Protein 1YEZ (pdb70)

InterPro domains:
  IPR002792 TRAM domain [PF01938] (10-67)
  IPR002792 TRAM domain [PS50926] (10-68)
  IPR012340 Nucleic acid-binding, OB-fold [G3DSA:2.40.50.140] (1-68)
  IPR012340 Nucleic acid-binding, OB-fold [SSF50249] (2-68)

Radius of gyration: 12.23 Å; Cα contacts (8 Å, |Δi|>4): 147; chains: 1; bounding box: 28×32×22 Å

Sequence (68 aa):
MFREESRSVPVEEGEVYDVTIQDIARQGDGIARIEGFVIFVPGTKVGDEVRIKVERVLPKFAFASVVEMFREESRSVPVEEGEVYDVTIQDIARQGDGIARIEGFVIFVPGTKVGDEVRIKVERVLPKFAFASVVEMFREESRSVPVEEGEVYDVTIQDIARQGDGIARIEGFVIFVPGTKVGDEVRIKVERVLPKFAFASVVEMFREESRSVPVEEGEVYDVTIQDIARQGDGIARIEGFVIFVPGTKVGDEVRIKVERVLPKFAFASVVEMFREESRSVPVEEGEVYDVTIQDIARQGDGIARIEGFVIFVPGTKVGDEVRIKVERVLPKFAFASVVEMFREESRSVPVEEGEVYDVTIQDIARQGDGIARIEGFVIFVPGTKVGDEVRIKVERVLPKFAFASVVEMFREESRSVPVEEGEVYDVTIQDIARQGDGIARIEGFVIFVPGTKVGDEVRIKVERVLPKFAFASVVEMFREESRSVPVEEGEVYDVTIQDIARQGDGIARIEGFVIFVPGTKVGDEVRIKVERVLPKFAFASVVEMFREESRSVPVEEGEVYDVTIQDIARQGDGIARIEGFVIFVPGTKVGDEVRIKVERVLPKFAFASVVEMFREESRSVPVEEGEVYDVTIQDIARQGDGIARIEGFVIFVPGTKVGDEVRIKVERVLPKFAFASVVE

Structure (mmCIF, N/CA/C/O backbone):
data_1YEZ
#
_entry.id   1YEZ
#
loop_
_atom_site.group_PDB
_atom_site.id
_atom_site.type_symbol
_atom_site.label_atom_id
_atom_site.label_alt_id
_atom_site.label_comp_id
_atom_site.label_asym_id
_atom_site.label_entity_id
_atom_site.label_seq_id
_atom_site.pdbx_PDB_ins_code
_atom_site.Cartn_x
_atom_site.Cartn_y
_atom_site.Cartn_z
_atom_site.occupancy
_atom_site.B_iso_or_equiv
_atom_site.auth_seq_id
_atom_site.auth_comp_id
_atom_site.auth_asym_id
_atom_site.auth_atom_id
_atom_site.pdbx_PDB_model_num
ATOM 1 N N . MET A 1 1 ? -14.551 17.115 -13.127 1.00 0.00 1 MET A N 1
ATOM 2 C CA . MET A 1 1 ? -15.915 16.915 -12.587 1.00 0.00 1 MET A CA 1
ATOM 3 C C . MET A 1 1 ? -16.586 18.265 -12.352 1.00 0.00 1 MET A C 1
ATOM 4 O O . MET A 1 1 ? -15.904 19.269 -12.139 1.00 0.00 1 MET A O 1
ATOM 20 N N . PHE A 1 2 ? -17.916 18.299 -12.399 1.00 0.00 2 PHE A N 1
ATOM 21 C CA . PHE A 1 2 ? -18.652 19.520 -12.092 1.00 0.00 2 PHE A CA 1
ATOM 22 C C . PHE A 1 2 ? -18.799 19.660 -10.581 1.00 0.00 2 PHE A C 1
ATOM 23 O O . PHE A 1 2 ? -19.067 20.742 -10.065 1.00 0.00 2 PHE A O 1
ATOM 40 N N . ARG A 1 3 ? -18.621 18.545 -9.883 1.00 0.00 3 ARG A N 1
ATOM 41 C CA . ARG A 1 3 ? -18.662 18.526 -8.430 1.00 0.00 3 ARG A CA 1
ATOM 42 C C . ARG A 1 3 ? -17.245 18.582 -7.875 1.00 0.00 3 ARG A C 1
ATOM 43 O O . ARG A 1 3 ? -16.362 17.860 -8.342 1.00 0.00 3 ARG A O 1
ATOM 64 N N . GLU A 1 4 ? -17.034 19.454 -6.903 1.00 0.00 4 GLU A N 1
ATOM 65 C CA . GLU A 1 4 ? -15.741 19.583 -6.251 1.00 0.00 4 GLU A CA 1
ATOM 66 C C . GLU A 1 4 ? -15.395 18.298 -5.508 1.00 0.00 4 GLU A C 1
ATOM 67 O O . GLU A 1 4 ? -16.277 17.634 -4.954 1.00 0.00 4 GLU A O 1
ATOM 79 N N . GLU A 1 5 ? -14.121 17.943 -5.504 1.00 0.00 5 GLU A N 1
ATOM 80 C CA . GLU A 1 5 ? -13.669 16.755 -4.804 1.00 0.00 5 GLU A CA 1
ATOM 81 C C . GLU A 1 5 ? -13.510 17.051 -3.320 1.00 0.00 5 GLU A C 1
ATOM 82 O O . GLU A 1 5 ? -12.777 17.961 -2.938 1.00 0.00 5 GLU A O 1
ATOM 94 N N . SER A 1 6 ? -14.187 16.273 -2.487 1.00 0.00 6 SER A N 1
ATOM 95 C CA . SER A 1 6 ? -14.100 16.437 -1.042 1.00 0.00 6 SER A CA 1
ATOM 96 C C . SER A 1 6 ? -12.760 15.915 -0.524 1.00 0.00 6 SER A C 1
ATOM 97 O O . SER A 1 6 ? -12.413 16.106 0.642 1.00 0.00 6 SER A O 1
ATOM 105 N N . ARG A 1 7 ? -12.024 15.241 -1.412 1.00 0.00 7 ARG A N 1
ATOM 106 C CA . ARG A 1 7 ? -10.731 14.642 -1.080 1.00 0.00 7 ARG A CA 1
ATOM 107 C C . ARG A 1 7 ? -10.877 13.532 -0.046 1.00 0.00 7 ARG A C 1
ATOM 108 O O . ARG A 1 7 ? -9.921 13.190 0.648 1.00 0.00 7 ARG A O 1
ATOM 129 N N . SER A 1 8 ? -12.069 12.954 0.022 1.00 0.00 8 SER A N 1
ATOM 130 C CA . SER A 1 8 ? -12.322 11.814 0.886 1.00 0.00 8 SER A CA 1
ATOM 131 C C . SER A 1 8 ? -11.557 10.595 0.368 1.00 0.00 8 SER A C 1
ATOM 132 O O . SER A 1 8 ? -12.015 9.894 -0.536 1.00 0.00 8 SER A O 1
ATOM 140 N N . VAL A 1 9 ? -10.370 10.381 0.915 1.00 0.00 9 VAL A N 1
ATOM 141 C CA . VAL A 1 9 ? -9.503 9.305 0.482 1.00 0.00 9 VAL A CA 1
ATOM 142 C C . VAL A 1 9 ? -9.386 8.234 1.559 1.00 0.00 9 VAL A C 1
ATOM 143 O O . VAL A 1 9 ? -9.635 8.496 2.735 1.00 0.00 9 VAL A O 1
ATOM 156 N N . PRO A 1 10 ? -9.031 7.011 1.158 1.00 0.00 10 PRO A N 1
ATOM 157 C CA . PRO A 1 10 ? -8.864 5.891 2.084 1.00 0.00 10 PRO A CA 1
ATOM 158 C C . PRO A 1 10 ? -7.680 6.078 3.031 1.00 0.00 10 PRO A C 1
ATOM 159 O O . PRO A 1 10 ? -7.781 5.805 4.229 1.00 0.00 10 PRO A O 1
ATOM 170 N N . VAL A 1 11 ? -6.561 6.551 2.493 1.00 0.00 11 VAL A N 1
ATOM 171 C CA . VAL A 1 11 ? -5.322 6.621 3.257 1.00 0.00 11 VAL A CA 1
ATOM 172 C C . VAL A 1 11 ? -4.714 8.021 3.246 1.00 0.00 11 VAL A C 1
ATOM 173 O O . VAL A 1 11 ? -4.829 8.760 2.266 1.00 0.00 11 VAL A O 1
ATOM 186 N N . GLU A 1 12 ? -4.077 8.365 4.354 1.00 0.00 12 GLU A N 1
ATOM 187 C CA . GLU A 1 12 ? -3.339 9.611 4.485 1.00 0.00 12 GLU A CA 1
ATOM 188 C C . GLU A 1 12 ? -1.880 9.320 4.816 1.00 0.00 12 GLU A C 1
ATOM 189 O O . GLU A 1 12 ? -1.511 8.175 5.082 1.00 0.00 12 GLU A O 1
ATOM 201 N N . GLU A 1 13 ? -1.057 10.360 4.791 1.00 0.00 13 GLU A N 1
ATOM 202 C CA . GLU A 1 13 ? 0.364 10.229 5.092 1.00 0.00 13 GLU A CA 1
ATOM 203 C C . GLU A 1 13 ? 0.587 9.849 6.554 1.00 0.00 13 GLU A C 1
ATOM 204 O O . GLU A 1 13 ? 0.088 10.521 7.461 1.00 0.00 13 GLU A O 1
ATOM 216 N N . GLY A 1 14 ? 1.313 8.761 6.772 1.00 0.00 14 GLY A N 1
ATOM 217 C CA . GLY A 1 14 ? 1.709 8.374 8.113 1.00 0.00 14 GLY A CA 1
ATOM 218 C C . GLY A 1 14 ? 0.794 7.342 8.743 1.00 0.00 14 GLY A C 1
ATOM 219 O O . GLY A 1 14 ? 0.753 7.218 9.967 1.00 0.00 14 GLY A O 1
ATOM 223 N N . GLU A 1 15 ? 0.080 6.584 7.925 1.00 0.00 15 GLU A N 1
ATOM 224 C CA . GLU A 1 15 ? -0.862 5.597 8.452 1.00 0.00 15 GLU A CA 1
ATOM 225 C C . GLU A 1 15 ? -0.309 4.185 8.306 1.00 0.00 15 GLU A C 1
ATOM 226 O O . GLU A 1 15 ? 0.719 3.982 7.670 1.00 0.00 15 GLU A O 1
ATOM 238 N N . VAL A 1 16 ? -0.992 3.215 8.900 1.00 0.00 16 VAL A N 1
ATOM 239 C CA . VAL A 1 16 ? -0.564 1.824 8.828 1.00 0.00 16 VAL A CA 1
ATOM 240 C C . VAL A 1 16 ? -1.773 0.895 8.697 1.00 0.00 16 VAL A C 1
ATOM 241 O O . VAL A 1 16 ? -2.739 1.005 9.453 1.00 0.00 16 VAL A O 1
ATOM 254 N N . TYR A 1 17 ? -1.727 0.004 7.713 1.00 0.00 17 TYR A N 1
ATOM 255 C CA . TYR A 1 17 ? -2.838 -0.907 7.453 1.00 0.00 17 TYR A CA 1
ATOM 256 C C . TYR A 1 17 ? -2.347 -2.330 7.222 1.00 0.00 17 TYR A C 1
ATOM 257 O O . TYR A 1 17 ? -1.296 -2.543 6.612 1.00 0.00 17 TYR A O 1
ATOM 275 N N . ASP A 1 18 ? -3.108 -3.298 7.721 1.00 0.00 18 ASP A N 1
ATOM 276 C CA . ASP A 1 18 ? -2.828 -4.708 7.471 1.00 0.00 18 ASP A CA 1
ATOM 277 C C . ASP A 1 18 ? -3.391 -5.098 6.114 1.00 0.00 18 ASP A C 1
ATOM 278 O O . ASP A 1 18 ? -4.571 -5.429 5.989 1.00 0.00 18 ASP A O 1
ATOM 287 N N . VAL A 1 19 ? -2.556 -5.038 5.093 1.00 0.00 19 VAL A N 1
ATOM 288 C CA . VAL A 1 19 ? -3.011 -5.257 3.731 1.00 0.00 19 VAL A CA 1
ATOM 289 C C . VAL A 1 19 ? -2.457 -6.551 3.161 1.00 0.00 19 VAL A C 1
ATOM 290 O O . VAL A 1 19 ? -1.456 -7.086 3.642 1.00 0.00 19 VAL A O 1
ATOM 303 N N . THR A 1 20 ? -3.124 -7.047 2.141 1.00 0.00 20 THR A N 1
ATOM 304 C CA . THR A 1 20 ? -2.636 -8.181 1.393 1.00 0.00 20 THR A CA 1
ATOM 305 C C . THR A 1 20 ? -2.271 -7.722 -0.012 1.00 0.00 20 THR A C 1
ATOM 306 O O . THR A 1 20 ? -3.079 -7.083 -0.687 1.00 0.00 20 THR A O 1
ATOM 317 N N . ILE A 1 21 ? -1.047 -8.000 -0.430 1.00 0.00 21 ILE A N 1
ATOM 318 C CA . ILE A 1 21 ? -0.590 -7.596 -1.748 1.00 0.00 21 ILE A CA 1
ATOM 319 C C . ILE A 1 21 ? -1.306 -8.404 -2.826 1.00 0.00 21 ILE A C 1
ATOM 320 O O . ILE A 1 21 ? -0.967 -9.559 -3.084 1.00 0.00 21 ILE A O 1
ATOM 336 N N . GLN A 1 22 ? -2.313 -7.792 -3.434 1.00 0.00 22 GLN A N 1
ATOM 337 C CA . GLN A 1 22 ? -3.149 -8.475 -4.410 1.00 0.00 22 GLN A CA 1
ATOM 338 C C . GLN A 1 22 ? -2.488 -8.503 -5.780 1.00 0.00 22 GLN A C 1
ATOM 339 O O . GLN A 1 22 ? -2.637 -9.468 -6.533 1.00 0.00 22 GLN A O 1
ATOM 353 N N . ASP A 1 23 ? -1.763 -7.446 -6.110 1.00 0.00 23 ASP A N 1
ATOM 354 C CA . ASP A 1 23 ? -1.111 -7.366 -7.410 1.00 0.00 23 ASP A CA 1
ATOM 355 C C . ASP A 1 23 ? 0.293 -6.791 -7.262 1.00 0.00 23 ASP A C 1
ATOM 356 O O . ASP A 1 23 ? 0.650 -6.318 -6.189 1.00 0.00 23 ASP A O 1
ATOM 365 N N . ILE A 1 24 ? 1.082 -6.839 -8.327 1.00 0.00 24 ILE A N 1
ATOM 366 C CA . ILE A 1 24 ? 2.445 -6.331 -8.302 1.00 0.00 24 ILE A CA 1
ATOM 367 C C . ILE A 1 24 ? 2.795 -5.727 -9.654 1.00 0.00 24 ILE A C 1
ATOM 368 O O . ILE A 1 24 ? 2.544 -6.331 -10.699 1.00 0.00 24 ILE A O 1
ATOM 384 N N . ALA A 1 25 ? 3.350 -4.529 -9.627 1.00 0.00 25 ALA A N 1
ATOM 385 C CA . ALA A 1 25 ? 3.814 -3.879 -10.835 1.00 0.00 25 ALA A CA 1
ATOM 386 C C . ALA A 1 25 ? 5.213 -4.377 -11.171 1.00 0.00 25 ALA A C 1
ATOM 387 O O . ALA A 1 25 ? 6.012 -4.639 -10.267 1.00 0.00 25 ALA A O 1
ATOM 394 N N . ARG A 1 26 ? 5.501 -4.514 -12.462 1.00 0.00 26 ARG A N 1
ATOM 395 C CA . ARG A 1 26 ? 6.755 -5.112 -12.915 1.00 0.00 26 ARG A CA 1
ATOM 396 C C . ARG A 1 26 ? 7.965 -4.276 -12.517 1.00 0.00 26 ARG A C 1
ATOM 397 O O . ARG A 1 26 ? 8.375 -3.361 -13.232 1.00 0.00 26 ARG A O 1
ATOM 418 N N . GLN A 1 27 ? 8.518 -4.633 -11.362 1.00 0.00 27 GLN A N 1
ATOM 419 C CA . GLN A 1 27 ? 9.649 -3.947 -10.742 1.00 0.00 27 GLN A CA 1
ATOM 420 C C . GLN A 1 27 ? 9.769 -4.422 -9.301 1.00 0.00 27 GLN A C 1
ATOM 421 O O . GLN A 1 27 ? 10.854 -4.429 -8.716 1.00 0.00 27 GLN A O 1
ATOM 435 N N . GLY A 1 28 ? 8.638 -4.836 -8.743 1.00 0.00 28 GLY A N 1
ATOM 436 C CA . GLY A 1 28 ? 8.618 -5.341 -7.387 1.00 0.00 28 GLY A CA 1
ATOM 437 C C . GLY A 1 28 ? 7.709 -4.534 -6.484 1.00 0.00 28 GLY A C 1
ATOM 438 O O . GLY A 1 28 ? 7.683 -4.744 -5.270 1.00 0.00 28 GLY A O 1
ATOM 442 N N . ASP A 1 29 ? 6.967 -3.610 -7.075 1.00 0.00 29 ASP A N 1
ATOM 443 C CA . ASP A 1 29 ? 6.055 -2.762 -6.317 1.00 0.00 29 ASP A CA 1
ATOM 444 C C . ASP A 1 29 ? 4.739 -3.479 -6.086 1.00 0.00 29 ASP A C 1
ATOM 445 O O . ASP A 1 29 ? 4.008 -3.772 -7.034 1.00 0.00 29 ASP A O 1
ATOM 454 N N . GLY A 1 30 ? 4.448 -3.769 -4.832 1.00 0.00 30 GLY A N 1
ATOM 455 C CA . GLY A 1 30 ? 3.194 -4.398 -4.493 1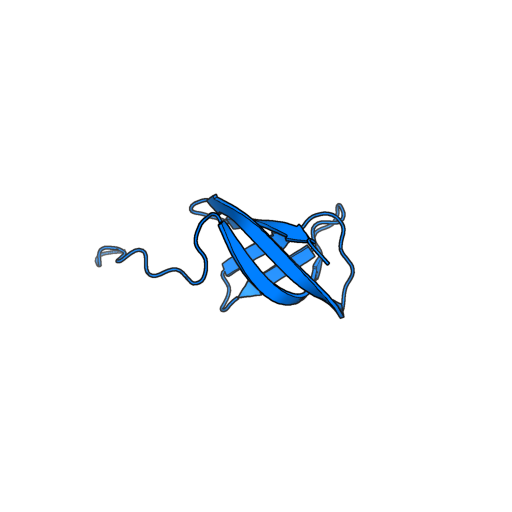.00 0.00 30 GLY A CA 1
ATOM 456 C C . GLY A 1 30 ? 2.035 -3.443 -4.640 1.00 0.00 30 GLY A C 1
ATOM 457 O O . GLY A 1 30 ? 2.050 -2.348 -4.080 1.00 0.00 30 GLY A O 1
ATOM 461 N N . ILE A 1 31 ? 1.039 -3.854 -5.398 1.00 0.00 31 ILE A N 1
ATOM 462 C CA . ILE A 1 31 ? -0.119 -3.026 -5.655 1.00 0.00 31 ILE A CA 1
ATOM 463 C C . ILE A 1 31 ? -1.235 -3.344 -4.671 1.00 0.00 31 ILE A C 1
ATOM 464 O O . ILE A 1 31 ? -1.858 -4.416 -4.730 1.00 0.00 31 ILE A O 1
ATOM 480 N N . ALA A 1 32 ? -1.446 -2.422 -3.740 1.00 0.00 32 ALA A N 1
ATOM 481 C CA . ALA A 1 32 ? -2.564 -2.499 -2.819 1.00 0.00 32 ALA A CA 1
ATOM 482 C C . ALA A 1 32 ? -3.676 -1.582 -3.305 1.00 0.00 32 ALA A C 1
ATOM 483 O O . ALA A 1 32 ? -3.647 -0.373 -3.073 1.00 0.00 32 ALA A O 1
ATOM 490 N N . ARG A 1 33 ? -4.630 -2.156 -4.017 1.00 0.00 33 ARG A N 1
ATOM 491 C CA . ARG A 1 33 ? -5.710 -1.386 -4.611 1.00 0.00 33 ARG A CA 1
ATOM 492 C C . ARG A 1 33 ? -6.927 -1.334 -3.694 1.00 0.00 33 ARG A C 1
ATOM 493 O O . ARG A 1 33 ? -7.778 -2.223 -3.713 1.00 0.00 33 ARG A O 1
ATOM 514 N N . ILE A 1 34 ? -7.003 -0.288 -2.887 1.00 0.00 34 ILE A N 1
ATOM 515 C CA . ILE A 1 34 ? -8.126 -0.111 -1.984 1.00 0.00 34 ILE A CA 1
ATOM 516 C C . ILE A 1 34 ? -9.237 0.661 -2.672 1.00 0.00 34 ILE A C 1
ATOM 517 O O . ILE A 1 34 ? -9.097 1.849 -2.964 1.00 0.00 34 ILE A O 1
ATOM 533 N N . GLU A 1 35 ? -10.322 -0.050 -2.953 1.00 0.00 35 GLU A N 1
ATOM 534 C CA . GLU A 1 35 ? -11.477 0.495 -3.680 1.00 0.00 35 GLU A CA 1
ATOM 535 C C . GLU A 1 35 ? -11.092 1.041 -5.055 1.00 0.00 35 GLU A C 1
ATOM 536 O O . GLU A 1 35 ? -11.885 1.725 -5.702 1.00 0.00 35 GLU A O 1
ATOM 548 N N . GLY A 1 36 ? -9.890 0.724 -5.506 1.00 0.00 36 GLY A N 1
ATOM 549 C CA . GLY A 1 36 ? -9.436 1.207 -6.792 1.00 0.00 36 GLY A CA 1
ATOM 550 C C . GLY A 1 36 ? -8.237 2.125 -6.671 1.00 0.00 36 GLY A C 1
ATOM 551 O O . GLY A 1 36 ? -7.515 2.340 -7.644 1.00 0.00 36 GLY A O 1
ATOM 555 N N . PHE A 1 37 ? -8.025 2.677 -5.482 1.00 0.00 37 PHE A N 1
ATOM 556 C CA . PHE A 1 37 ? -6.873 3.534 -5.240 1.00 0.00 37 PHE A CA 1
ATOM 557 C C . PHE A 1 37 ? -5.609 2.683 -5.157 1.00 0.00 37 PHE A C 1
ATOM 558 O O . PHE A 1 37 ? -5.543 1.734 -4.374 1.00 0.00 37 PHE A O 1
ATOM 575 N N . VAL A 1 38 ? -4.616 3.022 -5.968 1.00 0.00 38 VAL A N 1
ATOM 576 C CA . VAL A 1 38 ? -3.412 2.212 -6.078 1.00 0.00 38 VAL A CA 1
ATOM 577 C C . VAL A 1 38 ? -2.319 2.696 -5.129 1.00 0.00 38 VAL A C 1
ATOM 578 O O . VAL A 1 38 ? -1.778 3.795 -5.280 1.00 0.00 38 VAL A O 1
ATOM 591 N N . ILE A 1 39 ? -2.018 1.868 -4.143 1.00 0.00 39 ILE A N 1
ATOM 592 C CA . ILE A 1 39 ? -0.914 2.119 -3.231 1.00 0.00 39 ILE A CA 1
ATOM 593 C C . ILE A 1 39 ? 0.267 1.227 -3.604 1.00 0.00 39 ILE A C 1
ATOM 594 O O . ILE A 1 39 ? 0.115 0.011 -3.730 1.00 0.00 39 ILE A O 1
ATOM 610 N N . PHE A 1 40 ? 1.430 1.831 -3.797 1.00 0.00 40 PHE A N 1
ATOM 611 C CA . PHE A 1 40 ? 2.624 1.084 -4.169 1.00 0.00 40 PHE A CA 1
ATOM 612 C C . PHE A 1 40 ? 3.456 0.739 -2.942 1.00 0.00 40 PHE A C 1
ATOM 613 O O . PHE A 1 40 ? 3.873 1.622 -2.188 1.00 0.00 40 PHE A O 1
ATOM 630 N N . VAL A 1 41 ? 3.680 -0.549 -2.740 1.00 0.00 41 VAL A N 1
ATOM 631 C CA . VAL A 1 41 ? 4.528 -1.021 -1.658 1.00 0.00 41 VAL A CA 1
ATOM 632 C C . VAL A 1 41 ? 5.693 -1.818 -2.235 1.00 0.00 41 VAL A C 1
ATOM 633 O O . VAL A 1 41 ? 5.591 -3.029 -2.443 1.00 0.00 41 VAL A O 1
ATOM 646 N N . PRO A 1 42 ? 6.803 -1.140 -2.539 1.00 0.00 42 PRO A N 1
ATOM 647 C CA . PRO A 1 42 ? 7.957 -1.757 -3.196 1.00 0.00 42 PRO A CA 1
ATOM 648 C C . PRO A 1 42 ? 8.641 -2.800 -2.318 1.00 0.00 42 PRO A C 1
ATOM 649 O O . PRO A 1 42 ? 8.988 -2.529 -1.169 1.00 0.00 42 PRO A O 1
ATOM 660 N N . GLY A 1 43 ? 8.823 -3.994 -2.868 1.00 0.00 43 GLY A N 1
ATOM 661 C CA . GLY A 1 43 ? 9.515 -5.046 -2.148 1.00 0.00 43 GLY A CA 1
ATOM 662 C C . GLY A 1 43 ? 8.569 -6.002 -1.453 1.00 0.00 43 GLY A C 1
ATOM 663 O O . GLY A 1 43 ? 8.795 -6.388 -0.304 1.00 0.00 43 GLY A O 1
ATOM 667 N N . THR A 1 44 ? 7.509 -6.390 -2.145 1.00 0.00 44 THR A N 1
ATOM 668 C CA . THR A 1 44 ? 6.537 -7.323 -1.595 1.00 0.00 44 THR A CA 1
ATOM 669 C C . THR A 1 44 ? 6.290 -8.493 -2.549 1.00 0.00 44 THR A C 1
ATOM 670 O O . THR A 1 44 ? 6.988 -8.640 -3.557 1.00 0.00 44 THR A O 1
ATOM 681 N N . LYS A 1 45 ? 5.297 -9.317 -2.229 1.00 0.00 45 LYS A N 1
ATOM 682 C CA . LYS A 1 45 ? 4.999 -10.509 -3.012 1.00 0.00 45 LYS A CA 1
ATOM 683 C C . LYS A 1 45 ? 3.488 -10.693 -3.140 1.00 0.00 45 LYS A C 1
ATOM 684 O O . LYS A 1 45 ? 2.733 -10.247 -2.279 1.00 0.00 45 LYS A O 1
ATOM 703 N N . VAL A 1 46 ? 3.055 -11.344 -4.215 1.00 0.00 46 VAL A N 1
ATOM 704 C CA . VAL A 1 46 ? 1.636 -11.606 -4.433 1.00 0.00 46 VAL A CA 1
ATOM 705 C C . VAL A 1 46 ? 1.077 -12.505 -3.333 1.00 0.00 46 VAL A C 1
ATOM 706 O O . VAL A 1 46 ? 1.521 -13.641 -3.156 1.00 0.00 46 VAL A O 1
ATOM 719 N N . GLY A 1 47 ? 0.110 -11.982 -2.592 1.00 0.00 47 GLY A N 1
ATOM 720 C CA . GLY A 1 47 ? -0.502 -12.739 -1.520 1.00 0.00 47 GLY A CA 1
ATOM 721 C C . GLY A 1 47 ? 0.145 -12.465 -0.178 1.00 0.00 47 GLY A C 1
ATOM 722 O O . GLY A 1 47 ? -0.229 -13.060 0.831 1.00 0.00 47 GLY A O 1
ATOM 726 N N . ASP A 1 48 ? 1.124 -11.570 -0.165 1.00 0.00 48 ASP A N 1
ATOM 727 C CA . ASP A 1 48 ? 1.840 -11.239 1.062 1.00 0.00 48 ASP A CA 1
ATOM 728 C C . ASP A 1 48 ? 0.990 -10.336 1.954 1.00 0.00 48 ASP A C 1
ATOM 729 O O . ASP A 1 48 ? 0.593 -9.241 1.548 1.00 0.00 48 ASP A O 1
ATOM 738 N N . GLU A 1 49 ? 0.690 -10.815 3.154 1.00 0.00 49 GLU A N 1
ATOM 739 C CA . GLU A 1 49 ? -0.126 -10.072 4.110 1.00 0.00 49 GLU A CA 1
ATOM 740 C C . GLU A 1 49 ? 0.760 -9.361 5.135 1.00 0.00 49 GLU A C 1
ATOM 741 O O . GLU A 1 49 ? 1.351 -9.998 6.008 1.00 0.00 49 GLU A O 1
ATOM 753 N N . VAL A 1 50 ? 0.849 -8.042 5.032 1.00 0.00 50 VAL A N 1
ATOM 754 C CA . VAL A 1 50 ? 1.760 -7.272 5.873 1.00 0.00 50 VAL A CA 1
ATOM 755 C C . VAL A 1 50 ? 1.140 -5.969 6.352 1.00 0.00 50 VAL A C 1
ATOM 756 O O . VAL A 1 50 ? 0.167 -5.478 5.776 1.00 0.00 50 VAL A O 1
ATOM 769 N N . ARG A 1 51 ? 1.709 -5.419 7.415 1.00 0.00 51 ARG A N 1
ATOM 770 C CA . ARG A 1 51 ? 1.345 -4.091 7.868 1.00 0.00 51 ARG A CA 1
ATOM 771 C C . ARG A 1 51 ? 2.170 -3.069 7.118 1.00 0.00 51 ARG A C 1
ATOM 772 O O . ARG A 1 51 ? 3.388 -2.982 7.297 1.00 0.00 51 ARG A O 1
ATOM 793 N N . ILE A 1 52 ? 1.518 -2.323 6.254 1.00 0.00 52 ILE A N 1
ATOM 794 C CA . ILE A 1 52 ? 2.207 -1.310 5.483 1.00 0.00 52 ILE A CA 1
ATOM 795 C C . ILE A 1 52 ? 2.044 0.056 6.124 1.00 0.00 52 ILE A C 1
ATOM 796 O O . ILE A 1 52 ? 0.943 0.451 6.514 1.00 0.00 52 ILE A O 1
ATOM 812 N N . LYS A 1 53 ? 3.149 0.758 6.251 1.00 0.00 53 LYS A N 1
ATOM 813 C CA . LYS A 1 53 ? 3.134 2.120 6.727 1.00 0.00 53 LYS A CA 1
ATOM 814 C C . LYS A 1 53 ? 3.059 3.048 5.529 1.00 0.00 53 LYS A C 1
ATOM 815 O O . LYS A 1 53 ? 4.040 3.200 4.800 1.00 0.00 53 LYS A O 1
ATOM 834 N N . VAL A 1 54 ? 1.888 3.620 5.297 1.00 0.00 54 VAL A N 1
ATOM 835 C CA . VAL A 1 54 ? 1.718 4.574 4.220 1.00 0.00 54 VAL A CA 1
ATOM 836 C C . VAL A 1 54 ? 2.472 5.839 4.568 1.00 0.00 54 VAL A C 1
ATOM 837 O O . VAL A 1 54 ? 1.990 6.672 5.337 1.00 0.00 54 VAL A O 1
ATOM 850 N N . GLU A 1 55 ? 3.678 5.942 4.033 1.00 0.00 55 GLU A N 1
ATOM 851 C CA . GLU A 1 55 ? 4.569 7.042 4.342 1.00 0.00 55 GLU A CA 1
ATOM 852 C C . GLU A 1 55 ? 3.990 8.352 3.833 1.00 0.00 55 GLU A C 1
ATOM 853 O O . GLU A 1 55 ? 3.913 9.335 4.572 1.00 0.00 55 GLU A O 1
ATOM 865 N N . ARG A 1 56 ? 3.556 8.349 2.579 1.00 0.00 56 ARG A N 1
ATOM 866 C CA . ARG A 1 56 ? 3.035 9.552 1.944 1.00 0.00 56 ARG A CA 1
ATOM 867 C C . ARG A 1 56 ? 2.007 9.193 0.885 1.00 0.00 56 ARG A C 1
ATOM 868 O O . ARG A 1 56 ? 1.960 8.054 0.415 1.00 0.00 56 ARG A O 1
ATOM 889 N N . VAL A 1 57 ? 1.196 10.170 0.502 1.00 0.00 57 VAL A N 1
ATOM 890 C CA . VAL A 1 57 ? 0.179 9.968 -0.517 1.00 0.00 57 VAL A CA 1
ATOM 891 C C . VAL A 1 57 ? 0.275 11.046 -1.591 1.00 0.00 57 VAL A C 1
ATOM 892 O O . VAL A 1 57 ? 0.463 12.226 -1.293 1.00 0.00 57 VAL A O 1
ATOM 905 N N . LEU A 1 58 ? 0.183 10.625 -2.839 1.00 0.00 58 LEU A N 1
ATOM 906 C CA . LEU A 1 58 ? 0.161 11.542 -3.964 1.00 0.00 58 LEU A CA 1
ATOM 907 C C . LEU A 1 58 ? -1.222 11.502 -4.599 1.00 0.00 58 LEU A C 1
ATOM 908 O O . LEU A 1 58 ? -1.948 10.521 -4.440 1.00 0.00 58 LEU A O 1
ATOM 924 N N . PRO A 1 59 ? -1.608 12.558 -5.327 1.00 0.00 59 PRO A N 1
ATOM 925 C CA . PRO A 1 59 ? -2.950 12.674 -5.921 1.00 0.00 59 PRO A CA 1
ATOM 926 C C . PRO A 1 59 ? -3.314 11.518 -6.855 1.00 0.00 59 PRO A C 1
ATOM 927 O O . PRO A 1 59 ? -4.483 11.324 -7.183 1.00 0.00 59 PRO A O 1
ATOM 938 N N . LYS A 1 60 ? -2.317 10.756 -7.286 1.00 0.00 60 LYS A N 1
ATOM 939 C CA . LYS A 1 60 ? -2.556 9.675 -8.234 1.00 0.00 60 LYS A CA 1
ATOM 940 C C . LYS A 1 60 ? -2.212 8.304 -7.647 1.00 0.00 60 LYS A C 1
ATOM 941 O O . LYS A 1 60 ? -2.664 7.280 -8.159 1.00 0.00 60 LYS A O 1
ATOM 960 N N . PHE A 1 61 ? -1.426 8.281 -6.573 1.00 0.00 61 PHE A N 1
ATOM 961 C CA . PHE A 1 61 ? -0.947 7.022 -5.995 1.00 0.00 61 PHE A CA 1
ATOM 962 C C . PHE A 1 61 ? -0.283 7.268 -4.647 1.00 0.00 61 PHE A C 1
ATOM 963 O O . PHE A 1 61 ? 0.112 8.388 -4.345 1.00 0.00 61 PHE A O 1
ATOM 980 N N . ALA A 1 62 ? -0.152 6.224 -3.842 1.00 0.00 62 ALA A N 1
ATOM 981 C CA . ALA A 1 62 ? 0.439 6.360 -2.515 1.00 0.00 62 ALA A CA 1
ATOM 982 C C . ALA A 1 62 ? 1.681 5.491 -2.372 1.00 0.00 62 ALA A C 1
ATOM 983 O O . ALA A 1 62 ? 1.840 4.502 -3.088 1.00 0.00 62 ALA A O 1
ATOM 990 N N . PHE A 1 63 ? 2.553 5.869 -1.444 1.00 0.00 63 PHE A N 1
ATOM 991 C CA . PHE A 1 63 ? 3.755 5.097 -1.146 1.00 0.00 63 PHE A CA 1
ATOM 992 C C . PHE A 1 63 ? 3.686 4.535 0.265 1.00 0.00 63 PHE A C 1
ATOM 993 O O . PHE A 1 63 ? 3.328 5.247 1.206 1.00 0.00 63 PHE A O 1
ATOM 1010 N N . ALA A 1 64 ? 4.022 3.265 0.410 1.00 0.00 64 ALA A N 1
ATOM 1011 C CA . ALA A 1 64 ? 4.034 2.625 1.712 1.00 0.00 64 ALA A CA 1
ATOM 1012 C C . ALA A 1 64 ? 5.150 1.593 1.794 1.00 0.00 64 ALA A C 1
ATOM 1013 O O . ALA A 1 64 ? 5.587 1.062 0.775 1.00 0.00 64 ALA A O 1
ATOM 1020 N N . SER A 1 65 ? 5.607 1.317 3.005 1.00 0.00 65 SER A N 1
ATOM 1021 C CA . SER A 1 65 ? 6.650 0.331 3.220 1.00 0.00 65 SER A CA 1
ATOM 1022 C C . SER A 1 65 ? 6.213 -0.668 4.286 1.00 0.00 65 SER A C 1
ATOM 1023 O O . SER A 1 65 ? 5.348 -0.371 5.113 1.00 0.00 65 SER A O 1
ATOM 1031 N N . VAL A 1 66 ? 6.811 -1.849 4.262 1.00 0.00 66 VAL A N 1
ATOM 1032 C CA . VAL A 1 66 ? 6.445 -2.917 5.181 1.00 0.00 66 VAL A CA 1
ATOM 1033 C C . VAL A 1 66 ? 7.173 -2.761 6.510 1.00 0.00 66 VAL A C 1
ATOM 1034 O O . VAL A 1 66 ? 8.401 -2.765 6.556 1.00 0.00 66 VAL A O 1
ATOM 1047 N N . VAL A 1 67 ? 6.416 -2.609 7.587 1.00 0.00 67 VAL A N 1
ATOM 1048 C CA . VAL A 1 67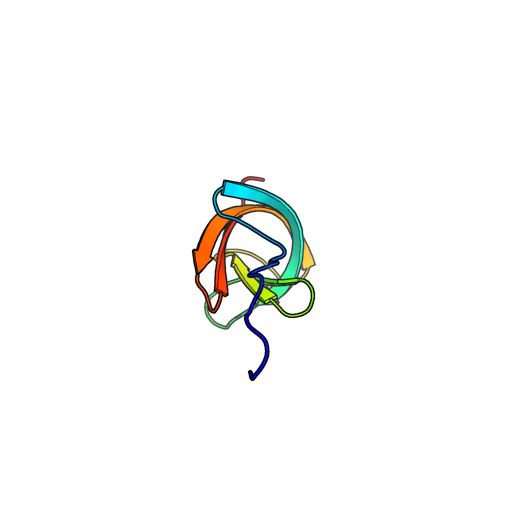 ? 7.008 -2.484 8.916 1.00 0.00 67 VAL A CA 1
ATOM 1049 C C . VAL A 1 67 ? 6.844 -3.774 9.704 1.00 0.00 67 VAL A C 1
ATOM 1050 O O . VAL A 1 67 ? 7.018 -3.801 10.922 1.00 0.00 67 VAL A O 1
ATOM 1063 N N . GLU A 1 68 ? 6.522 -4.831 8.970 1.00 0.00 68 GLU A N 1
ATOM 1064 C CA . GLU A 1 68 ? 6.338 -6.170 9.523 1.00 0.00 68 GLU A CA 1
ATOM 1065 C C . GLU A 1 68 ? 5.326 -6.164 10.665 1.00 0.00 68 GLU A C 1
ATOM 1066 O O . GLU A 1 68 ? 5.739 -6.279 11.836 1.00 0.00 68 GLU A O 1
ATOM 1079 N N . MET A 1 1 ? -8.022 25.945 -2.306 1.00 0.00 1 MET A N 2
ATOM 1080 C CA . MET A 1 1 ? -7.211 25.543 -1.134 1.00 0.00 1 MET A CA 2
ATOM 1081 C C . MET A 1 1 ? -7.667 24.192 -0.600 1.00 0.00 1 MET A C 2
ATOM 1082 O O . MET A 1 1 ? -6.976 23.186 -0.763 1.00 0.00 1 MET A O 2
ATOM 1098 N N . PHE A 1 2 ? -8.831 24.167 0.039 1.00 0.00 2 PHE A N 2
ATOM 1099 C CA . PHE A 1 2 ? -9.366 22.933 0.599 1.00 0.00 2 PHE A CA 2
ATOM 1100 C C . PHE A 1 2 ? -10.610 22.504 -0.164 1.00 0.00 2 PHE A C 2
ATOM 1101 O O . PHE A 1 2 ? -10.949 23.112 -1.183 1.00 0.00 2 PHE A O 2
ATOM 1118 N N . ARG A 1 3 ? -11.278 21.462 0.330 1.00 0.00 3 ARG A N 2
ATOM 1119 C CA . ARG A 1 3 ? -12.462 20.909 -0.326 1.00 0.00 3 ARG A CA 2
ATOM 1120 C C . ARG A 1 3 ? -12.093 20.356 -1.699 1.00 0.00 3 ARG A C 2
ATOM 1121 O O . ARG A 1 3 ? -12.822 20.549 -2.678 1.00 0.00 3 ARG A O 2
ATOM 1142 N N . GLU A 1 4 ? -10.959 19.664 -1.761 1.00 0.00 4 GLU A N 2
ATOM 1143 C CA . GLU A 1 4 ? -10.493 19.077 -3.009 1.00 0.00 4 GLU A CA 2
ATOM 1144 C C . GLU A 1 4 ? -11.510 18.077 -3.542 1.00 0.00 4 GLU A C 2
ATOM 1145 O O . GLU A 1 4 ? -12.038 17.246 -2.799 1.00 0.00 4 GLU A O 2
ATOM 1157 N N . GLU A 1 5 ? -11.781 18.178 -4.835 1.00 0.00 5 GLU A N 2
ATOM 1158 C CA . GLU A 1 5 ? -12.828 17.402 -5.482 1.00 0.00 5 GLU A CA 2
ATOM 1159 C C . GLU A 1 5 ? -12.614 15.903 -5.279 1.00 0.00 5 GLU A C 2
ATOM 1160 O O . GLU A 1 5 ? -11.590 15.356 -5.687 1.00 0.00 5 GLU A O 2
ATOM 1172 N N . SER A 1 6 ? -13.585 15.273 -4.609 1.00 0.00 6 SER A N 2
ATOM 1173 C CA . SER A 1 6 ? -13.592 13.832 -4.310 1.00 0.00 6 SER A CA 2
ATOM 1174 C C . SER A 1 6 ? -12.357 13.389 -3.512 1.00 0.00 6 SER A C 2
ATOM 1175 O O . SER A 1 6 ? -12.114 12.187 -3.368 1.00 0.00 6 SER A O 2
ATOM 1183 N N . ARG A 1 7 ? -11.613 14.364 -2.975 1.00 0.00 7 ARG A N 2
ATOM 1184 C CA . ARG A 1 7 ? -10.397 14.122 -2.183 1.00 0.00 7 ARG A CA 2
ATOM 1185 C C . ARG A 1 7 ? -9.261 13.516 -3.016 1.00 0.00 7 ARG A C 2
ATOM 1186 O O . ARG A 1 7 ? -8.168 14.077 -3.081 1.00 0.00 7 ARG A O 2
ATOM 1207 N N . SER A 1 8 ? -9.537 12.365 -3.626 1.00 0.00 8 SER A N 2
ATOM 1208 C CA . SER A 1 8 ? -8.552 11.596 -4.393 1.00 0.00 8 SER A CA 2
ATOM 1209 C C . SER A 1 8 ? -7.515 10.958 -3.471 1.00 0.00 8 SER A C 2
ATOM 1210 O O . SER A 1 8 ? -6.480 10.466 -3.916 1.00 0.00 8 SER A O 2
ATOM 1218 N N . VAL A 1 9 ? -7.834 10.953 -2.187 1.00 0.00 9 VAL A N 2
ATOM 1219 C CA . VAL A 1 9 ? -6.986 10.355 -1.160 1.00 0.00 9 VAL A CA 2
ATOM 1220 C C . VAL A 1 9 ? -7.844 9.799 -0.021 1.00 0.00 9 VAL A C 2
ATOM 1221 O O . VAL A 1 9 ? -8.336 10.544 0.826 1.00 0.00 9 VAL A O 2
ATOM 1234 N N . PRO A 1 10 ? -8.079 8.480 -0.016 1.00 0.00 10 PRO A N 2
ATOM 1235 C CA . PRO A 1 10 ? -8.880 7.828 1.019 1.00 0.00 10 PRO A CA 2
ATOM 1236 C C . PRO A 1 10 ? -8.071 7.497 2.275 1.00 0.00 10 PRO A C 2
ATOM 1237 O O . PRO A 1 10 ? -8.634 7.200 3.329 1.00 0.00 10 PRO A O 2
ATOM 1248 N N . VAL A 1 11 ? -6.752 7.560 2.161 1.00 0.00 11 VAL A N 2
ATOM 1249 C CA . VAL A 1 11 ? -5.869 7.237 3.274 1.00 0.00 11 VAL A CA 2
ATOM 1250 C C . VAL A 1 11 ? -5.119 8.476 3.747 1.00 0.00 11 VAL A C 2
ATOM 1251 O O . VAL A 1 11 ? -4.871 9.398 2.970 1.00 0.00 11 VAL A O 2
ATOM 1264 N N . GLU A 1 12 ? -4.775 8.493 5.027 1.00 0.00 12 GLU A N 2
ATOM 1265 C CA . GLU A 1 12 ? -4.060 9.618 5.616 1.00 0.00 12 GLU A CA 2
ATOM 1266 C C . GLU A 1 12 ? -2.556 9.384 5.557 1.00 0.00 12 GLU A C 2
ATOM 1267 O O . GLU A 1 12 ? -2.096 8.242 5.598 1.00 0.00 12 GLU A O 2
ATOM 1279 N N . GLU A 1 13 ? -1.793 10.459 5.436 1.00 0.00 13 GLU A N 2
ATOM 1280 C CA . GLU A 1 13 ? -0.342 10.362 5.440 1.00 0.00 13 GLU A CA 2
ATOM 1281 C C . GLU A 1 13 ? 0.172 9.949 6.819 1.00 0.00 13 GLU A C 2
ATOM 1282 O O . GLU A 1 13 ? 0.112 10.717 7.779 1.00 0.00 13 GLU A O 2
ATOM 1294 N N . GLY A 1 14 ? 0.668 8.725 6.901 1.00 0.00 14 GLY A N 2
ATOM 1295 C CA . GLY A 1 14 ? 1.160 8.180 8.151 1.00 0.00 14 GLY A CA 2
ATOM 1296 C C . GLY A 1 14 ? 0.203 7.167 8.744 1.00 0.00 14 GLY A C 2
ATOM 1297 O O . GLY A 1 14 ? 0.138 6.999 9.964 1.00 0.00 14 GLY A O 2
ATOM 1301 N N . GLU A 1 15 ? -0.553 6.491 7.886 1.00 0.00 15 GLU A N 2
ATOM 1302 C CA . GLU A 1 15 ? -1.445 5.427 8.339 1.00 0.00 15 GLU A CA 2
ATOM 1303 C C . GLU A 1 15 ? -0.698 4.113 8.397 1.00 0.00 15 GLU A C 2
ATOM 1304 O O . GLU A 1 15 ? 0.331 3.949 7.751 1.00 0.00 15 GLU A O 2
ATOM 1316 N N . VAL A 1 16 ? -1.230 3.180 9.151 1.00 0.00 16 VAL A N 2
ATOM 1317 C CA . VAL A 1 16 ? -0.624 1.867 9.297 1.00 0.00 16 VAL A CA 2
ATOM 1318 C C . VAL A 1 16 ? -1.706 0.799 9.279 1.00 0.00 16 VAL A C 2
ATOM 1319 O O . VAL A 1 16 ? -2.565 0.765 10.159 1.00 0.00 16 VAL A O 2
ATOM 1332 N N . TYR A 1 17 ? -1.683 -0.053 8.270 1.00 0.00 17 TYR A N 2
ATOM 1333 C CA . TYR A 1 17 ? -2.656 -1.126 8.175 1.00 0.00 17 TYR A CA 2
ATOM 1334 C C . TYR A 1 17 ? -2.064 -2.315 7.431 1.00 0.00 17 TYR A C 2
ATOM 1335 O O . TYR A 1 17 ? -1.272 -2.143 6.504 1.00 0.00 17 TYR A O 2
ATOM 1353 N N . ASP A 1 18 ? -2.412 -3.518 7.868 1.00 0.00 18 ASP A N 2
ATOM 1354 C CA . ASP A 1 18 ? -1.916 -4.730 7.229 1.00 0.00 18 ASP A CA 2
ATOM 1355 C C . ASP A 1 18 ? -2.781 -5.091 6.030 1.00 0.00 18 ASP A C 2
ATOM 1356 O O . ASP A 1 18 ? -4.011 -5.000 6.077 1.00 0.00 18 ASP A O 2
ATOM 1365 N N . VAL A 1 19 ? -2.122 -5.474 4.952 1.00 0.00 19 VAL A N 2
ATOM 1366 C CA . VAL A 1 19 ? -2.789 -5.774 3.698 1.00 0.00 19 VAL A CA 2
ATOM 1367 C C . VAL A 1 19 ? -2.259 -7.059 3.094 1.00 0.00 19 VAL A C 2
ATOM 1368 O O . VAL A 1 19 ? -1.173 -7.522 3.444 1.00 0.00 19 VAL A O 2
ATOM 1381 N N . THR A 1 20 ? -3.035 -7.632 2.198 1.00 0.00 20 THR A N 2
ATOM 1382 C CA . THR A 1 20 ? -2.570 -8.729 1.381 1.00 0.00 20 THR A CA 2
ATOM 1383 C C . THR A 1 20 ? -2.266 -8.208 -0.017 1.00 0.00 20 THR A C 2
ATOM 1384 O O . THR A 1 20 ? -3.119 -7.571 -0.642 1.00 0.00 20 THR A O 2
ATOM 1395 N N . ILE A 1 21 ? -1.055 -8.457 -0.498 1.00 0.00 21 ILE A N 2
ATOM 1396 C CA . ILE A 1 21 ? -0.657 -7.983 -1.813 1.00 0.00 21 ILE A CA 2
ATOM 1397 C C . ILE A 1 21 ? -1.458 -8.710 -2.881 1.00 0.00 21 ILE A C 2
ATOM 1398 O O . ILE A 1 21 ? -1.345 -9.925 -3.045 1.00 0.00 21 ILE A O 2
ATOM 1414 N N . GLN A 1 22 ? -2.285 -7.950 -3.581 1.00 0.00 22 GLN A N 2
ATOM 1415 C CA . GLN A 1 22 ? -3.267 -8.515 -4.491 1.00 0.00 22 GLN A CA 2
ATOM 1416 C C . GLN A 1 22 ? -2.739 -8.541 -5.923 1.00 0.00 22 GLN A C 2
ATOM 1417 O O . GLN A 1 22 ? -3.068 -9.440 -6.698 1.00 0.00 22 GLN A O 2
ATOM 1431 N N . ASP A 1 23 ? -1.919 -7.555 -6.269 1.00 0.00 23 ASP A N 2
ATOM 1432 C CA . ASP A 1 23 ? -1.408 -7.429 -7.632 1.00 0.00 23 ASP A CA 2
ATOM 1433 C C . ASP A 1 23 ? 0.055 -6.995 -7.620 1.00 0.00 23 ASP A C 2
ATOM 1434 O O . ASP A 1 23 ? 0.566 -6.570 -6.587 1.00 0.00 23 ASP A O 2
ATOM 1443 N N . ILE A 1 24 ? 0.722 -7.120 -8.760 1.00 0.00 24 ILE A N 2
ATOM 1444 C CA . ILE A 1 24 ? 2.109 -6.720 -8.908 1.00 0.00 24 ILE A CA 2
ATOM 1445 C C . ILE A 1 24 ? 2.224 -5.842 -10.139 1.00 0.00 24 ILE A C 2
ATOM 1446 O O . ILE A 1 24 ? 1.695 -6.176 -11.198 1.00 0.00 24 ILE A O 2
ATOM 1462 N N . ALA A 1 25 ? 2.921 -4.730 -10.011 1.00 0.00 25 ALA A N 2
ATOM 1463 C CA . ALA A 1 25 ? 3.022 -3.772 -11.102 1.00 0.00 25 ALA A CA 2
ATOM 1464 C C . ALA A 1 25 ? 4.070 -4.190 -12.127 1.00 0.00 25 ALA A C 2
ATOM 1465 O O . ALA A 1 25 ? 4.423 -3.413 -13.012 1.00 0.00 25 ALA A O 2
ATOM 1472 N N . ARG A 1 26 ? 4.538 -5.434 -12.003 1.00 0.00 26 ARG A N 2
ATOM 1473 C CA . ARG A 1 26 ? 5.557 -5.994 -12.887 1.00 0.00 26 ARG A CA 2
ATOM 1474 C C . ARG A 1 26 ? 6.818 -5.141 -12.845 1.00 0.00 26 ARG A C 2
ATOM 1475 O O . ARG A 1 26 ? 7.023 -4.253 -13.679 1.00 0.00 26 ARG A O 2
ATOM 1496 N N . GLN A 1 27 ? 7.655 -5.439 -11.866 1.00 0.00 27 GLN A N 2
ATOM 1497 C CA . GLN A 1 27 ? 8.807 -4.611 -11.524 1.00 0.00 27 GLN A CA 2
ATOM 1498 C C . GLN A 1 27 ? 9.422 -5.130 -10.231 1.00 0.00 27 GLN A C 2
ATOM 1499 O O . GLN A 1 27 ? 10.609 -4.939 -9.964 1.00 0.00 27 GLN A O 2
ATOM 1513 N N . GLY A 1 28 ? 8.594 -5.797 -9.436 1.00 0.00 28 GLY A N 2
ATOM 1514 C CA . GLY A 1 28 ? 9.048 -6.353 -8.175 1.00 0.00 28 GLY A CA 2
ATOM 1515 C C . GLY A 1 28 ? 8.310 -5.749 -6.999 1.00 0.00 28 GLY A C 2
ATOM 1516 O O . GLY A 1 28 ? 8.402 -6.235 -5.873 1.00 0.00 28 GLY A O 2
ATOM 1520 N N . ASP A 1 29 ? 7.573 -4.683 -7.265 1.00 0.00 29 ASP A N 2
ATOM 1521 C CA . ASP A 1 29 ? 6.828 -3.996 -6.225 1.00 0.00 29 ASP A CA 2
ATOM 1522 C C . ASP A 1 29 ? 5.371 -4.426 -6.241 1.00 0.00 29 ASP A C 2
ATOM 1523 O O . ASP A 1 29 ? 4.793 -4.657 -7.309 1.00 0.00 29 ASP A O 2
ATOM 1532 N N . GLY A 1 30 ? 4.788 -4.533 -5.059 1.00 0.00 30 GLY A N 2
ATOM 1533 C CA . GLY A 1 30 ? 3.432 -5.014 -4.936 1.00 0.00 30 GLY A CA 2
ATOM 1534 C C . GLY A 1 30 ? 2.410 -3.906 -5.002 1.00 0.00 30 GLY A C 2
ATOM 1535 O O . GLY A 1 30 ? 2.687 -2.766 -4.619 1.00 0.00 30 GLY A O 2
ATOM 1539 N N . ILE A 1 31 ? 1.228 -4.238 -5.491 1.00 0.00 31 ILE A N 2
ATOM 1540 C CA . ILE A 1 31 ? 0.148 -3.278 -5.612 1.00 0.00 31 ILE A CA 2
ATOM 1541 C C . ILE A 1 31 ? -0.972 -3.596 -4.633 1.00 0.00 31 ILE A C 2
ATOM 1542 O O . ILE A 1 31 ? -1.593 -4.669 -4.694 1.00 0.00 31 ILE A O 2
ATOM 1558 N N . ALA A 1 32 ? -1.208 -2.667 -3.720 1.00 0.00 32 ALA A N 2
ATOM 1559 C CA . ALA A 1 32 ? -2.338 -2.741 -2.815 1.00 0.00 32 ALA A CA 2
ATOM 1560 C C . ALA A 1 32 ? -3.226 -1.525 -3.038 1.00 0.00 32 ALA A C 2
ATOM 1561 O O . ALA A 1 32 ? -2.893 -0.416 -2.627 1.00 0.00 32 ALA A O 2
ATOM 1568 N N . ARG A 1 33 ? -4.333 -1.724 -3.731 1.00 0.00 33 ARG A N 2
ATOM 1569 C CA . ARG A 1 33 ? -5.214 -0.621 -4.077 1.00 0.00 33 ARG A CA 2
ATOM 1570 C C . ARG A 1 33 ? -6.493 -0.651 -3.253 1.00 0.00 33 ARG A C 2
ATOM 1571 O O . ARG A 1 33 ? -7.298 -1.577 -3.365 1.00 0.00 33 ARG A O 2
ATOM 1592 N N . ILE A 1 34 ? -6.669 0.363 -2.419 1.00 0.00 34 ILE A N 2
ATOM 1593 C CA . ILE A 1 34 ? -7.876 0.488 -1.618 1.00 0.00 34 ILE A CA 2
ATOM 1594 C C . ILE A 1 34 ? -8.834 1.473 -2.271 1.00 0.00 34 ILE A C 2
ATOM 1595 O O . ILE A 1 34 ? -8.490 2.634 -2.492 1.00 0.00 34 ILE A O 2
ATOM 1611 N N . GLU A 1 35 ? -10.016 0.977 -2.614 1.00 0.00 35 GLU A N 2
ATOM 1612 C CA . GLU A 1 35 ? -11.061 1.780 -3.255 1.00 0.00 35 GLU A CA 2
ATOM 1613 C C . GLU A 1 35 ? -10.594 2.303 -4.613 1.00 0.00 35 GLU A C 2
ATOM 1614 O O . GLU A 1 35 ? -11.077 3.326 -5.103 1.00 0.00 35 GLU A O 2
ATOM 1626 N N . GLY A 1 36 ? -9.660 1.581 -5.224 1.00 0.00 36 GLY A N 2
ATOM 1627 C CA . GLY A 1 36 ? -9.143 1.969 -6.520 1.00 0.00 36 GLY A CA 2
ATOM 1628 C C . GLY A 1 36 ? -7.851 2.748 -6.410 1.00 0.00 36 GLY A C 2
ATOM 1629 O O . GLY A 1 36 ? -7.086 2.835 -7.372 1.00 0.00 36 GLY A O 2
ATOM 1633 N N . PHE A 1 37 ? -7.603 3.304 -5.234 1.00 0.00 37 PHE A N 2
ATOM 1634 C CA . PHE A 1 37 ? -6.408 4.093 -4.994 1.00 0.00 37 PHE A CA 2
ATOM 1635 C C . PHE A 1 37 ? -5.187 3.181 -4.933 1.00 0.00 37 PHE A C 2
ATOM 1636 O O . PHE A 1 37 ? -5.025 2.408 -3.986 1.00 0.00 37 PHE A O 2
ATOM 1653 N N . VAL A 1 38 ? -4.349 3.256 -5.959 1.00 0.00 38 VAL A N 2
ATOM 1654 C CA . VAL A 1 38 ? -3.197 2.373 -6.081 1.00 0.00 38 VAL A CA 2
ATOM 1655 C C . VAL A 1 38 ? -2.070 2.790 -5.141 1.00 0.00 38 VAL A C 2
ATOM 1656 O O . VAL A 1 38 ? -1.611 3.928 -5.167 1.00 0.00 38 VAL A O 2
ATOM 1669 N N . ILE A 1 39 ? -1.637 1.865 -4.304 1.00 0.00 39 ILE A N 2
ATOM 1670 C CA . ILE A 1 39 ? -0.526 2.113 -3.410 1.00 0.00 39 ILE A CA 2
ATOM 1671 C C . ILE A 1 39 ? 0.611 1.143 -3.714 1.00 0.00 39 ILE A C 2
ATOM 1672 O O . ILE A 1 39 ? 0.392 -0.068 -3.827 1.00 0.00 39 ILE A O 2
ATOM 1688 N N . PHE A 1 40 ? 1.809 1.684 -3.874 1.00 0.00 40 PHE A N 2
ATOM 1689 C CA . PHE A 1 40 ? 2.978 0.885 -4.211 1.00 0.00 40 PHE A CA 2
ATOM 1690 C C . PHE A 1 40 ? 3.713 0.450 -2.954 1.00 0.00 40 PHE A C 2
ATOM 1691 O O . PHE A 1 40 ? 4.083 1.280 -2.122 1.00 0.00 40 PHE A O 2
ATOM 1708 N N . VAL A 1 41 ? 3.907 -0.853 -2.815 1.00 0.00 41 VAL A N 2
ATOM 1709 C CA . VAL A 1 41 ? 4.686 -1.392 -1.712 1.00 0.00 41 VAL A CA 2
ATOM 1710 C C . VAL A 1 41 ? 5.993 -1.977 -2.239 1.00 0.00 41 VAL A C 2
ATOM 1711 O O . VAL A 1 41 ? 5.992 -3.008 -2.916 1.00 0.00 41 VAL A O 2
ATOM 1724 N N . PRO A 1 42 ? 7.119 -1.311 -1.951 1.00 0.00 42 PRO A N 2
ATOM 1725 C CA . PRO A 1 42 ? 8.433 -1.707 -2.465 1.00 0.00 42 PRO A CA 2
ATOM 1726 C C . PRO A 1 42 ? 8.817 -3.141 -2.096 1.00 0.00 42 PRO A C 2
ATOM 1727 O O . PRO A 1 42 ? 8.905 -3.488 -0.917 1.00 0.00 42 PRO A O 2
ATOM 1738 N N . GLY A 1 43 ? 9.029 -3.962 -3.122 1.00 0.00 43 GLY A N 2
ATOM 1739 C CA . GLY A 1 43 ? 9.502 -5.326 -2.932 1.00 0.00 43 GLY A CA 2
ATOM 1740 C C . GLY A 1 43 ? 8.534 -6.211 -2.165 1.00 0.00 43 GLY A C 2
ATOM 1741 O O . GLY A 1 43 ? 8.771 -6.530 -1.000 1.00 0.00 43 GLY A O 2
ATOM 1745 N N . THR A 1 44 ? 7.454 -6.618 -2.816 1.00 0.00 44 THR A N 2
ATOM 1746 C CA . THR A 1 44 ? 6.489 -7.525 -2.207 1.00 0.00 44 THR A CA 2
ATOM 1747 C C . THR A 1 44 ? 5.935 -8.503 -3.238 1.00 0.00 44 THR A C 2
ATOM 1748 O O . THR A 1 44 ? 6.042 -8.276 -4.444 1.00 0.00 44 THR A O 2
ATOM 1759 N N . LYS A 1 45 ? 5.357 -9.596 -2.754 1.00 0.00 45 LYS A N 2
ATOM 1760 C CA . LYS A 1 45 ? 4.840 -10.646 -3.619 1.00 0.00 45 LYS A CA 2
ATOM 1761 C C . LYS A 1 45 ? 3.342 -10.828 -3.384 1.00 0.00 45 LYS A C 2
ATOM 1762 O O . LYS A 1 45 ? 2.848 -10.550 -2.291 1.00 0.00 45 LYS A O 2
ATOM 1781 N N . VAL A 1 46 ? 2.615 -11.279 -4.402 1.00 0.00 46 VAL A N 2
ATOM 1782 C CA . VAL A 1 46 ? 1.188 -11.549 -4.244 1.00 0.00 46 VAL A CA 2
ATOM 1783 C C . VAL A 1 46 ? 0.978 -12.610 -3.171 1.00 0.00 46 VAL A C 2
ATOM 1784 O O . VAL A 1 46 ? 1.570 -13.687 -3.224 1.00 0.00 46 VAL A O 2
ATOM 1797 N N . GLY A 1 47 ? 0.151 -12.294 -2.192 1.00 0.00 47 GLY A N 2
ATOM 1798 C CA . GLY A 1 47 ? -0.072 -13.207 -1.093 1.00 0.00 47 GLY A CA 2
ATOM 1799 C C . GLY A 1 47 ? 0.663 -12.776 0.156 1.00 0.00 47 GLY A C 2
ATOM 1800 O O . GLY A 1 47 ? 0.525 -13.394 1.211 1.00 0.00 47 GLY A O 2
ATOM 1804 N N . ASP A 1 48 ? 1.463 -11.721 0.037 1.00 0.00 48 ASP A N 2
ATOM 1805 C CA . ASP A 1 48 ? 2.137 -11.150 1.195 1.00 0.00 48 ASP A CA 2
ATOM 1806 C C . ASP A 1 48 ? 1.141 -10.447 2.100 1.00 0.00 48 ASP A C 2
ATOM 1807 O O . ASP A 1 48 ? 0.606 -9.392 1.754 1.00 0.00 48 ASP A O 2
ATOM 1816 N N . GLU A 1 49 ? 0.870 -11.055 3.241 1.00 0.00 49 GLU A N 2
ATOM 1817 C CA . GLU A 1 49 ? 0.053 -10.428 4.264 1.00 0.00 49 GLU A CA 2
ATOM 1818 C C . GLU A 1 49 ? 0.958 -9.599 5.163 1.00 0.00 49 GLU A C 2
ATOM 1819 O O . GLU A 1 49 ? 1.591 -10.132 6.077 1.00 0.00 49 GLU A O 2
ATOM 1831 N N . VAL A 1 50 ? 1.051 -8.307 4.884 1.00 0.00 50 VAL A N 2
ATOM 1832 C CA . VAL A 1 50 ? 2.054 -7.468 5.532 1.00 0.00 50 VAL A CA 2
ATOM 1833 C C . VAL A 1 50 ? 1.489 -6.143 6.027 1.00 0.00 50 VAL A C 2
ATOM 1834 O O . VAL A 1 50 ? 0.568 -5.582 5.437 1.00 0.00 50 VAL A O 2
ATOM 1847 N N . ARG A 1 51 ? 2.058 -5.661 7.124 1.00 0.00 51 ARG A N 2
ATOM 1848 C CA . ARG A 1 51 ? 1.719 -4.355 7.670 1.00 0.00 51 ARG A CA 2
ATOM 1849 C C . ARG A 1 51 ? 2.434 -3.276 6.886 1.00 0.00 51 ARG A C 2
ATOM 1850 O O . ARG A 1 51 ? 3.666 -3.262 6.836 1.00 0.00 51 ARG A O 2
ATOM 1871 N N . ILE A 1 52 ? 1.687 -2.377 6.284 1.00 0.00 52 ILE A N 2
ATOM 1872 C CA . ILE A 1 52 ? 2.299 -1.296 5.539 1.00 0.00 52 ILE A CA 2
ATOM 1873 C C . ILE A 1 52 ? 1.957 0.041 6.164 1.00 0.00 52 ILE A C 2
ATOM 1874 O O . ILE A 1 52 ? 0.846 0.242 6.665 1.00 0.00 52 ILE A O 2
ATOM 1890 N N . LYS A 1 53 ? 2.926 0.937 6.183 1.00 0.00 53 LYS A N 2
ATOM 1891 C CA . LYS A 1 53 ? 2.670 2.291 6.614 1.00 0.00 53 LYS A CA 2
ATOM 1892 C C . LYS A 1 53 ? 2.548 3.189 5.403 1.00 0.00 53 LYS A C 2
ATOM 1893 O O . LYS A 1 53 ? 3.509 3.373 4.655 1.00 0.00 53 LYS A O 2
ATOM 1912 N N . VAL A 1 54 ? 1.360 3.728 5.210 1.00 0.00 54 VAL A N 2
ATOM 1913 C CA . VAL A 1 54 ? 1.121 4.707 4.173 1.00 0.00 54 VAL A CA 2
ATOM 1914 C C . VAL A 1 54 ? 1.838 5.992 4.546 1.00 0.00 54 VAL A C 2
ATOM 1915 O O . VAL A 1 54 ? 1.358 6.758 5.377 1.00 0.00 54 VAL A O 2
ATOM 1928 N N . GLU A 1 55 ? 3.008 6.193 3.959 1.00 0.00 55 GLU A N 2
ATOM 1929 C CA . GLU A 1 55 ? 3.911 7.250 4.385 1.00 0.00 55 GLU A CA 2
ATOM 1930 C C . GLU A 1 55 ? 3.633 8.565 3.667 1.00 0.00 55 GLU A C 2
ATOM 1931 O O . GLU A 1 55 ? 3.732 9.638 4.264 1.00 0.00 55 GLU A O 2
ATOM 1943 N N . ARG A 1 56 ? 3.290 8.482 2.393 1.00 0.00 56 ARG A N 2
ATOM 1944 C CA . ARG A 1 56 ? 3.108 9.678 1.578 1.00 0.00 56 ARG A CA 2
ATOM 1945 C C . ARG A 1 56 ? 2.079 9.399 0.496 1.00 0.00 56 ARG A C 2
ATOM 1946 O O . ARG A 1 56 ? 2.162 8.379 -0.193 1.00 0.00 56 ARG A O 2
ATOM 1967 N N . VAL A 1 57 ? 1.105 10.286 0.350 1.00 0.00 57 VAL A N 2
ATOM 1968 C CA . VAL A 1 57 ? 0.051 10.080 -0.630 1.00 0.00 57 VAL A CA 2
ATOM 1969 C C . VAL A 1 57 ? 0.122 11.104 -1.756 1.00 0.00 57 VAL A C 2
ATOM 1970 O O . VAL A 1 57 ? 0.426 12.277 -1.533 1.00 0.00 57 VAL A O 2
ATOM 1983 N N . LEU A 1 58 ? -0.106 10.629 -2.968 1.00 0.00 58 LEU A N 2
ATOM 1984 C CA . LEU A 1 58 ? -0.273 11.485 -4.130 1.00 0.00 58 LEU A CA 2
ATOM 1985 C C . LEU A 1 58 ? -1.675 11.254 -4.681 1.00 0.00 58 LEU A C 2
ATOM 1986 O O . LEU A 1 58 ? -2.242 10.184 -4.470 1.00 0.00 58 LEU A O 2
ATOM 2002 N N . PRO A 1 59 ? -2.260 12.236 -5.381 1.00 0.00 59 PRO A N 2
ATOM 2003 C CA . PRO A 1 59 ? -3.635 12.131 -5.901 1.00 0.00 59 PRO A CA 2
ATOM 2004 C C . PRO A 1 59 ? -3.862 10.908 -6.797 1.00 0.00 59 PRO A C 2
ATOM 2005 O O . PRO A 1 59 ? -5.001 10.490 -7.008 1.00 0.00 59 PRO A O 2
ATOM 2016 N N . LYS A 1 60 ? -2.784 10.336 -7.324 1.00 0.00 60 LYS A N 2
ATOM 2017 C CA . LYS A 1 60 ? -2.893 9.190 -8.218 1.00 0.00 60 LYS A CA 2
ATOM 2018 C C . LYS A 1 60 ? -2.472 7.885 -7.541 1.00 0.00 60 LYS A C 2
ATOM 2019 O O . LYS A 1 60 ? -2.944 6.811 -7.919 1.00 0.00 60 LYS A O 2
ATOM 2038 N N . PHE A 1 61 ? -1.607 7.976 -6.538 1.00 0.00 61 PHE A N 2
ATOM 2039 C CA . PHE A 1 61 ? -1.013 6.786 -5.931 1.00 0.00 61 PHE A CA 2
ATOM 2040 C C . PHE A 1 61 ? -0.286 7.148 -4.643 1.00 0.00 61 PHE A C 2
ATOM 2041 O O . PHE A 1 61 ? 0.007 8.314 -4.402 1.00 0.00 61 PHE A O 2
ATOM 2058 N N . ALA A 1 62 ? 0.013 6.155 -3.819 1.00 0.00 62 ALA A N 2
ATOM 2059 C CA . ALA A 1 62 ? 0.682 6.410 -2.549 1.00 0.00 62 ALA A CA 2
ATOM 2060 C C . ALA A 1 62 ? 1.892 5.510 -2.359 1.00 0.00 62 ALA A C 2
ATOM 2061 O O . ALA A 1 62 ? 2.017 4.466 -3.003 1.00 0.00 62 ALA A O 2
ATOM 2068 N N . PHE A 1 63 ? 2.784 5.942 -1.478 1.00 0.00 63 PHE A N 2
ATOM 2069 C CA . PHE A 1 63 ? 3.944 5.157 -1.094 1.00 0.00 63 PHE A CA 2
ATOM 2070 C C . PHE A 1 63 ? 3.737 4.592 0.304 1.00 0.00 63 PHE A C 2
ATOM 2071 O O . PHE A 1 63 ? 3.413 5.334 1.239 1.00 0.00 63 PHE A O 2
ATOM 2088 N N . ALA A 1 64 ? 3.911 3.290 0.448 1.00 0.00 64 ALA A N 2
ATOM 2089 C CA . ALA A 1 64 ? 3.760 2.647 1.740 1.00 0.00 64 ALA A CA 2
ATOM 2090 C C . ALA A 1 64 ? 4.809 1.565 1.924 1.00 0.00 64 ALA A C 2
ATOM 2091 O O . ALA A 1 64 ? 4.953 0.681 1.083 1.00 0.00 64 ALA A O 2
ATOM 2098 N N . SER A 1 65 ? 5.537 1.638 3.024 1.00 0.00 65 SER A N 2
ATOM 2099 C CA . SER A 1 65 ? 6.582 0.670 3.298 1.00 0.00 65 SER A CA 2
ATOM 2100 C C . SER A 1 65 ? 6.086 -0.376 4.294 1.00 0.00 65 SER A C 2
ATOM 2101 O O . SER A 1 65 ? 5.293 -0.070 5.187 1.00 0.00 65 SER A O 2
ATOM 2109 N N . VAL A 1 66 ? 6.550 -1.607 4.137 1.00 0.00 66 VAL A N 2
ATOM 2110 C CA . VAL A 1 66 ? 6.148 -2.689 5.021 1.00 0.00 66 VAL A CA 2
ATOM 2111 C C . VAL A 1 66 ? 6.974 -2.671 6.306 1.00 0.00 66 VAL A C 2
ATOM 2112 O O . VAL A 1 66 ? 8.194 -2.833 6.280 1.00 0.00 66 VAL A O 2
ATOM 2125 N N . VAL A 1 67 ? 6.300 -2.453 7.427 1.00 0.00 67 VAL A N 2
ATOM 2126 C CA . VAL A 1 67 ? 6.966 -2.419 8.726 1.00 0.00 67 VAL A CA 2
ATOM 2127 C C . VAL A 1 67 ? 6.748 -3.725 9.474 1.00 0.00 67 VAL A C 2
ATOM 2128 O O . VAL A 1 67 ? 7.169 -3.880 10.617 1.00 0.00 67 VAL A O 2
ATOM 2141 N N . GLU A 1 68 ? 6.098 -4.649 8.779 1.00 0.00 68 GLU A N 2
ATOM 2142 C CA . GLU A 1 68 ? 5.816 -6.000 9.274 1.00 0.00 68 GLU A CA 2
ATOM 2143 C C . GLU A 1 68 ? 5.177 -5.989 10.665 1.00 0.00 68 GLU A C 2
ATOM 2144 O O . GLU A 1 68 ? 5.913 -5.997 11.671 1.00 0.00 68 GLU A O 2
ATOM 2157 N N . MET A 1 1 ? -23.247 20.156 4.903 1.00 0.00 1 MET A N 3
ATOM 2158 C CA . MET A 1 1 ? -22.533 19.692 6.112 1.00 0.00 1 MET A CA 3
ATOM 2159 C C . MET A 1 1 ? -21.449 20.700 6.483 1.00 0.00 1 MET A C 3
ATOM 2160 O O . MET A 1 1 ? -21.575 21.425 7.468 1.00 0.00 1 MET A O 3
ATOM 2176 N N . PHE A 1 2 ? -20.399 20.749 5.663 1.00 0.00 2 PHE A N 3
ATOM 2177 C CA . PHE A 1 2 ? -19.318 21.724 5.808 1.00 0.00 2 PHE A CA 3
ATOM 2178 C C . PHE A 1 2 ? -18.246 21.434 4.761 1.00 0.00 2 PHE A C 3
ATOM 2179 O O . PHE A 1 2 ? -18.170 22.111 3.736 1.00 0.00 2 PHE A O 3
ATOM 2196 N N . ARG A 1 3 ? -17.432 20.416 5.030 1.00 0.00 3 ARG A N 3
ATOM 2197 C CA . ARG A 1 3 ? -16.423 19.935 4.083 1.00 0.00 3 ARG A CA 3
ATOM 2198 C C . ARG A 1 3 ? -15.745 18.687 4.647 1.00 0.00 3 ARG A C 3
ATOM 2199 O O . ARG A 1 3 ? -14.633 18.327 4.252 1.00 0.00 3 ARG A O 3
ATOM 2220 N N . GLU A 1 4 ? -16.443 18.018 5.551 1.00 0.00 4 GLU A N 3
ATOM 2221 C CA . GLU A 1 4 ? -15.860 16.933 6.323 1.00 0.00 4 GLU A CA 3
ATOM 2222 C C . GLU A 1 4 ? -16.163 15.583 5.676 1.00 0.00 4 GLU A C 3
ATOM 2223 O O . GLU A 1 4 ? -17.328 15.237 5.460 1.00 0.00 4 GLU A O 3
ATOM 2235 N N . GLU A 1 5 ? -15.098 14.843 5.359 1.00 0.00 5 GLU A N 3
ATOM 2236 C CA . GLU A 1 5 ? -15.204 13.539 4.700 1.00 0.00 5 GLU A CA 3
ATOM 2237 C C . GLU A 1 5 ? -15.725 13.676 3.269 1.00 0.00 5 GLU A C 3
ATOM 2238 O O . GLU A 1 5 ? -15.810 14.784 2.733 1.00 0.00 5 GLU A O 3
ATOM 2250 N N . SER A 1 6 ? -16.043 12.530 2.656 1.00 0.00 6 SER A N 3
ATOM 2251 C CA . SER A 1 6 ? -16.554 12.473 1.287 1.00 0.00 6 SER A CA 3
ATOM 2252 C C . SER A 1 6 ? -15.494 12.933 0.283 1.00 0.00 6 SER A C 3
ATOM 2253 O O . SER A 1 6 ? -15.815 13.395 -0.815 1.00 0.00 6 SER A O 3
ATOM 2261 N N . ARG A 1 7 ? -14.229 12.770 0.649 1.00 0.00 7 ARG A N 3
ATOM 2262 C CA . ARG A 1 7 ? -13.127 13.200 -0.196 1.00 0.00 7 ARG A CA 3
ATOM 2263 C C . ARG A 1 7 ? -12.440 11.992 -0.832 1.00 0.00 7 ARG A C 3
ATOM 2264 O O . ARG A 1 7 ? -12.501 10.883 -0.302 1.00 0.00 7 ARG A O 3
ATOM 2285 N N . SER A 1 8 ? -11.782 12.215 -1.963 1.00 0.00 8 SER A N 3
ATOM 2286 C CA . SER A 1 8 ? -11.246 11.132 -2.787 1.00 0.00 8 SER A CA 3
ATOM 2287 C C . SER A 1 8 ? -9.890 10.624 -2.285 1.00 0.00 8 SER A C 3
ATOM 2288 O O . SER A 1 8 ? -9.043 10.201 -3.074 1.00 0.00 8 SER A O 3
ATOM 2296 N N . VAL A 1 9 ? -9.702 10.639 -0.976 1.00 0.00 9 VAL A N 3
ATOM 2297 C CA . VAL A 1 9 ? -8.467 10.164 -0.369 1.00 0.00 9 VAL A CA 3
ATOM 2298 C C . VAL A 1 9 ? -8.768 9.183 0.765 1.00 0.00 9 VAL A C 3
ATOM 2299 O O . VAL A 1 9 ? -9.149 9.583 1.862 1.00 0.00 9 VAL A O 3
ATOM 2312 N N . PRO A 1 10 ? -8.625 7.877 0.494 1.00 0.00 10 PRO A N 3
ATOM 2313 C CA . PRO A 1 10 ? -8.960 6.818 1.454 1.00 0.00 10 PRO A CA 3
ATOM 2314 C C . PRO A 1 10 ? -7.977 6.719 2.622 1.00 0.00 10 PRO A C 3
ATOM 2315 O O . PRO A 1 10 ? -8.358 6.334 3.725 1.00 0.00 10 PRO A O 3
ATOM 2326 N N . VAL A 1 11 ? -6.719 7.068 2.381 1.00 0.00 11 VAL A N 3
ATOM 2327 C CA . VAL A 1 11 ? -5.682 6.913 3.395 1.00 0.00 11 VAL A CA 3
ATOM 2328 C C . VAL A 1 11 ? -5.003 8.242 3.706 1.00 0.00 11 VAL A C 3
ATOM 2329 O O . VAL A 1 11 ? -4.883 9.111 2.838 1.00 0.00 11 VAL A O 3
ATOM 2342 N N . GLU A 1 12 ? -4.573 8.391 4.951 1.00 0.00 12 GLU A N 3
ATOM 2343 C CA . GLU A 1 12 ? -3.885 9.596 5.392 1.00 0.00 12 GLU A CA 3
ATOM 2344 C C . GLU A 1 12 ? -2.383 9.347 5.478 1.00 0.00 12 GLU A C 3
ATOM 2345 O O . GLU A 1 12 ? -1.930 8.201 5.516 1.00 0.00 12 GLU A O 3
ATOM 2357 N N . GLU A 1 13 ? -1.621 10.426 5.500 1.00 0.00 13 GLU A N 3
ATOM 2358 C CA . GLU A 1 13 ? -0.176 10.354 5.629 1.00 0.00 13 GLU A CA 3
ATOM 2359 C C . GLU A 1 13 ? 0.232 9.801 6.995 1.00 0.00 13 GLU A C 3
ATOM 2360 O O . GLU A 1 13 ? -0.113 10.368 8.035 1.00 0.00 13 GLU A O 3
ATOM 2372 N N . GLY A 1 14 ? 0.941 8.682 6.981 1.00 0.00 14 GLY A N 3
ATOM 2373 C CA . GLY A 1 14 ? 1.509 8.128 8.194 1.00 0.00 14 GLY A CA 3
ATOM 2374 C C . GLY A 1 14 ? 0.657 7.032 8.805 1.00 0.00 14 GLY A C 3
ATOM 2375 O O . GLY A 1 14 ? 0.829 6.689 9.974 1.00 0.00 14 GLY A O 3
ATOM 2379 N N . GLU A 1 15 ? -0.242 6.456 8.019 1.00 0.00 15 GLU A N 3
ATOM 2380 C CA . GLU A 1 15 ? -1.145 5.438 8.552 1.00 0.00 15 GLU A CA 3
ATOM 2381 C C . GLU A 1 15 ? -0.571 4.044 8.358 1.00 0.00 15 GLU A C 3
ATOM 2382 O O . GLU A 1 15 ? 0.376 3.858 7.608 1.00 0.00 15 GLU A O 3
ATOM 2394 N N . VAL A 1 16 ? -1.154 3.067 9.034 1.00 0.00 16 VAL A N 3
ATOM 2395 C CA . VAL A 1 16 ? -0.702 1.686 8.929 1.00 0.00 16 VAL A CA 3
ATOM 2396 C C . VAL A 1 16 ? -1.888 0.761 8.679 1.00 0.00 16 VAL A C 3
ATOM 2397 O O . VAL A 1 16 ? -2.889 0.809 9.392 1.00 0.00 16 VAL A O 3
ATOM 2410 N N . TYR A 1 17 ? -1.784 -0.049 7.635 1.00 0.00 17 TYR A N 3
ATOM 2411 C CA . TYR A 1 17 ? -2.879 -0.926 7.239 1.00 0.00 17 TYR A CA 3
ATOM 2412 C C . TYR A 1 17 ? -2.410 -2.360 7.041 1.00 0.00 17 TYR A C 3
ATOM 2413 O O . TYR A 1 17 ? -1.319 -2.604 6.517 1.00 0.00 17 TYR A O 3
ATOM 2431 N N . ASP A 1 18 ? -3.243 -3.304 7.471 1.00 0.00 18 ASP A N 3
ATOM 2432 C CA . ASP A 1 18 ? -3.019 -4.719 7.193 1.00 0.00 18 ASP A CA 3
ATOM 2433 C C . ASP A 1 18 ? -3.488 -5.010 5.774 1.00 0.00 18 ASP A C 3
ATOM 2434 O O . ASP A 1 18 ? -4.660 -5.317 5.549 1.00 0.00 18 ASP A O 3
ATOM 2443 N N . VAL A 1 19 ? -2.591 -4.880 4.816 1.00 0.00 19 VAL A N 3
ATOM 2444 C CA . VAL A 1 19 ? -2.971 -4.966 3.415 1.00 0.00 19 VAL A CA 3
ATOM 2445 C C . VAL A 1 19 ? -2.557 -6.291 2.801 1.00 0.00 19 VAL A C 3
ATOM 2446 O O . VAL A 1 19 ? -1.563 -6.899 3.198 1.00 0.00 19 VAL A O 3
ATOM 2459 N N . THR A 1 20 ? -3.340 -6.740 1.845 1.00 0.00 20 THR A N 3
ATOM 2460 C CA . THR A 1 20 ? -3.000 -7.913 1.077 1.00 0.00 20 THR A CA 3
ATOM 2461 C C . THR A 1 20 ? -2.452 -7.487 -0.276 1.00 0.00 20 THR A C 3
ATOM 2462 O O . THR A 1 20 ? -3.099 -6.719 -0.991 1.00 0.00 20 THR A O 3
ATOM 2473 N N . ILE A 1 21 ? -1.256 -7.947 -0.617 1.00 0.00 21 ILE A N 3
ATOM 2474 C CA . ILE A 1 21 ? -0.709 -7.676 -1.937 1.00 0.00 21 ILE A CA 3
ATOM 2475 C C . ILE A 1 21 ? -1.491 -8.470 -2.975 1.00 0.00 21 ILE A C 3
ATOM 2476 O O . ILE A 1 21 ? -1.170 -9.621 -3.265 1.00 0.00 21 ILE A O 3
ATOM 2492 N N . GLN A 1 22 ? -2.554 -7.863 -3.481 1.00 0.00 22 GLN A N 3
ATOM 2493 C CA . GLN A 1 22 ? -3.447 -8.527 -4.415 1.00 0.00 22 GLN A CA 3
ATOM 2494 C C . GLN A 1 22 ? -2.891 -8.473 -5.825 1.00 0.00 22 GLN A C 3
ATOM 2495 O O . GLN A 1 22 ? -3.086 -9.396 -6.617 1.00 0.00 22 GLN A O 3
ATOM 2509 N N . ASP A 1 23 ? -2.195 -7.391 -6.134 1.00 0.00 23 ASP A N 3
ATOM 2510 C CA . ASP A 1 23 ? -1.598 -7.225 -7.450 1.00 0.00 23 ASP A CA 3
ATOM 2511 C C . ASP A 1 23 ? -0.132 -6.866 -7.330 1.00 0.00 23 ASP A C 3
ATOM 2512 O O . ASP A 1 23 ? 0.359 -6.580 -6.240 1.00 0.00 23 ASP A O 3
ATOM 2521 N N . ILE A 1 24 ? 0.557 -6.878 -8.453 1.00 0.00 24 ILE A N 3
ATOM 2522 C CA . ILE A 1 24 ? 1.950 -6.492 -8.504 1.00 0.00 24 ILE A CA 3
ATOM 2523 C C . ILE A 1 24 ? 2.211 -5.854 -9.857 1.00 0.00 24 ILE A C 3
ATOM 2524 O O . ILE A 1 24 ? 1.520 -6.163 -10.832 1.00 0.00 24 ILE A O 3
ATOM 2540 N N . ALA A 1 25 ? 3.153 -4.939 -9.914 1.00 0.00 25 ALA A N 3
ATOM 2541 C CA . ALA A 1 25 ? 3.449 -4.265 -11.159 1.00 0.00 25 ALA A CA 3
ATOM 2542 C C . ALA A 1 25 ? 4.640 -4.920 -11.853 1.00 0.00 25 ALA A C 3
ATOM 2543 O O . ALA A 1 25 ? 5.270 -5.826 -11.301 1.00 0.00 25 ALA A O 3
ATOM 2550 N N . ARG A 1 26 ? 4.950 -4.456 -13.056 1.00 0.00 26 ARG A N 3
ATOM 2551 C CA . ARG A 1 26 ? 5.939 -5.114 -13.905 1.00 0.00 26 ARG A CA 3
ATOM 2552 C C . ARG A 1 26 ? 7.368 -4.947 -13.395 1.00 0.00 26 ARG A C 3
ATOM 2553 O O . ARG A 1 26 ? 8.241 -5.747 -13.731 1.00 0.00 26 ARG A O 3
ATOM 2574 N N . GLN A 1 27 ? 7.623 -3.925 -12.584 1.00 0.00 27 GLN A N 3
ATOM 2575 C CA . GLN A 1 27 ? 8.959 -3.746 -12.022 1.00 0.00 27 GLN A CA 3
ATOM 2576 C C . GLN A 1 27 ? 9.149 -4.669 -10.817 1.00 0.00 27 GLN A C 3
ATOM 2577 O O . GLN A 1 27 ? 10.274 -4.934 -10.394 1.00 0.00 27 GLN A O 3
ATOM 2591 N N . GLY A 1 28 ? 8.036 -5.166 -10.284 1.00 0.00 28 GLY A N 3
ATOM 2592 C CA . GLY A 1 28 ? 8.087 -6.142 -9.214 1.00 0.00 28 GLY A CA 3
ATOM 2593 C C . GLY A 1 28 ? 7.764 -5.558 -7.852 1.00 0.00 28 GLY A C 3
ATOM 2594 O O . GLY A 1 28 ? 8.115 -6.139 -6.827 1.00 0.00 28 GLY A O 3
ATOM 2598 N N . ASP A 1 29 ? 7.103 -4.409 -7.834 1.00 0.00 29 ASP A N 3
ATOM 2599 C CA . ASP A 1 29 ? 6.662 -3.812 -6.581 1.00 0.00 29 ASP A CA 3
ATOM 2600 C C . ASP A 1 29 ? 5.190 -4.114 -6.353 1.00 0.00 29 ASP A C 3
ATOM 2601 O O . ASP A 1 29 ? 4.403 -4.168 -7.305 1.00 0.00 29 ASP A O 3
ATOM 2610 N N . GLY A 1 30 ? 4.827 -4.309 -5.092 1.00 0.00 30 GLY A N 3
ATOM 2611 C CA . GLY A 1 30 ? 3.499 -4.774 -4.761 1.00 0.00 30 GLY A CA 3
ATOM 2612 C C . GLY A 1 30 ? 2.443 -3.706 -4.920 1.00 0.00 30 GLY A C 3
ATOM 2613 O O . GLY A 1 30 ? 2.672 -2.538 -4.601 1.00 0.00 30 GLY A O 3
ATOM 2617 N N . ILE A 1 31 ? 1.285 -4.111 -5.414 1.00 0.00 31 ILE A N 3
ATOM 2618 C CA . ILE A 1 31 ? 0.170 -3.205 -5.602 1.00 0.00 31 ILE A CA 3
ATOM 2619 C C . ILE A 1 31 ? -0.913 -3.484 -4.568 1.00 0.00 31 ILE A C 3
ATOM 2620 O O . ILE A 1 31 ? -1.639 -4.483 -4.655 1.00 0.00 31 ILE A O 3
ATOM 2636 N N . ALA A 1 32 ? -0.993 -2.613 -3.576 1.00 0.00 32 ALA A N 3
ATOM 2637 C CA . ALA A 1 32 ? -2.031 -2.696 -2.566 1.00 0.00 32 ALA A CA 3
ATOM 2638 C C . ALA A 1 32 ? -3.164 -1.747 -2.919 1.00 0.00 32 ALA A C 3
ATOM 2639 O O . ALA A 1 32 ? -3.091 -0.547 -2.658 1.00 0.00 32 ALA A O 3
ATOM 2646 N N . ARG A 1 33 ? -4.197 -2.280 -3.547 1.00 0.00 33 ARG A N 3
ATOM 2647 C CA . ARG A 1 33 ? -5.299 -1.460 -4.013 1.00 0.00 33 ARG A CA 3
ATOM 2648 C C . ARG A 1 33 ? -6.448 -1.449 -3.009 1.00 0.00 33 ARG A C 3
ATOM 2649 O O . ARG A 1 33 ? -7.306 -2.331 -3.010 1.00 0.00 33 ARG A O 3
ATOM 2670 N N . ILE A 1 34 ? -6.456 -0.442 -2.148 1.00 0.00 34 ILE A N 3
ATOM 2671 C CA . ILE A 1 34 ? -7.516 -0.291 -1.164 1.00 0.00 34 ILE A CA 3
ATOM 2672 C C . ILE A 1 34 ? -8.678 0.475 -1.767 1.00 0.00 34 ILE A C 3
ATOM 2673 O O . ILE A 1 34 ? -8.556 1.654 -2.103 1.00 0.00 34 ILE A O 3
ATOM 2689 N N . GLU A 1 35 ? -9.793 -0.225 -1.914 1.00 0.00 35 GLU A N 3
ATOM 2690 C CA . GLU A 1 35 ? -10.997 0.318 -2.543 1.00 0.00 35 GLU A CA 3
ATOM 2691 C C . GLU A 1 35 ? -10.708 0.863 -3.943 1.00 0.00 35 GLU A C 3
ATOM 2692 O O . GLU A 1 35 ? -11.435 1.716 -4.452 1.00 0.00 35 GLU A O 3
ATOM 2704 N N . GLY A 1 36 ? -9.656 0.353 -4.563 1.00 0.00 36 GLY A N 3
ATOM 2705 C CA . GLY A 1 36 ? -9.296 0.787 -5.898 1.00 0.00 36 GLY A CA 3
ATOM 2706 C C . GLY A 1 36 ? -8.127 1.751 -5.899 1.00 0.00 36 GLY A C 3
ATOM 2707 O O . GLY A 1 36 ? -7.488 1.957 -6.930 1.00 0.00 36 GLY A O 3
ATOM 2711 N N . PHE A 1 37 ? -7.844 2.342 -4.746 1.00 0.00 37 PHE A N 3
ATOM 2712 C CA . PHE A 1 37 ? -6.739 3.282 -4.627 1.00 0.00 37 PHE A CA 3
ATOM 2713 C C . PHE A 1 37 ? -5.416 2.529 -4.595 1.00 0.00 37 PHE A C 3
ATOM 2714 O O . PHE A 1 37 ? -5.196 1.677 -3.735 1.00 0.00 37 PHE A O 3
ATOM 2731 N N . VAL A 1 38 ? -4.544 2.841 -5.539 1.00 0.00 38 VAL A N 3
ATOM 2732 C CA . VAL A 1 38 ? -3.302 2.100 -5.712 1.00 0.00 38 VAL A CA 3
ATOM 2733 C C . VAL A 1 38 ? -2.206 2.588 -4.767 1.00 0.00 38 VAL A C 3
ATOM 2734 O O . VAL A 1 38 ? -1.835 3.765 -4.772 1.00 0.00 38 VAL A O 3
ATOM 2747 N N . ILE A 1 39 ? -1.705 1.672 -3.951 1.00 0.00 39 ILE A N 3
ATOM 2748 C CA . ILE A 1 39 ? -0.584 1.945 -3.071 1.00 0.00 39 ILE A CA 3
ATOM 2749 C C . ILE A 1 39 ? 0.599 1.061 -3.461 1.00 0.00 39 ILE A C 3
ATOM 2750 O O . ILE A 1 39 ? 0.456 -0.157 -3.578 1.00 0.00 39 ILE A O 3
ATOM 2766 N N . PHE A 1 40 ? 1.751 1.675 -3.686 1.00 0.00 40 PHE A N 3
ATOM 2767 C CA . PHE A 1 40 ? 2.949 0.938 -4.074 1.00 0.00 40 PHE A CA 3
ATOM 2768 C C . PHE A 1 40 ? 3.763 0.534 -2.855 1.00 0.00 40 PHE A C 3
ATOM 2769 O O . PHE A 1 40 ? 4.122 1.375 -2.028 1.00 0.00 40 PHE A O 3
ATOM 2786 N N . VAL A 1 41 ? 4.038 -0.759 -2.748 1.00 0.00 41 VAL A N 3
ATOM 2787 C CA . VAL A 1 41 ? 4.877 -1.281 -1.681 1.00 0.00 41 VAL A CA 3
ATOM 2788 C C . VAL A 1 41 ? 6.105 -1.964 -2.280 1.00 0.00 41 VAL A C 3
ATOM 2789 O O . VAL A 1 41 ? 5.995 -3.002 -2.936 1.00 0.00 41 VAL A O 3
ATOM 2802 N N . PRO A 1 42 ? 7.288 -1.377 -2.077 1.00 0.00 42 PRO A N 3
ATOM 2803 C CA . PRO A 1 42 ? 8.522 -1.850 -2.706 1.00 0.00 42 PRO A CA 3
ATOM 2804 C C . PRO A 1 42 ? 8.995 -3.208 -2.185 1.00 0.00 42 PRO A C 3
ATOM 2805 O O . PRO A 1 42 ? 9.357 -3.349 -1.015 1.00 0.00 42 PRO A O 3
ATOM 2816 N N . GLY A 1 43 ? 8.985 -4.208 -3.066 1.00 0.00 43 GLY A N 3
ATOM 2817 C CA . GLY A 1 43 ? 9.598 -5.488 -2.747 1.00 0.00 43 GLY A CA 3
ATOM 2818 C C . GLY A 1 43 ? 8.627 -6.559 -2.279 1.00 0.00 43 GLY A C 3
ATOM 2819 O O . GLY A 1 43 ? 9.046 -7.681 -1.994 1.00 0.00 43 GLY A O 3
ATOM 2823 N N . THR A 1 44 ? 7.341 -6.248 -2.210 1.00 0.00 44 THR A N 3
ATOM 2824 C CA . THR A 1 44 ? 6.366 -7.215 -1.711 1.00 0.00 44 THR A CA 3
ATOM 2825 C C . THR A 1 44 ? 5.813 -8.095 -2.828 1.00 0.00 44 THR A C 3
ATOM 2826 O O . THR A 1 44 ? 5.516 -7.613 -3.922 1.00 0.00 44 THR A O 3
ATOM 2837 N N . LYS A 1 45 ? 5.675 -9.382 -2.531 1.00 0.00 45 LYS A N 3
ATOM 2838 C CA . LYS A 1 45 ? 5.177 -10.367 -3.488 1.00 0.00 45 LYS A CA 3
ATOM 2839 C C . LYS A 1 45 ? 3.658 -10.532 -3.365 1.00 0.00 45 LYS A C 3
ATOM 2840 O O . LYS A 1 45 ? 3.082 -10.257 -2.310 1.00 0.00 45 LYS A O 3
ATOM 2859 N N . VAL A 1 46 ? 3.017 -10.977 -4.447 1.00 0.00 46 VAL A N 3
ATOM 2860 C CA . VAL A 1 46 ? 1.571 -11.187 -4.458 1.00 0.00 46 VAL A CA 3
ATOM 2861 C C . VAL A 1 46 ? 1.172 -12.289 -3.481 1.00 0.00 46 VAL A C 3
ATOM 2862 O O . VAL A 1 46 ? 1.724 -13.391 -3.505 1.00 0.00 46 VAL A O 3
ATOM 2875 N N . GLY A 1 47 ? 0.212 -11.980 -2.625 1.00 0.00 47 GLY A N 3
ATOM 2876 C CA . GLY A 1 47 ? -0.243 -12.937 -1.641 1.00 0.00 47 GLY A CA 3
ATOM 2877 C C . GLY A 1 47 ? 0.252 -12.606 -0.249 1.00 0.00 47 GLY A C 3
ATOM 2878 O O . GLY A 1 47 ? -0.284 -13.100 0.744 1.00 0.00 47 GLY A O 3
ATOM 2882 N N . ASP A 1 48 ? 1.277 -11.766 -0.176 1.00 0.00 48 ASP A N 3
ATOM 2883 C CA . ASP A 1 48 ? 1.823 -11.341 1.104 1.00 0.00 48 ASP A CA 3
ATOM 2884 C C . ASP A 1 48 ? 0.856 -10.405 1.809 1.00 0.00 48 ASP A C 3
ATOM 2885 O O . ASP A 1 48 ? 0.558 -9.313 1.318 1.00 0.00 48 ASP A O 3
ATOM 2894 N N . GLU A 1 49 ? 0.340 -10.847 2.943 1.00 0.00 49 GLU A N 3
ATOM 2895 C CA . GLU A 1 49 ? -0.517 -10.007 3.760 1.00 0.00 49 GLU A CA 3
ATOM 2896 C C . GLU A 1 49 ? 0.307 -9.383 4.869 1.00 0.00 49 GLU A C 3
ATOM 2897 O O . GLU A 1 49 ? 0.582 -10.014 5.892 1.00 0.00 49 GLU A O 3
ATOM 2909 N N . VAL A 1 50 ? 0.722 -8.152 4.642 1.00 0.00 50 VAL A N 3
ATOM 2910 C CA . VAL A 1 50 ? 1.640 -7.471 5.534 1.00 0.00 50 VAL A CA 3
ATOM 2911 C C . VAL A 1 50 ? 1.092 -6.113 5.938 1.00 0.00 50 VAL A C 3
ATOM 2912 O O . VAL A 1 50 ? 0.129 -5.618 5.349 1.00 0.00 50 VAL A O 3
ATOM 2925 N N . ARG A 1 51 ? 1.704 -5.515 6.940 1.00 0.00 51 ARG A N 3
ATOM 2926 C CA . ARG A 1 51 ? 1.288 -4.209 7.405 1.00 0.00 51 ARG A CA 3
ATOM 2927 C C . ARG A 1 51 ? 2.210 -3.144 6.844 1.00 0.00 51 ARG A C 3
ATOM 2928 O O . ARG A 1 51 ? 3.423 -3.179 7.051 1.00 0.00 51 ARG A O 3
ATOM 2949 N N . ILE A 1 52 ? 1.632 -2.217 6.108 1.00 0.00 52 ILE A N 3
ATOM 2950 C CA . ILE A 1 52 ? 2.400 -1.154 5.491 1.00 0.00 52 ILE A CA 3
ATOM 2951 C C . ILE A 1 52 ? 2.041 0.184 6.108 1.00 0.00 52 ILE A C 3
ATOM 2952 O O . ILE A 1 52 ? 0.888 0.416 6.486 1.00 0.00 52 ILE A O 3
ATOM 2968 N N . LYS A 1 53 ? 3.025 1.052 6.230 1.00 0.00 53 LYS A N 3
ATOM 2969 C CA . LYS A 1 53 ? 2.769 2.400 6.685 1.00 0.00 53 LYS A CA 3
ATOM 2970 C C . LYS A 1 53 ? 2.705 3.327 5.486 1.00 0.00 53 LYS A C 3
ATOM 2971 O O . LYS A 1 53 ? 3.723 3.586 4.840 1.00 0.00 53 LYS A O 3
ATOM 2990 N N . VAL A 1 54 ? 1.508 3.798 5.172 1.00 0.00 54 VAL A N 3
ATOM 2991 C CA . VAL A 1 54 ? 1.328 4.742 4.086 1.00 0.00 54 VAL A CA 3
ATOM 2992 C C . VAL A 1 54 ? 1.950 6.062 4.484 1.00 0.00 54 VAL A C 3
ATOM 2993 O O . VAL A 1 54 ? 1.352 6.843 5.225 1.00 0.00 54 VAL A O 3
ATOM 3006 N N . GLU A 1 55 ? 3.162 6.278 4.010 1.00 0.00 55 GLU A N 3
ATOM 3007 C CA . GLU A 1 55 ? 3.974 7.405 4.428 1.00 0.00 55 GLU A CA 3
ATOM 3008 C C . GLU A 1 55 ? 3.674 8.643 3.602 1.00 0.00 55 GLU A C 3
ATOM 3009 O O . GLU A 1 55 ? 3.697 9.762 4.115 1.00 0.00 55 GLU A O 3
ATOM 3021 N N . ARG A 1 56 ? 3.385 8.439 2.326 1.00 0.00 56 ARG A N 3
ATOM 3022 C CA . ARG A 1 56 ? 3.187 9.548 1.408 1.00 0.00 56 ARG A CA 3
ATOM 3023 C C . ARG A 1 56 ? 2.061 9.248 0.435 1.00 0.00 56 ARG A C 3
ATOM 3024 O O . ARG A 1 56 ? 1.932 8.127 -0.057 1.00 0.00 56 ARG A O 3
ATOM 3045 N N . VAL A 1 57 ? 1.249 10.254 0.164 1.00 0.00 57 VAL A N 3
ATOM 3046 C CA . VAL A 1 57 ? 0.132 10.107 -0.754 1.00 0.00 57 VAL A CA 3
ATOM 3047 C C . VAL A 1 57 ? 0.231 11.126 -1.885 1.00 0.00 57 VAL A C 3
ATOM 3048 O O . VAL A 1 57 ? 0.182 12.337 -1.664 1.00 0.00 57 VAL A O 3
ATOM 3061 N N . LEU A 1 58 ? 0.405 10.625 -3.095 1.00 0.00 58 LEU A N 3
ATOM 3062 C CA . LEU A 1 58 ? 0.479 11.471 -4.273 1.00 0.00 58 LEU A CA 3
ATOM 3063 C C . LEU A 1 58 ? -0.884 11.506 -4.949 1.00 0.00 58 LEU A C 3
ATOM 3064 O O . LEU A 1 58 ? -1.671 10.573 -4.803 1.00 0.00 58 LEU A O 3
ATOM 3080 N N . PRO A 1 59 ? -1.182 12.572 -5.709 1.00 0.00 59 PRO A N 3
ATOM 3081 C CA . PRO A 1 59 ? -2.482 12.733 -6.375 1.00 0.00 59 PRO A CA 3
ATOM 3082 C C . PRO A 1 59 ? -2.783 11.628 -7.391 1.00 0.00 59 PRO A C 3
ATOM 3083 O O . PRO A 1 59 ? -3.886 11.560 -7.934 1.00 0.00 59 PRO A O 3
ATOM 3094 N N . LYS A 1 60 ? -1.803 10.772 -7.643 1.00 0.00 60 LYS A N 3
ATOM 3095 C CA . LYS A 1 60 ? -1.964 9.679 -8.589 1.00 0.00 60 LYS A CA 3
ATOM 3096 C C . LYS A 1 60 ? -1.973 8.327 -7.871 1.00 0.00 60 LYS A C 3
ATOM 3097 O O . LYS A 1 60 ? -2.635 7.390 -8.313 1.00 0.00 60 LYS A O 3
ATOM 3116 N N . PHE A 1 61 ? -1.254 8.240 -6.755 1.00 0.00 61 PHE A N 3
ATOM 3117 C CA . PHE A 1 61 ? -1.104 6.977 -6.033 1.00 0.00 61 PHE A CA 3
ATOM 3118 C C . PHE A 1 61 ? -0.428 7.212 -4.689 1.00 0.00 61 PHE A C 3
ATOM 3119 O O . PHE A 1 61 ? 0.126 8.282 -4.447 1.00 0.00 61 PHE A O 3
ATOM 3136 N N . ALA A 1 62 ? -0.456 6.212 -3.825 1.00 0.00 62 ALA A N 3
ATOM 3137 C CA . ALA A 1 62 ? 0.175 6.329 -2.521 1.00 0.00 62 ALA A CA 3
ATOM 3138 C C . ALA A 1 62 ? 1.409 5.442 -2.432 1.00 0.00 62 ALA A C 3
ATOM 3139 O O . ALA A 1 62 ? 1.534 4.456 -3.161 1.00 0.00 62 ALA A O 3
ATOM 3146 N N . PHE A 1 63 ? 2.319 5.801 -1.540 1.00 0.00 63 PHE A N 3
ATOM 3147 C CA . PHE A 1 63 ? 3.526 5.024 -1.323 1.00 0.00 63 PHE A CA 3
ATOM 3148 C C . PHE A 1 63 ? 3.616 4.634 0.145 1.00 0.00 63 PHE A C 3
ATOM 3149 O O . PHE A 1 63 ? 3.353 5.455 1.031 1.00 0.00 63 PHE A O 3
ATOM 3166 N N . ALA A 1 64 ? 3.975 3.389 0.406 1.00 0.00 64 ALA A N 3
ATOM 3167 C CA . ALA A 1 64 ? 4.028 2.895 1.769 1.00 0.00 64 ALA A CA 3
ATOM 3168 C C . ALA A 1 64 ? 5.249 2.020 1.996 1.00 0.00 64 ALA A C 3
ATOM 3169 O O . ALA A 1 64 ? 5.726 1.344 1.082 1.00 0.00 64 ALA A O 3
ATOM 3176 N N . SER A 1 65 ? 5.754 2.048 3.215 1.00 0.00 65 SER A N 3
ATOM 3177 C CA . SER A 1 65 ? 6.850 1.185 3.611 1.00 0.00 65 SER A CA 3
ATOM 3178 C C . SER A 1 65 ? 6.328 0.068 4.507 1.00 0.00 65 SER A C 3
ATOM 3179 O O . SER A 1 65 ? 5.587 0.319 5.460 1.00 0.00 65 SER A O 3
ATOM 3187 N N . VAL A 1 66 ? 6.690 -1.164 4.185 1.00 0.00 66 VAL A N 3
ATOM 3188 C CA . VAL A 1 66 ? 6.194 -2.314 4.925 1.00 0.00 66 VAL A CA 3
ATOM 3189 C C . VAL A 1 66 ? 6.925 -2.456 6.259 1.00 0.00 66 VAL A C 3
ATOM 3190 O O . VAL A 1 66 ? 8.152 -2.401 6.319 1.00 0.00 66 VAL A O 3
ATOM 3203 N N . VAL A 1 67 ? 6.161 -2.613 7.330 1.00 0.00 67 VAL A N 3
ATOM 3204 C CA . VAL A 1 67 ? 6.730 -2.778 8.662 1.00 0.00 67 VAL A CA 3
ATOM 3205 C C . VAL A 1 67 ? 6.549 -4.214 9.134 1.00 0.00 67 VAL A C 3
ATOM 3206 O O . VAL A 1 67 ? 6.607 -4.501 10.331 1.00 0.00 67 VAL A O 3
ATOM 3219 N N . GLU A 1 68 ? 6.372 -5.103 8.160 1.00 0.00 68 GLU A N 3
ATOM 3220 C CA . GLU A 1 68 ? 6.124 -6.525 8.397 1.00 0.00 68 GLU A CA 3
ATOM 3221 C C . GLU A 1 68 ? 4.750 -6.731 9.030 1.00 0.00 68 GLU A C 3
ATOM 3222 O O . GLU A 1 68 ? 4.673 -6.852 10.268 1.00 0.00 68 GLU A O 3
ATOM 3235 N N . MET A 1 1 ? -20.035 6.958 -10.699 1.00 0.00 1 MET A N 4
ATOM 3236 C CA . MET A 1 1 ? -19.618 7.493 -9.383 1.00 0.00 1 MET A CA 4
ATOM 3237 C C . MET A 1 1 ? -20.812 8.091 -8.653 1.00 0.00 1 MET A C 4
ATOM 3238 O O . MET A 1 1 ? -21.278 9.179 -8.997 1.00 0.00 1 MET A O 4
ATOM 3254 N N . PHE A 1 2 ? -21.309 7.374 -7.658 1.00 0.00 2 PHE A N 4
ATOM 3255 C CA . PHE A 1 2 ? -22.426 7.846 -6.856 1.00 0.00 2 PHE A CA 4
ATOM 3256 C C . PHE A 1 2 ? -21.895 8.705 -5.712 1.00 0.00 2 PHE A C 4
ATOM 3257 O O . PHE A 1 2 ? -20.695 8.663 -5.410 1.00 0.00 2 PHE A O 4
ATOM 3274 N N . ARG A 1 3 ? -22.780 9.488 -5.095 1.00 0.00 3 ARG A N 4
ATOM 3275 C CA . ARG A 1 3 ? -22.397 10.408 -4.029 1.00 0.00 3 ARG A CA 4
ATOM 3276 C C . ARG A 1 3 ? -21.507 11.513 -4.584 1.00 0.00 3 ARG A C 4
ATOM 3277 O O . ARG A 1 3 ? -21.422 11.700 -5.800 1.00 0.00 3 ARG A O 4
ATOM 3298 N N . GLU A 1 4 ? -20.851 12.249 -3.704 1.00 0.00 4 GLU A N 4
ATOM 3299 C CA . GLU A 1 4 ? -20.006 13.352 -4.134 1.00 0.00 4 GLU A CA 4
ATOM 3300 C C . GLU A 1 4 ? -18.661 12.845 -4.645 1.00 0.00 4 GLU A C 4
ATOM 3301 O O . GLU A 1 4 ? -17.673 12.784 -3.907 1.00 0.00 4 GLU A O 4
ATOM 3313 N N . GLU A 1 5 ? -18.669 12.424 -5.912 1.00 0.00 5 GLU A N 4
ATOM 3314 C CA . GLU A 1 5 ? -17.477 11.948 -6.620 1.00 0.00 5 GLU A CA 4
ATOM 3315 C C . GLU A 1 5 ? -16.910 10.683 -5.981 1.00 0.00 5 GLU A C 4
ATOM 3316 O O . GLU A 1 5 ? -15.771 10.293 -6.249 1.00 0.00 5 GLU A O 4
ATOM 3328 N N . SER A 1 6 ? -17.736 10.045 -5.154 1.00 0.00 6 SER A N 4
ATOM 3329 C CA . SER A 1 6 ? -17.384 8.799 -4.465 1.00 0.00 6 SER A CA 4
ATOM 3330 C C . SER A 1 6 ? -16.155 8.964 -3.559 1.00 0.00 6 SER A C 4
ATOM 3331 O O . SER A 1 6 ? -15.590 7.973 -3.094 1.00 0.00 6 SER A O 4
ATOM 3339 N N . ARG A 1 7 ? -15.778 10.220 -3.291 1.00 0.00 7 ARG A N 4
ATOM 3340 C CA . ARG A 1 7 ? -14.600 10.551 -2.477 1.00 0.00 7 ARG A CA 4
ATOM 3341 C C . ARG A 1 7 ? -13.298 10.062 -3.095 1.00 0.00 7 ARG A C 4
ATOM 3342 O O . ARG A 1 7 ? -12.547 10.841 -3.687 1.00 0.00 7 ARG A O 4
ATOM 3363 N N . SER A 1 8 ? -13.066 8.758 -2.959 1.00 0.00 8 SER A N 4
ATOM 3364 C CA . SER A 1 8 ? -11.762 8.154 -3.179 1.00 0.00 8 SER A CA 4
ATOM 3365 C C . SER A 1 8 ? -10.804 8.660 -2.098 1.00 0.00 8 SER A C 4
ATOM 3366 O O . SER A 1 8 ? -11.258 9.147 -1.058 1.00 0.00 8 SER A O 4
ATOM 3374 N N . VAL A 1 9 ? -9.501 8.529 -2.352 1.00 0.00 9 VAL A N 4
ATOM 3375 C CA . VAL A 1 9 ? -8.437 8.934 -1.418 1.00 0.00 9 VAL A CA 4
ATOM 3376 C C . VAL A 1 9 ? -8.810 8.703 0.055 1.00 0.00 9 VAL A C 4
ATOM 3377 O O . VAL A 1 9 ? -9.063 9.641 0.811 1.00 0.00 9 VAL A O 4
ATOM 3390 N N . PRO A 1 10 ? -8.870 7.428 0.477 1.00 0.00 10 PRO A N 4
ATOM 3391 C CA . PRO A 1 10 ? -9.265 7.070 1.832 1.00 0.00 10 PRO A CA 4
ATOM 3392 C C . PRO A 1 10 ? -8.087 6.990 2.805 1.00 0.00 10 PRO A C 4
ATOM 3393 O O . PRO A 1 10 ? -8.278 6.848 4.013 1.00 0.00 10 PRO A O 4
ATOM 3404 N N . VAL A 1 11 ? -6.874 7.092 2.283 1.00 0.00 11 VAL A N 4
ATOM 3405 C CA . VAL A 1 11 ? -5.680 6.943 3.104 1.00 0.00 11 VAL A CA 4
ATOM 3406 C C . VAL A 1 11 ? -4.870 8.236 3.131 1.00 0.00 11 VAL A C 4
ATOM 3407 O O . VAL A 1 11 ? -4.975 9.061 2.225 1.00 0.00 11 VAL A O 4
ATOM 3420 N N . GLU A 1 12 ? -4.069 8.404 4.174 1.00 0.00 12 GLU A N 4
ATOM 3421 C CA . GLU A 1 12 ? -3.223 9.581 4.322 1.00 0.00 12 GLU A CA 4
ATOM 3422 C C . GLU A 1 12 ? -1.790 9.157 4.612 1.00 0.00 12 GLU A C 4
ATOM 3423 O O . GLU A 1 12 ? -1.547 8.033 5.049 1.00 0.00 12 GLU A O 4
ATOM 3435 N N . GLU A 1 13 ? -0.842 10.036 4.327 1.00 0.00 13 GLU A N 4
ATOM 3436 C CA . GLU A 1 13 ? 0.556 9.771 4.638 1.00 0.00 13 GLU A CA 4
ATOM 3437 C C . GLU A 1 13 ? 0.782 9.730 6.148 1.00 0.00 13 GLU A C 4
ATOM 3438 O O . GLU A 1 13 ? 0.392 10.642 6.874 1.00 0.00 13 GLU A O 4
ATOM 3450 N N . GLY A 1 14 ? 1.398 8.655 6.610 1.00 0.00 14 GLY A N 4
ATOM 3451 C CA . GLY A 1 14 ? 1.638 8.469 8.025 1.00 0.00 14 GLY A CA 4
ATOM 3452 C C . GLY A 1 14 ? 0.608 7.566 8.659 1.00 0.00 14 GLY A C 4
ATOM 3453 O O . GLY A 1 14 ? 0.308 7.695 9.847 1.00 0.00 14 GLY A O 4
ATOM 3457 N N . GLU A 1 15 ? 0.074 6.646 7.871 1.00 0.00 15 GLU A N 4
ATOM 3458 C CA . GLU A 1 15 ? -0.941 5.715 8.356 1.00 0.00 15 GLU A CA 4
ATOM 3459 C C . GLU A 1 15 ? -0.407 4.289 8.328 1.00 0.00 15 GLU A C 4
ATOM 3460 O O . GLU A 1 15 ? 0.658 4.033 7.770 1.00 0.00 15 GLU A O 4
ATOM 3472 N N . VAL A 1 16 ? -1.145 3.362 8.921 1.00 0.00 16 VAL A N 4
ATOM 3473 C CA . VAL A 1 16 ? -0.726 1.969 8.950 1.00 0.00 16 VAL A CA 4
ATOM 3474 C C . VAL A 1 16 ? -1.929 1.045 8.767 1.00 0.00 16 VAL A C 4
ATOM 3475 O O . VAL A 1 16 ? -2.924 1.143 9.487 1.00 0.00 16 VAL A O 4
ATOM 3488 N N . TYR A 1 17 ? -1.842 0.163 7.780 1.00 0.00 17 TYR A N 4
ATOM 3489 C CA . TYR A 1 17 ? -2.933 -0.753 7.471 1.00 0.00 17 TYR A CA 4
ATOM 3490 C C . TYR A 1 17 ? -2.396 -2.152 7.220 1.00 0.00 17 TYR A C 4
ATOM 3491 O O . TYR A 1 17 ? -1.256 -2.317 6.783 1.00 0.00 17 TYR A O 4
ATOM 3509 N N . ASP A 1 18 ? -3.210 -3.156 7.500 1.00 0.00 18 ASP A N 4
ATOM 3510 C CA . ASP A 1 18 ? -2.881 -4.522 7.118 1.00 0.00 18 ASP A CA 4
ATOM 3511 C C . ASP A 1 18 ? -3.479 -4.807 5.748 1.00 0.00 18 ASP A C 4
ATOM 3512 O O . ASP A 1 18 ? -4.667 -4.581 5.522 1.00 0.00 18 ASP A O 4
ATOM 3521 N N . VAL A 1 19 ? -2.651 -5.263 4.822 1.00 0.00 19 VAL A N 4
ATOM 3522 C CA . VAL A 1 19 ? -3.088 -5.466 3.449 1.00 0.00 19 VAL A CA 4
ATOM 3523 C C . VAL A 1 19 ? -2.496 -6.736 2.856 1.00 0.00 19 VAL A C 4
ATOM 3524 O O . VAL A 1 19 ? -1.435 -7.197 3.276 1.00 0.00 19 VAL A O 4
ATOM 3537 N N . THR A 1 20 ? -3.194 -7.297 1.887 1.00 0.00 20 THR A N 4
ATOM 3538 C CA . THR A 1 20 ? -2.665 -8.393 1.104 1.00 0.00 20 THR A CA 4
ATOM 3539 C C . THR A 1 20 ? -2.305 -7.886 -0.288 1.00 0.00 20 THR A C 4
ATOM 3540 O O . THR A 1 20 ? -3.152 -7.334 -0.993 1.00 0.00 20 THR A O 4
ATOM 3551 N N . ILE A 1 21 ? -1.046 -8.044 -0.665 1.00 0.00 21 ILE A N 4
ATOM 3552 C CA . ILE A 1 21 ? -0.567 -7.561 -1.949 1.00 0.00 21 ILE A CA 4
ATOM 3553 C C . ILE A 1 21 ? -1.172 -8.374 -3.086 1.00 0.00 21 ILE A C 4
ATOM 3554 O O . ILE A 1 21 ? -0.933 -9.577 -3.200 1.00 0.00 21 ILE A O 4
ATOM 3570 N N . GLN A 1 22 ? -1.964 -7.709 -3.916 1.00 0.00 22 GLN A N 4
ATOM 3571 C CA . GLN A 1 22 ? -2.688 -8.379 -4.984 1.00 0.00 22 GLN A CA 4
ATOM 3572 C C . GLN A 1 22 ? -1.791 -8.621 -6.191 1.00 0.00 22 GLN A C 4
ATOM 3573 O O . GLN A 1 22 ? -1.652 -9.749 -6.658 1.00 0.00 22 GLN A O 4
ATOM 3587 N N . ASP A 1 23 ? -1.177 -7.557 -6.689 1.00 0.00 23 ASP A N 4
ATOM 3588 C CA . ASP A 1 23 ? -0.343 -7.646 -7.885 1.00 0.00 23 ASP A CA 4
ATOM 3589 C C . ASP A 1 23 ? 1.027 -7.021 -7.614 1.00 0.00 23 ASP A C 4
ATO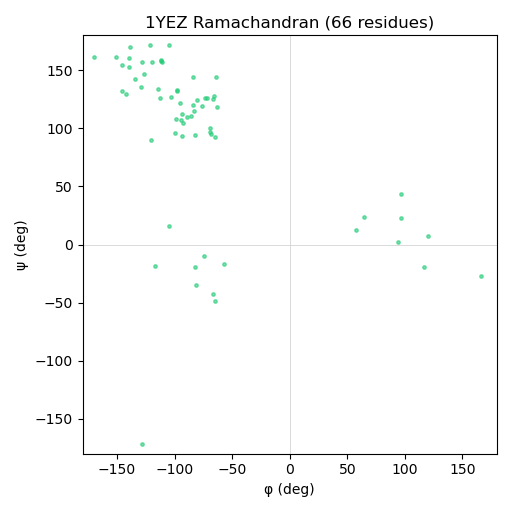M 3590 O O . ASP A 1 23 ? 1.258 -6.481 -6.535 1.00 0.00 23 ASP A O 4
ATOM 3599 N N . ILE A 1 24 ? 1.922 -7.096 -8.587 1.00 0.00 24 ILE A N 4
ATOM 3600 C CA . ILE A 1 24 ? 3.267 -6.565 -8.461 1.00 0.00 24 ILE A CA 4
ATOM 3601 C C . ILE A 1 24 ? 3.594 -5.789 -9.725 1.00 0.00 24 ILE A C 4
ATOM 3602 O O . ILE A 1 24 ? 3.262 -6.222 -10.826 1.00 0.00 24 ILE A O 4
ATOM 3618 N N . ALA A 1 25 ? 4.243 -4.651 -9.572 1.00 0.00 25 ALA A N 4
ATOM 3619 C CA . ALA A 1 25 ? 4.522 -3.777 -10.702 1.00 0.00 25 ALA A CA 4
ATOM 3620 C C . ALA A 1 25 ? 5.766 -4.209 -11.486 1.00 0.00 25 ALA A C 4
ATOM 3621 O O . ALA A 1 25 ? 6.412 -3.384 -12.135 1.00 0.00 25 ALA A O 4
ATOM 3628 N N . ARG A 1 26 ? 6.077 -5.509 -11.435 1.00 0.00 26 ARG A N 4
ATOM 3629 C CA . ARG A 1 26 ? 7.181 -6.093 -12.207 1.00 0.00 26 ARG A CA 4
ATOM 3630 C C . ARG A 1 26 ? 8.529 -5.483 -11.839 1.00 0.00 26 ARG A C 4
ATOM 3631 O O . ARG A 1 26 ? 9.414 -5.354 -12.683 1.00 0.00 26 ARG A O 4
ATOM 3652 N N . GLN A 1 27 ? 8.695 -5.157 -10.572 1.00 0.00 27 GLN A N 4
ATOM 3653 C CA . GLN A 1 27 ? 9.913 -4.510 -10.104 1.00 0.00 27 GLN A CA 4
ATOM 3654 C C . GLN A 1 27 ? 10.065 -4.728 -8.608 1.00 0.00 27 GLN A C 4
ATOM 3655 O O . GLN A 1 27 ? 11.169 -4.915 -8.095 1.00 0.00 27 GLN A O 4
ATOM 3669 N N . GLY A 1 28 ? 8.940 -4.724 -7.916 1.00 0.00 28 GLY A N 4
ATOM 3670 C CA . GLY A 1 28 ? 8.961 -4.965 -6.490 1.00 0.00 28 GLY A CA 4
ATOM 3671 C C . GLY A 1 28 ? 7.840 -4.256 -5.771 1.00 0.00 28 GLY A C 4
ATOM 3672 O O . GLY A 1 28 ? 7.387 -4.710 -4.721 1.00 0.00 28 GLY A O 4
ATOM 3676 N N . ASP A 1 29 ? 7.415 -3.127 -6.319 1.00 0.00 29 ASP A N 4
ATOM 3677 C CA . ASP A 1 29 ? 6.297 -2.378 -5.763 1.00 0.00 29 ASP A CA 4
ATOM 3678 C C . ASP A 1 29 ? 5.024 -3.198 -5.852 1.00 0.00 29 ASP A C 4
ATOM 3679 O O . ASP A 1 29 ? 4.592 -3.574 -6.946 1.00 0.00 29 ASP A O 4
ATOM 3688 N N . GLY A 1 30 ? 4.448 -3.502 -4.701 1.00 0.00 30 GLY A N 4
ATOM 3689 C CA . GLY A 1 30 ? 3.222 -4.263 -4.657 1.00 0.00 30 GLY A CA 4
ATOM 3690 C C . GLY A 1 30 ? 2.011 -3.415 -4.967 1.00 0.00 30 GLY A C 4
ATOM 3691 O O . GLY A 1 30 ? 1.976 -2.230 -4.640 1.00 0.00 30 GLY A O 4
ATOM 3695 N N . ILE A 1 31 ? 1.026 -4.022 -5.608 1.00 0.00 31 ILE A N 4
ATOM 3696 C CA . ILE A 1 31 ? -0.189 -3.330 -5.994 1.00 0.00 31 ILE A CA 4
ATOM 3697 C C . ILE A 1 31 ? -1.337 -3.717 -5.073 1.00 0.00 31 ILE A C 4
ATOM 3698 O O . ILE A 1 31 ? -1.933 -4.788 -5.216 1.00 0.00 31 ILE A O 4
ATOM 3714 N N . ALA A 1 32 ? -1.619 -2.859 -4.110 1.00 0.00 32 ALA A N 4
ATOM 3715 C CA . ALA A 1 32 ? -2.751 -3.052 -3.221 1.00 0.00 32 ALA A CA 4
ATOM 3716 C C . ALA A 1 32 ? -3.610 -1.801 -3.212 1.00 0.00 32 ALA A C 4
ATOM 3717 O O . ALA A 1 32 ? -3.189 -0.757 -2.715 1.00 0.00 32 ALA A O 4
ATOM 3724 N N . ARG A 1 33 ? -4.801 -1.893 -3.779 1.00 0.00 33 ARG A N 4
ATOM 3725 C CA . ARG A 1 33 ? -5.668 -0.731 -3.890 1.00 0.00 33 ARG A CA 4
ATOM 3726 C C . ARG A 1 33 ? -6.856 -0.836 -2.946 1.00 0.00 33 ARG A C 4
ATOM 3727 O O . ARG A 1 33 ? -7.439 -1.907 -2.770 1.00 0.00 33 ARG A O 4
ATOM 3748 N N . ILE A 1 34 ? -7.197 0.284 -2.333 1.00 0.00 34 ILE A N 4
ATOM 3749 C CA . ILE A 1 34 ? -8.361 0.357 -1.477 1.00 0.00 34 ILE A CA 4
ATOM 3750 C C . ILE A 1 34 ? -9.310 1.431 -1.991 1.00 0.00 34 ILE A C 4
ATOM 3751 O O . ILE A 1 34 ? -8.945 2.606 -2.082 1.00 0.00 34 ILE A O 4
ATOM 3767 N N . GLU A 1 35 ? -10.515 1.000 -2.343 1.00 0.00 35 GLU A N 4
ATOM 3768 C CA . GLU A 1 35 ? -11.539 1.880 -2.911 1.00 0.00 35 GLU A CA 4
ATOM 3769 C C . GLU A 1 35 ? -11.033 2.548 -4.190 1.00 0.00 35 GLU A C 4
ATOM 3770 O O . GLU A 1 35 ? -11.404 3.676 -4.511 1.00 0.00 35 GLU A O 4
ATOM 3782 N N . GLY A 1 36 ? -10.190 1.829 -4.923 1.00 0.00 36 GLY A N 4
ATOM 3783 C CA . GLY A 1 36 ? -9.652 2.341 -6.166 1.00 0.00 36 GLY A CA 4
ATOM 3784 C C . GLY A 1 36 ? -8.277 2.951 -6.001 1.00 0.00 36 GLY A C 4
ATOM 3785 O O . GLY A 1 36 ? -7.455 2.901 -6.914 1.00 0.00 36 GLY A O 4
ATOM 3789 N N . PHE A 1 37 ? -8.028 3.526 -4.834 1.00 0.00 37 PHE A N 4
ATOM 3790 C CA . PHE A 1 37 ? -6.763 4.189 -4.568 1.00 0.00 37 PHE A CA 4
ATOM 3791 C C . PHE A 1 37 ? -5.671 3.151 -4.311 1.00 0.00 37 PHE A C 4
ATOM 3792 O O . PHE A 1 37 ? -5.683 2.458 -3.292 1.00 0.00 37 PHE A O 4
ATOM 3809 N N . VAL A 1 38 ? -4.743 3.038 -5.249 1.00 0.00 38 VAL A N 4
ATOM 3810 C CA . VAL A 1 38 ? -3.707 2.016 -5.186 1.00 0.00 38 VAL A CA 4
ATOM 3811 C C . VAL A 1 38 ? -2.522 2.463 -4.332 1.00 0.00 38 VAL A C 4
ATOM 3812 O O . VAL A 1 38 ? -2.058 3.597 -4.431 1.00 0.00 38 VAL A O 4
ATOM 3825 N N . ILE A 1 39 ? -2.060 1.572 -3.470 1.00 0.00 39 ILE A N 4
ATOM 3826 C CA . ILE A 1 39 ? -0.891 1.830 -2.650 1.00 0.00 39 ILE A CA 4
ATOM 3827 C C . ILE A 1 39 ? 0.283 0.993 -3.148 1.00 0.00 39 ILE A C 4
ATOM 3828 O O . ILE A 1 39 ? 0.164 -0.224 -3.303 1.00 0.00 39 ILE A O 4
ATOM 3844 N N . PHE A 1 40 ? 1.401 1.650 -3.422 1.00 0.00 40 PHE A N 4
ATOM 3845 C CA . PHE A 1 40 ? 2.604 0.963 -3.868 1.00 0.00 40 PHE A CA 4
ATOM 3846 C C . PHE A 1 40 ? 3.497 0.629 -2.684 1.00 0.00 40 PHE A C 4
ATOM 3847 O O . PHE A 1 40 ? 3.900 1.516 -1.925 1.00 0.00 40 PHE A O 4
ATOM 3864 N N . VAL A 1 41 ? 3.795 -0.650 -2.520 1.00 0.00 41 VAL A N 4
ATOM 3865 C CA . VAL A 1 41 ? 4.670 -1.100 -1.446 1.00 0.00 41 VAL A CA 4
ATOM 3866 C C . VAL A 1 41 ? 5.833 -1.899 -2.027 1.00 0.00 41 VAL A C 4
ATOM 3867 O O . VAL A 1 41 ? 5.699 -3.094 -2.299 1.00 0.00 41 VAL A O 4
ATOM 3880 N N . PRO A 1 42 ? 6.975 -1.241 -2.260 1.00 0.00 42 PRO A N 4
ATOM 3881 C CA . PRO A 1 42 ? 8.148 -1.875 -2.869 1.00 0.00 42 PRO A CA 4
ATOM 3882 C C . PRO A 1 42 ? 8.798 -2.919 -1.965 1.00 0.00 42 PRO A C 4
ATOM 3883 O O . PRO A 1 42 ? 9.200 -2.623 -0.838 1.00 0.00 42 PRO A O 4
ATOM 3894 N N . GLY A 1 43 ? 8.891 -4.142 -2.463 1.00 0.00 43 GLY A N 4
ATOM 3895 C CA . GLY A 1 43 ? 9.538 -5.197 -1.715 1.00 0.00 43 GLY A CA 4
ATOM 3896 C C . GLY A 1 43 ? 8.558 -6.238 -1.225 1.00 0.00 43 GLY A C 4
ATOM 3897 O O . GLY A 1 43 ? 8.787 -6.892 -0.205 1.00 0.00 43 GLY A O 4
ATOM 3901 N N . THR A 1 44 ? 7.465 -6.399 -1.950 1.00 0.00 44 THR A N 4
ATOM 3902 C CA . THR A 1 44 ? 6.446 -7.360 -1.576 1.00 0.00 44 THR A CA 4
ATOM 3903 C C . THR A 1 44 ? 6.262 -8.416 -2.657 1.00 0.00 44 THR A C 4
ATOM 3904 O O . THR A 1 44 ? 6.725 -8.254 -3.788 1.00 0.00 44 THR A O 4
ATOM 3915 N N . LYS A 1 45 ? 5.606 -9.505 -2.293 1.00 0.00 45 LYS A N 4
ATOM 3916 C CA . LYS A 1 45 ? 5.317 -10.575 -3.229 1.00 0.00 45 LYS A CA 4
ATOM 3917 C C . LYS A 1 45 ? 3.808 -10.711 -3.408 1.00 0.00 45 LYS A C 4
ATOM 3918 O O . LYS A 1 45 ? 3.035 -10.187 -2.607 1.00 0.00 45 LYS A O 4
ATOM 3937 N N . VAL A 1 46 ? 3.385 -11.406 -4.455 1.00 0.00 46 VAL A N 4
ATOM 3938 C CA . VAL A 1 46 ? 1.967 -11.641 -4.674 1.00 0.00 46 VAL A CA 4
ATOM 3939 C C . VAL A 1 46 ? 1.400 -12.509 -3.556 1.00 0.00 46 VAL A C 4
ATOM 3940 O O . VAL A 1 46 ? 1.866 -13.628 -3.328 1.00 0.00 46 VAL A O 4
ATOM 3953 N N . GLY A 1 47 ? 0.418 -11.980 -2.848 1.00 0.00 47 GLY A N 4
ATOM 3954 C CA . GLY A 1 47 ? -0.168 -12.702 -1.740 1.00 0.00 47 GLY A CA 4
ATOM 3955 C C . GLY A 1 47 ? 0.484 -12.344 -0.421 1.00 0.00 47 GLY A C 4
ATOM 3956 O O . GLY A 1 47 ? 0.206 -12.970 0.602 1.00 0.00 47 GLY A O 4
ATOM 3960 N N . ASP A 1 48 ? 1.367 -11.349 -0.444 1.00 0.00 48 ASP A N 4
ATOM 3961 C CA . ASP A 1 48 ? 2.010 -10.872 0.777 1.00 0.00 48 ASP A CA 4
ATOM 3962 C C . ASP A 1 48 ? 1.005 -10.161 1.668 1.00 0.00 48 ASP A C 4
ATOM 3963 O O . ASP A 1 48 ? 0.551 -9.062 1.352 1.00 0.00 48 ASP A O 4
ATOM 3972 N N . GLU A 1 49 ? 0.642 -10.802 2.762 1.00 0.00 49 GLU A N 4
ATOM 3973 C CA . GLU A 1 49 ? -0.238 -10.200 3.748 1.00 0.00 49 GLU A CA 4
ATOM 3974 C C . GLU A 1 49 ? 0.604 -9.514 4.811 1.00 0.00 49 GLU A C 4
ATOM 3975 O O . GLU A 1 49 ? 1.153 -10.167 5.701 1.00 0.00 49 GLU A O 4
ATOM 3987 N N . VAL A 1 50 ? 0.730 -8.203 4.704 1.00 0.00 50 VAL A N 4
ATOM 3988 C CA . VAL A 1 50 ? 1.635 -7.457 5.562 1.00 0.00 50 VAL A CA 4
ATOM 3989 C C . VAL A 1 50 ? 0.999 -6.180 6.094 1.00 0.00 50 VAL A C 4
ATOM 3990 O O . VAL A 1 50 ? 0.013 -5.682 5.549 1.00 0.00 50 VAL A O 4
ATOM 4003 N N . ARG A 1 51 ? 1.568 -5.667 7.173 1.00 0.00 51 ARG A N 4
ATOM 4004 C CA . ARG A 1 51 ? 1.187 -4.369 7.700 1.00 0.00 51 ARG A CA 4
ATOM 4005 C C . ARG A 1 51 ? 2.075 -3.294 7.094 1.00 0.00 51 ARG A C 4
ATOM 4006 O O . ARG A 1 51 ? 3.302 -3.325 7.246 1.00 0.00 51 ARG A O 4
ATOM 4027 N N . ILE A 1 52 ? 1.460 -2.359 6.395 1.00 0.00 52 ILE A N 4
ATOM 4028 C CA . ILE A 1 52 ? 2.202 -1.333 5.686 1.00 0.00 52 ILE A CA 4
ATOM 4029 C C . ILE A 1 52 ? 2.053 0.027 6.353 1.00 0.00 52 ILE A C 4
ATOM 4030 O O . ILE A 1 52 ? 0.973 0.396 6.822 1.00 0.00 52 ILE A O 4
ATOM 4046 N N . LYS A 1 53 ? 3.151 0.752 6.404 1.00 0.00 53 LYS A N 4
ATOM 4047 C CA . LYS A 1 53 ? 3.154 2.116 6.883 1.00 0.00 53 LYS A CA 4
ATOM 4048 C C . LYS A 1 53 ? 3.138 3.048 5.685 1.00 0.00 53 LYS A C 4
ATOM 4049 O O . LYS A 1 53 ? 4.136 3.168 4.972 1.00 0.00 53 LYS A O 4
ATOM 4068 N N . VAL A 1 54 ? 1.996 3.666 5.434 1.00 0.00 54 VAL A N 4
ATOM 4069 C CA . VAL A 1 54 ? 1.864 4.586 4.319 1.00 0.00 54 VAL A CA 4
ATOM 4070 C C . VAL A 1 54 ? 2.685 5.824 4.605 1.00 0.00 54 VAL A C 4
ATOM 4071 O O . VAL A 1 54 ? 2.383 6.562 5.537 1.00 0.00 54 VAL A O 4
ATOM 4084 N N . GLU A 1 55 ? 3.731 6.026 3.820 1.00 0.00 55 GLU A N 4
ATOM 4085 C CA . GLU A 1 55 ? 4.665 7.112 4.055 1.00 0.00 55 GLU A CA 4
ATOM 4086 C C . GLU A 1 55 ? 4.239 8.365 3.308 1.00 0.00 55 GLU A C 4
ATOM 4087 O O . GLU A 1 55 ? 4.386 9.474 3.816 1.00 0.00 55 GLU A O 4
ATOM 4099 N N . ARG A 1 56 ? 3.706 8.184 2.106 1.00 0.00 56 ARG A N 4
ATOM 4100 C CA . ARG A 1 56 ? 3.269 9.310 1.288 1.00 0.00 56 ARG A CA 4
ATOM 4101 C C . ARG A 1 56 ? 2.005 8.975 0.515 1.00 0.00 56 ARG A C 4
ATOM 4102 O O . ARG A 1 56 ? 1.716 7.807 0.247 1.00 0.00 56 ARG A O 4
ATOM 4123 N N . VAL A 1 57 ? 1.266 10.012 0.161 1.00 0.00 57 VAL A N 4
ATOM 4124 C CA . VAL A 1 57 ? 0.083 9.875 -0.676 1.00 0.00 57 VAL A CA 4
ATOM 4125 C C . VAL A 1 57 ? 0.187 10.803 -1.880 1.00 0.00 57 VAL A C 4
ATOM 4126 O O . VAL A 1 57 ? 0.421 12.005 -1.731 1.00 0.00 57 VAL A O 4
ATOM 4139 N N . LEU A 1 58 ? 0.046 10.237 -3.067 1.00 0.00 58 LEU A N 4
ATOM 4140 C CA . LEU A 1 58 ? 0.119 11.004 -4.299 1.00 0.00 58 LEU A CA 4
ATOM 4141 C C . LEU A 1 58 ? -1.246 10.997 -4.992 1.00 0.00 58 LEU A C 4
ATOM 4142 O O . LEU A 1 58 ? -2.086 10.158 -4.675 1.00 0.00 58 LEU A O 4
ATOM 4158 N N . PRO A 1 59 ? -1.477 11.937 -5.934 1.00 0.00 59 PRO A N 4
ATOM 4159 C CA . PRO A 1 59 ? -2.776 12.143 -6.604 1.00 0.00 59 PRO A CA 4
ATOM 4160 C C . PRO A 1 59 ? -3.579 10.870 -6.904 1.00 0.00 59 PRO A C 4
ATOM 4161 O O . PRO A 1 59 ? -4.792 10.836 -6.683 1.00 0.00 59 PRO A O 4
ATOM 4172 N N . LYS A 1 60 ? -2.923 9.832 -7.413 1.00 0.00 60 LYS A N 4
ATOM 4173 C CA . LYS A 1 60 ? -3.646 8.628 -7.816 1.00 0.00 60 LYS A CA 4
ATOM 4174 C C . LYS A 1 60 ? -3.020 7.353 -7.256 1.00 0.00 60 LYS A C 4
ATOM 4175 O O . LYS A 1 60 ? -3.360 6.253 -7.690 1.00 0.00 60 LYS A O 4
ATOM 4194 N N . PHE A 1 61 ? -2.133 7.490 -6.277 1.00 0.00 61 PHE A N 4
ATOM 4195 C CA . PHE A 1 61 ? -1.478 6.324 -5.688 1.00 0.00 61 PHE A CA 4
ATOM 4196 C C . PHE A 1 61 ? -0.714 6.701 -4.425 1.00 0.00 61 PHE A C 4
ATOM 4197 O O . PHE A 1 61 ? -0.226 7.819 -4.293 1.00 0.00 61 PHE A O 4
ATOM 4214 N N . ALA A 1 62 ? -0.622 5.762 -3.499 1.00 0.00 62 ALA A N 4
ATOM 4215 C CA . ALA A 1 62 ? 0.095 5.986 -2.253 1.00 0.00 62 ALA A CA 4
ATOM 4216 C C . ALA A 1 62 ? 1.412 5.221 -2.246 1.00 0.00 62 ALA A C 4
ATOM 4217 O O . ALA A 1 62 ? 1.627 4.333 -3.069 1.00 0.00 62 ALA A O 4
ATOM 4224 N N . PHE A 1 63 ? 2.282 5.569 -1.315 1.00 0.00 63 PHE A N 4
ATOM 4225 C CA . PHE A 1 63 ? 3.573 4.914 -1.186 1.00 0.00 63 PHE A CA 4
ATOM 4226 C C . PHE A 1 63 ? 3.769 4.454 0.254 1.00 0.00 63 PHE A C 4
ATOM 4227 O O . PHE A 1 63 ? 3.705 5.263 1.182 1.00 0.00 63 PHE A O 4
ATOM 4244 N N . ALA A 1 64 ? 3.990 3.160 0.440 1.00 0.00 64 ALA A N 4
ATOM 4245 C CA . ALA A 1 64 ? 4.107 2.590 1.776 1.00 0.00 64 ALA A CA 4
ATOM 4246 C C . ALA A 1 64 ? 5.212 1.544 1.842 1.00 0.00 64 ALA A C 4
ATOM 4247 O O . ALA A 1 64 ? 5.687 1.063 0.814 1.00 0.00 64 ALA A O 4
ATOM 4254 N N . SER A 1 65 ? 5.613 1.204 3.058 1.00 0.00 65 SER A N 4
ATOM 4255 C CA . SER A 1 65 ? 6.608 0.169 3.284 1.00 0.00 65 SER A CA 4
ATOM 4256 C C . SER A 1 65 ? 6.152 -0.773 4.396 1.00 0.00 65 SER A C 4
ATOM 4257 O O . SER A 1 65 ? 5.299 -0.418 5.216 1.00 0.00 65 SER A O 4
ATOM 4265 N N . VAL A 1 66 ? 6.713 -1.975 4.421 1.00 0.00 66 VAL A N 4
ATOM 4266 C CA . VAL A 1 66 ? 6.326 -2.978 5.402 1.00 0.00 66 VAL A CA 4
ATOM 4267 C C . VAL A 1 66 ? 7.081 -2.763 6.709 1.00 0.00 66 VAL A C 4
ATOM 4268 O O . VAL A 1 66 ? 8.308 -2.876 6.755 1.00 0.00 66 VAL A O 4
ATOM 4281 N N . VAL A 1 67 ? 6.353 -2.441 7.766 1.00 0.00 67 VAL A N 4
ATOM 4282 C CA . VAL A 1 67 ? 6.972 -2.197 9.062 1.00 0.00 67 VAL A CA 4
ATOM 4283 C C . VAL A 1 67 ? 6.479 -3.191 10.093 1.00 0.00 67 VAL A C 4
ATOM 4284 O O . VAL A 1 67 ? 6.863 -3.136 11.262 1.00 0.00 67 VAL A O 4
ATOM 4297 N N . GLU A 1 68 ? 5.658 -4.112 9.625 1.00 0.00 68 GLU A N 4
ATOM 4298 C CA . GLU A 1 68 ? 4.982 -5.074 10.485 1.00 0.00 68 GLU A CA 4
ATOM 4299 C C . GLU A 1 68 ? 4.245 -4.332 11.606 1.00 0.00 68 GLU A C 4
ATOM 4300 O O . GLU A 1 68 ? 3.394 -3.482 11.284 1.00 0.00 68 GLU A O 4
ATOM 4313 N N . MET A 1 1 ? -19.198 26.000 12.705 1.00 0.00 1 MET A N 5
ATOM 4314 C CA . MET A 1 1 ? -20.052 25.205 13.621 1.00 0.00 1 MET A CA 5
ATOM 4315 C C . MET A 1 1 ? -19.893 23.720 13.332 1.00 0.00 1 MET A C 5
ATOM 4316 O O . MET A 1 1 ? -19.524 22.941 14.212 1.00 0.00 1 MET A O 5
ATOM 4332 N N . PHE A 1 2 ? -20.167 23.332 12.095 1.00 0.00 2 PHE A N 5
ATOM 4333 C CA . PHE A 1 2 ? -20.031 21.942 11.682 1.00 0.00 2 PHE A CA 5
ATOM 4334 C C . PHE A 1 2 ? -19.376 21.852 10.316 1.00 0.00 2 PHE A C 5
ATOM 4335 O O . PHE A 1 2 ? -19.483 22.771 9.502 1.00 0.00 2 PHE A O 5
ATOM 4352 N N . ARG A 1 3 ? -18.688 20.750 10.079 1.00 0.00 3 ARG A N 5
ATOM 4353 C CA . ARG A 1 3 ? -18.081 20.485 8.788 1.00 0.00 3 ARG A CA 5
ATOM 4354 C C . ARG A 1 3 ? -18.124 18.990 8.501 1.00 0.00 3 ARG A C 5
ATOM 4355 O O . ARG A 1 3 ? -17.968 18.169 9.408 1.00 0.00 3 ARG A O 5
ATOM 4376 N N . GLU A 1 4 ? -18.345 18.645 7.244 1.00 0.00 4 GLU A N 5
ATOM 4377 C CA . GLU A 1 4 ? -18.450 17.255 6.838 1.00 0.00 4 GLU A CA 5
ATOM 4378 C C . GLU A 1 4 ? -17.077 16.599 6.738 1.00 0.00 4 GLU A C 5
ATOM 4379 O O . GLU A 1 4 ? -16.043 17.262 6.848 1.00 0.00 4 GLU A O 5
ATOM 4391 N N . GLU A 1 5 ? -17.082 15.291 6.538 1.00 0.00 5 GLU A N 5
ATOM 4392 C CA . GLU A 1 5 ? -15.850 14.531 6.389 1.00 0.00 5 GLU A CA 5
ATOM 4393 C C . GLU A 1 5 ? -15.452 14.468 4.919 1.00 0.00 5 GLU A C 5
ATOM 4394 O O . GLU A 1 5 ? -16.284 14.687 4.037 1.00 0.00 5 GLU A O 5
ATOM 4406 N N . SER A 1 6 ? -14.190 14.186 4.649 1.00 0.00 6 SER A N 5
ATOM 4407 C CA . SER A 1 6 ? -13.716 14.144 3.276 1.00 0.00 6 SER A CA 5
ATOM 4408 C C . SER A 1 6 ? -12.784 12.958 3.042 1.00 0.00 6 SER A C 5
ATOM 4409 O O . SER A 1 6 ? -13.009 12.168 2.121 1.00 0.00 6 SER A O 5
ATOM 4417 N N . ARG A 1 7 ? -11.767 12.824 3.904 1.00 0.00 7 ARG A N 5
ATOM 4418 C CA . ARG A 1 7 ? -10.697 11.832 3.726 1.00 0.00 7 ARG A CA 5
ATOM 4419 C C . ARG A 1 7 ? -9.876 12.121 2.471 1.00 0.00 7 ARG A C 5
ATOM 4420 O O . ARG A 1 7 ? -10.406 12.148 1.357 1.00 0.00 7 ARG A O 5
ATOM 4441 N N . SER A 1 8 ? -8.584 12.342 2.647 1.00 0.00 8 SER A N 5
ATOM 4442 C CA . SER A 1 8 ? -7.689 12.517 1.515 1.00 0.00 8 SER A CA 5
ATOM 4443 C C . SER A 1 8 ? -7.389 11.151 0.910 1.00 0.00 8 SER A C 5
ATOM 4444 O O . SER A 1 8 ? -6.353 10.565 1.203 1.00 0.00 8 SER A O 5
ATOM 4452 N N . VAL A 1 9 ? -8.333 10.659 0.094 1.00 0.00 9 VAL A N 5
ATOM 4453 C CA . VAL A 1 9 ? -8.348 9.277 -0.415 1.00 0.00 9 VAL A CA 5
ATOM 4454 C C . VAL A 1 9 ? -8.426 8.282 0.770 1.00 0.00 9 VAL A C 5
ATOM 4455 O O . VAL A 1 9 ? -8.341 8.698 1.925 1.00 0.00 9 VAL A O 5
ATOM 4468 N N . PRO A 1 10 ? -8.650 6.969 0.530 1.00 0.00 10 PRO A N 5
ATOM 4469 C CA . PRO A 1 10 ? -8.875 6.002 1.622 1.00 0.00 10 PRO A CA 5
ATOM 4470 C C . PRO A 1 10 ? -7.675 5.829 2.558 1.00 0.00 10 PRO A C 5
ATOM 4471 O O . PRO A 1 10 ? -7.794 5.215 3.616 1.00 0.00 10 PRO A O 5
ATOM 4482 N N . VAL A 1 11 ? -6.529 6.367 2.166 1.00 0.00 11 VAL A N 5
ATOM 4483 C CA . VAL A 1 11 ? -5.316 6.267 2.964 1.00 0.00 11 VAL A CA 5
ATOM 4484 C C . VAL A 1 11 ? -4.610 7.619 3.026 1.00 0.00 11 VAL A C 5
ATOM 4485 O O . VAL A 1 11 ? -4.434 8.281 2.003 1.00 0.00 11 VAL A O 5
ATOM 4498 N N . GLU A 1 12 ? -4.213 8.036 4.218 1.00 0.00 12 GLU A N 5
ATOM 4499 C CA . GLU A 1 12 ? -3.587 9.342 4.380 1.00 0.00 12 GLU A CA 5
ATOM 4500 C C . GLU A 1 12 ? -2.163 9.224 4.920 1.00 0.00 12 GLU A C 5
ATOM 4501 O O . GLU A 1 12 ? -1.715 8.144 5.312 1.00 0.00 12 GLU A O 5
ATOM 4513 N N . GLU A 1 13 ? -1.461 10.351 4.914 1.00 0.00 13 GLU A N 5
ATOM 4514 C CA . GLU A 1 13 ? -0.044 10.399 5.249 1.00 0.00 13 GLU A CA 5
ATOM 4515 C C . GLU A 1 13 ? 0.220 10.035 6.705 1.00 0.00 13 GLU A C 5
ATOM 4516 O O . GLU A 1 13 ? -0.233 10.720 7.625 1.00 0.00 13 GLU A O 5
ATOM 4528 N N . GLY A 1 14 ? 0.950 8.947 6.896 1.00 0.00 14 GLY A N 5
ATOM 4529 C CA . GLY A 1 14 ? 1.438 8.583 8.209 1.00 0.00 14 GLY A CA 5
ATOM 4530 C C . GLY A 1 14 ? 0.533 7.617 8.939 1.00 0.00 14 GLY A C 5
ATOM 4531 O O . GLY A 1 14 ? 0.464 7.640 10.167 1.00 0.00 14 GLY A O 5
ATOM 4535 N N . GLU A 1 15 ? -0.149 6.751 8.203 1.00 0.00 15 GLU A N 5
ATOM 4536 C CA . GLU A 1 15 ? -1.024 5.773 8.842 1.00 0.00 15 GLU A CA 5
ATOM 4537 C C . GLU A 1 15 ? -0.627 4.360 8.453 1.00 0.00 15 GLU A C 5
ATOM 4538 O O . GLU A 1 15 ? -0.063 4.133 7.387 1.00 0.00 15 GLU A O 5
ATOM 4550 N N . VAL A 1 16 ? -0.938 3.415 9.318 1.00 0.00 16 VAL A N 5
ATOM 4551 C CA . VAL A 1 16 ? -0.581 2.022 9.092 1.00 0.00 16 VAL A CA 5
ATOM 4552 C C . VAL A 1 16 ? -1.831 1.191 8.810 1.00 0.00 16 VAL A C 5
ATOM 4553 O O . VAL A 1 16 ? -2.844 1.316 9.503 1.00 0.00 16 VAL A O 5
ATOM 4566 N N . TYR A 1 17 ? -1.763 0.368 7.774 1.00 0.00 17 TYR A N 5
ATOM 4567 C CA . TYR A 1 17 ? -2.895 -0.449 7.363 1.00 0.00 17 TYR A CA 5
ATOM 4568 C C . TYR A 1 17 ? -2.445 -1.889 7.134 1.00 0.00 17 TYR A C 5
ATOM 4569 O O . TYR A 1 17 ? -1.291 -2.137 6.775 1.00 0.00 17 TYR A O 5
ATOM 4587 N N . ASP A 1 18 ? -3.351 -2.830 7.345 1.00 0.00 18 ASP A N 5
ATOM 4588 C CA . ASP A 1 18 ? -3.069 -4.236 7.084 1.00 0.00 18 ASP A CA 5
ATOM 4589 C C . ASP A 1 18 ? -3.546 -4.586 5.683 1.00 0.00 18 ASP A C 5
ATOM 4590 O O . ASP A 1 18 ? -4.753 -4.670 5.437 1.00 0.00 18 ASP A O 5
ATOM 4599 N N . VAL A 1 19 ? -2.612 -4.780 4.765 1.00 0.00 19 VAL A N 5
ATOM 4600 C CA . VAL A 1 19 ? -2.957 -4.940 3.358 1.00 0.00 19 VAL A CA 5
ATOM 4601 C C . VAL A 1 19 ? -2.534 -6.299 2.823 1.00 0.00 19 VAL A C 5
ATOM 4602 O O . VAL A 1 19 ? -1.771 -7.029 3.453 1.00 0.00 19 VAL A O 5
ATOM 4615 N N . THR A 1 20 ? -3.046 -6.631 1.653 1.00 0.00 20 THR A N 5
ATOM 4616 C CA . THR A 1 20 ? -2.655 -7.838 0.959 1.00 0.00 20 THR A CA 5
ATOM 4617 C C . THR A 1 20 ? -2.326 -7.503 -0.491 1.00 0.00 20 THR A C 5
ATOM 4618 O O . THR A 1 20 ? -3.120 -6.864 -1.186 1.00 0.00 20 THR A O 5
ATOM 4629 N N . ILE A 1 21 ? -1.150 -7.917 -0.933 1.00 0.00 21 ILE A N 5
ATOM 4630 C CA . ILE A 1 21 ? -0.665 -7.565 -2.259 1.00 0.00 21 ILE A CA 5
ATOM 4631 C C . ILE A 1 21 ? -1.485 -8.262 -3.337 1.00 0.00 21 ILE A C 5
ATOM 4632 O O . ILE A 1 21 ? -1.627 -9.485 -3.326 1.00 0.00 21 ILE A O 5
ATOM 4648 N N . GLN A 1 22 ? -2.028 -7.472 -4.256 1.00 0.00 22 GLN A N 5
ATOM 4649 C CA . GLN A 1 22 ? -2.917 -7.987 -5.293 1.00 0.00 22 GLN A CA 5
ATOM 4650 C C . GLN A 1 22 ? -2.174 -8.199 -6.608 1.00 0.00 22 GLN A C 5
ATOM 4651 O O . GLN A 1 22 ? -2.383 -9.200 -7.289 1.00 0.00 22 GLN A O 5
ATOM 4665 N N . ASP A 1 23 ? -1.306 -7.257 -6.961 1.00 0.00 23 ASP A N 5
ATOM 4666 C CA . ASP A 1 23 ? -0.572 -7.334 -8.224 1.00 0.00 23 ASP A CA 5
ATOM 4667 C C . ASP A 1 23 ? 0.908 -7.033 -8.019 1.00 0.00 23 ASP A C 5
ATOM 4668 O O . ASP A 1 23 ? 1.326 -6.647 -6.930 1.00 0.00 23 ASP A O 5
ATOM 4677 N N . ILE A 1 24 ? 1.692 -7.203 -9.079 1.00 0.00 24 ILE A N 5
ATOM 4678 C CA . ILE A 1 24 ? 3.122 -6.920 -9.043 1.00 0.00 24 ILE A CA 5
ATOM 4679 C C . ILE A 1 24 ? 3.465 -5.889 -10.111 1.00 0.00 24 ILE A C 5
ATOM 4680 O O . ILE A 1 24 ? 3.006 -5.990 -11.251 1.00 0.00 24 ILE A O 5
ATOM 4696 N N . ALA A 1 25 ? 4.252 -4.893 -9.738 1.00 0.00 25 ALA A N 5
ATOM 4697 C CA . ALA A 1 25 ? 4.633 -3.840 -10.661 1.00 0.00 25 ALA A CA 5
ATOM 4698 C C . ALA A 1 25 ? 6.047 -4.056 -11.199 1.00 0.00 25 ALA A C 5
ATOM 4699 O O . ALA A 1 25 ? 6.755 -4.966 -10.763 1.00 0.00 25 ALA A O 5
ATOM 4706 N N . ARG A 1 26 ? 6.461 -3.203 -12.131 1.00 0.00 26 ARG A N 5
ATOM 4707 C CA . ARG A 1 26 ? 7.745 -3.356 -12.817 1.00 0.00 26 ARG A CA 5
ATOM 4708 C C . ARG A 1 26 ? 8.930 -3.125 -11.879 1.00 0.00 26 ARG A C 5
ATOM 4709 O O . ARG A 1 26 ? 9.988 -3.728 -12.051 1.00 0.00 26 ARG A O 5
ATOM 4730 N N . GLN A 1 27 ? 8.753 -2.258 -10.891 1.00 0.00 27 GLN A N 5
ATOM 4731 C CA . GLN A 1 27 ? 9.810 -1.979 -9.918 1.00 0.00 27 GLN A CA 5
ATOM 4732 C C . GLN A 1 27 ? 9.913 -3.082 -8.864 1.00 0.00 27 GLN A C 5
ATOM 4733 O O . GLN A 1 27 ? 10.594 -2.916 -7.850 1.00 0.00 27 GLN A O 5
ATOM 4747 N N . GLY A 1 28 ? 9.261 -4.215 -9.110 1.00 0.00 28 GLY A N 5
ATOM 4748 C CA . GLY A 1 28 ? 9.210 -5.266 -8.111 1.00 0.00 28 GLY A CA 5
ATOM 4749 C C . GLY A 1 28 ? 8.353 -4.842 -6.942 1.00 0.00 28 GLY A C 5
ATOM 4750 O O . GLY A 1 28 ? 8.557 -5.273 -5.806 1.00 0.00 28 GLY A O 5
ATOM 4754 N N . ASP A 1 29 ? 7.404 -3.972 -7.237 1.00 0.00 29 ASP A N 5
ATOM 4755 C CA . ASP A 1 29 ? 6.545 -3.397 -6.221 1.00 0.00 29 ASP A CA 5
ATOM 4756 C C . ASP A 1 29 ? 5.296 -4.244 -6.055 1.00 0.00 29 ASP A C 5
ATOM 4757 O O . ASP A 1 29 ? 4.793 -4.817 -7.026 1.00 0.00 29 ASP A O 5
ATOM 4766 N N . GLY A 1 30 ? 4.813 -4.335 -4.831 1.00 0.00 30 GLY A N 5
ATOM 4767 C CA . GLY A 1 30 ? 3.602 -5.065 -4.566 1.00 0.00 30 GLY A CA 5
ATOM 4768 C C . GLY A 1 30 ? 2.410 -4.143 -4.527 1.00 0.00 30 GLY A C 5
ATOM 4769 O O . GLY A 1 30 ? 2.277 -3.320 -3.621 1.00 0.00 30 GLY A O 5
ATOM 4773 N N . ILE A 1 31 ? 1.535 -4.292 -5.501 1.00 0.00 31 ILE A N 5
ATOM 4774 C CA . ILE A 1 31 ? 0.391 -3.415 -5.635 1.00 0.00 31 ILE A CA 5
ATOM 4775 C C . ILE A 1 31 ? -0.707 -3.811 -4.661 1.00 0.00 31 ILE A C 5
ATOM 4776 O O . ILE A 1 31 ? -1.405 -4.810 -4.854 1.00 0.00 31 ILE A O 5
ATOM 4792 N N . ALA A 1 32 ? -0.824 -3.043 -3.594 1.00 0.00 32 ALA A N 5
ATOM 4793 C CA . ALA A 1 32 ? -1.879 -3.235 -2.620 1.00 0.00 32 ALA A CA 5
ATOM 4794 C C . ALA A 1 32 ? -2.920 -2.145 -2.790 1.00 0.00 32 ALA A C 5
ATOM 4795 O O . ALA A 1 32 ? -2.627 -0.967 -2.614 1.00 0.00 32 ALA A O 5
ATOM 4802 N N . ARG A 1 33 ? -4.129 -2.531 -3.149 1.00 0.00 33 ARG A N 5
ATOM 4803 C CA . ARG A 1 33 ? -5.168 -1.559 -3.421 1.00 0.00 33 ARG A CA 5
ATOM 4804 C C . ARG A 1 33 ? -6.198 -1.556 -2.305 1.00 0.00 33 ARG A C 5
ATOM 4805 O O . ARG A 1 33 ? -6.594 -2.613 -1.807 1.00 0.00 33 ARG A O 5
ATOM 4826 N N . ILE A 1 34 ? -6.602 -0.368 -1.895 1.00 0.00 34 ILE A N 5
ATOM 4827 C CA . ILE A 1 34 ? -7.657 -0.216 -0.914 1.00 0.00 34 ILE A CA 5
ATOM 4828 C C . ILE A 1 34 ? -8.753 0.668 -1.478 1.00 0.00 34 ILE A C 5
ATOM 4829 O O . ILE A 1 34 ? -8.510 1.824 -1.826 1.00 0.00 34 ILE A O 5
ATOM 4845 N N . GLU A 1 35 ? -9.943 0.092 -1.597 1.00 0.00 35 GLU A N 5
ATOM 4846 C CA . GLU A 1 35 ? -11.111 0.791 -2.133 1.00 0.00 35 GLU A CA 5
ATOM 4847 C C . GLU A 1 35 ? -10.845 1.275 -3.566 1.00 0.00 35 GLU A C 5
ATOM 4848 O O . GLU A 1 35 ? -11.437 2.252 -4.028 1.00 0.00 35 GLU A O 5
ATOM 4860 N N . GLY A 1 36 ? -9.957 0.578 -4.268 1.00 0.00 36 GLY A N 5
ATOM 4861 C CA . GLY A 1 36 ? -9.648 0.928 -5.639 1.00 0.00 36 GLY A CA 5
ATOM 4862 C C . GLY A 1 36 ? -8.386 1.761 -5.762 1.00 0.00 36 GLY A C 5
ATOM 4863 O O . GLY A 1 36 ? -7.754 1.790 -6.820 1.00 0.00 36 GLY A O 5
ATOM 4867 N N . PHE A 1 37 ? -8.010 2.434 -4.682 1.00 0.00 37 PHE A N 5
ATOM 4868 C CA . PHE A 1 37 ? -6.840 3.297 -4.690 1.00 0.00 37 PHE A CA 5
ATOM 4869 C C . PHE A 1 37 ? -5.568 2.458 -4.645 1.00 0.00 37 PHE A C 5
ATOM 4870 O O . PHE A 1 37 ? -5.437 1.558 -3.812 1.00 0.00 37 PHE A O 5
ATOM 4887 N N . VAL A 1 38 ? -4.638 2.757 -5.545 1.00 0.00 38 VAL A N 5
ATOM 4888 C CA . VAL A 1 38 ? -3.413 1.981 -5.670 1.00 0.00 38 VAL A CA 5
ATOM 4889 C C . VAL A 1 38 ? -2.332 2.475 -4.712 1.00 0.00 38 VAL A C 5
ATOM 4890 O O . VAL A 1 38 ? -1.944 3.646 -4.736 1.00 0.00 38 VAL A O 5
ATOM 4903 N N . ILE A 1 39 ? -1.865 1.573 -3.863 1.00 0.00 39 ILE A N 5
ATOM 4904 C CA . ILE A 1 39 ? -0.759 1.847 -2.962 1.00 0.00 39 ILE A CA 5
ATOM 4905 C C . ILE A 1 39 ? 0.420 0.959 -3.333 1.00 0.00 39 ILE A C 5
ATOM 4906 O O . ILE A 1 39 ? 0.244 -0.239 -3.560 1.00 0.00 39 ILE A O 5
ATOM 4922 N N . PHE A 1 40 ? 1.607 1.540 -3.414 1.00 0.00 40 PHE A N 5
ATOM 4923 C CA . PHE A 1 40 ? 2.790 0.789 -3.805 1.00 0.00 40 PHE A CA 5
ATOM 4924 C C . PHE A 1 40 ? 3.596 0.356 -2.586 1.00 0.00 40 PHE A C 5
ATOM 4925 O O . PHE A 1 40 ? 3.892 1.166 -1.697 1.00 0.00 40 PHE A O 5
ATOM 4942 N N . VAL A 1 41 ? 3.932 -0.929 -2.548 1.00 0.00 41 VAL A N 5
ATOM 4943 C CA . VAL A 1 41 ? 4.725 -1.501 -1.467 1.00 0.00 41 VAL A CA 5
ATOM 4944 C C . VAL A 1 41 ? 5.883 -2.317 -2.047 1.00 0.00 41 VAL A C 5
ATOM 4945 O O . VAL A 1 41 ? 5.730 -3.500 -2.363 1.00 0.00 41 VAL A O 5
ATOM 4958 N N . PRO A 1 42 ? 7.053 -1.686 -2.201 1.00 0.00 42 PRO A N 5
ATOM 4959 C CA . PRO A 1 42 ? 8.216 -2.301 -2.854 1.00 0.00 42 PRO A CA 5
ATOM 4960 C C . PRO A 1 42 ? 8.739 -3.536 -2.121 1.00 0.00 42 PRO A C 5
ATOM 4961 O O . PRO A 1 42 ? 8.980 -3.499 -0.913 1.00 0.00 42 PRO A O 5
ATOM 4972 N N . GLY A 1 43 ? 8.913 -4.625 -2.863 1.00 0.00 43 GLY A N 5
ATOM 4973 C CA . GLY A 1 43 ? 9.516 -5.820 -2.305 1.00 0.00 43 GLY A CA 5
ATOM 4974 C C . GLY A 1 43 ? 8.518 -6.759 -1.662 1.00 0.00 43 GLY A C 5
ATOM 4975 O O . GLY A 1 43 ? 8.708 -7.190 -0.526 1.00 0.00 43 GLY A O 5
ATOM 4979 N N . THR A 1 44 ? 7.457 -7.086 -2.381 1.00 0.00 44 THR A N 5
ATOM 4980 C CA . THR A 1 44 ? 6.462 -8.021 -1.882 1.00 0.00 44 THR A CA 5
ATOM 4981 C C . THR A 1 44 ? 5.992 -8.959 -2.996 1.00 0.00 44 THR A C 5
ATOM 4982 O O . THR A 1 44 ? 6.482 -8.885 -4.124 1.00 0.00 44 THR A O 5
ATOM 4993 N N . LYS A 1 45 ? 5.058 -9.844 -2.672 1.00 0.00 45 LYS A N 5
ATOM 4994 C CA . LYS A 1 45 ? 4.527 -10.796 -3.637 1.00 0.00 45 LYS A CA 5
ATOM 4995 C C . LYS A 1 45 ? 3.004 -10.837 -3.549 1.00 0.00 45 LYS A C 5
ATOM 4996 O O . LYS A 1 45 ? 2.432 -10.535 -2.502 1.00 0.00 45 LYS A O 5
ATOM 5015 N N . VAL A 1 46 ? 2.353 -11.201 -4.648 1.00 0.00 46 VAL A N 5
ATOM 5016 C CA . VAL A 1 46 ? 0.906 -11.380 -4.656 1.00 0.00 46 VAL A CA 5
ATOM 5017 C C . VAL A 1 46 ? 0.507 -12.432 -3.627 1.00 0.00 46 VAL A C 5
ATOM 5018 O O . VAL A 1 46 ? 0.905 -13.595 -3.725 1.00 0.00 46 VAL A O 5
ATOM 5031 N N . GLY A 1 47 ? -0.259 -12.015 -2.637 1.00 0.00 47 GLY A N 5
ATOM 5032 C CA . GLY A 1 47 ? -0.661 -12.918 -1.581 1.00 0.00 47 GLY A CA 5
ATOM 5033 C C . GLY A 1 47 ? -0.089 -12.522 -0.234 1.00 0.00 47 GLY A C 5
ATOM 5034 O O . GLY A 1 47 ? -0.560 -12.986 0.804 1.00 0.00 47 GLY A O 5
ATOM 5038 N N . ASP A 1 48 ? 0.927 -11.664 -0.243 1.00 0.00 48 ASP A N 5
ATOM 5039 C CA . ASP A 1 48 ? 1.538 -11.198 1.000 1.00 0.00 48 ASP A CA 5
ATOM 5040 C C . ASP A 1 48 ? 0.574 -10.324 1.785 1.00 0.00 48 ASP A C 5
ATOM 5041 O O . ASP A 1 48 ? 0.172 -9.251 1.325 1.00 0.00 48 ASP A O 5
ATOM 5050 N N . GLU A 1 49 ? 0.194 -10.798 2.962 1.00 0.00 49 GLU A N 5
ATOM 5051 C CA . GLU A 1 49 ? -0.633 -10.024 3.871 1.00 0.00 49 GLU A CA 5
ATOM 5052 C C . GLU A 1 49 ? 0.240 -9.399 4.954 1.00 0.00 49 GLU A C 5
ATOM 5053 O O . GLU A 1 49 ? 0.501 -10.002 5.994 1.00 0.00 49 GLU A O 5
ATOM 5065 N N . VAL A 1 50 ? 0.706 -8.191 4.683 1.00 0.00 50 VAL A N 5
ATOM 5066 C CA . VAL A 1 50 ? 1.645 -7.516 5.567 1.00 0.00 50 VAL A CA 5
ATOM 5067 C C . VAL A 1 50 ? 1.080 -6.194 6.061 1.00 0.00 50 VAL A C 5
ATOM 5068 O O . VAL A 1 50 ? 0.058 -5.715 5.559 1.00 0.00 50 VAL A O 5
ATOM 5081 N N . ARG A 1 51 ? 1.747 -5.604 7.039 1.00 0.00 51 ARG A N 5
ATOM 5082 C CA . ARG A 1 51 ? 1.330 -4.319 7.565 1.00 0.00 51 ARG A CA 5
ATOM 5083 C C . ARG A 1 51 ? 2.221 -3.233 6.999 1.00 0.00 51 ARG A C 5
ATOM 5084 O O . ARG A 1 51 ? 3.449 -3.328 7.041 1.00 0.00 51 ARG A O 5
ATOM 5105 N N . ILE A 1 52 ? 1.600 -2.217 6.450 1.00 0.00 52 ILE A N 5
ATOM 5106 C CA . ILE A 1 52 ? 2.335 -1.147 5.805 1.00 0.00 52 ILE A CA 5
ATOM 5107 C C . ILE A 1 52 ? 1.928 0.205 6.353 1.00 0.00 52 ILE A C 5
ATOM 5108 O O . ILE A 1 52 ? 0.796 0.392 6.797 1.00 0.00 52 ILE A O 5
ATOM 5124 N N . LYS A 1 53 ? 2.855 1.137 6.337 1.00 0.00 53 LYS A N 5
ATOM 5125 C CA . LYS A 1 53 ? 2.548 2.505 6.687 1.00 0.00 53 LYS A CA 5
ATOM 5126 C C . LYS A 1 53 ? 2.525 3.349 5.428 1.00 0.00 53 LYS A C 5
ATOM 5127 O O . LYS A 1 53 ? 3.536 3.446 4.727 1.00 0.00 53 LYS A O 5
ATOM 5146 N N . VAL A 1 54 ? 1.381 3.941 5.133 1.00 0.00 54 VAL A N 5
ATOM 5147 C CA . VAL A 1 54 ? 1.310 4.909 4.060 1.00 0.00 54 VAL A CA 5
ATOM 5148 C C . VAL A 1 54 ? 2.073 6.141 4.502 1.00 0.00 54 VAL A C 5
ATOM 5149 O O . VAL A 1 54 ? 1.629 6.883 5.386 1.00 0.00 54 VAL A O 5
ATOM 5162 N N . GLU A 1 55 ? 3.247 6.305 3.916 1.00 0.00 55 GLU A N 5
ATOM 5163 C CA . GLU A 1 55 ? 4.204 7.299 4.354 1.00 0.00 55 GLU A CA 5
ATOM 5164 C C . GLU A 1 55 ? 3.896 8.645 3.716 1.00 0.00 55 GLU A C 5
ATOM 5165 O O . GLU A 1 55 ? 4.046 9.694 4.342 1.00 0.00 55 GLU A O 5
ATOM 5177 N N . ARG A 1 56 ? 3.446 8.600 2.470 1.00 0.00 56 ARG A N 5
ATOM 5178 C CA . ARG A 1 56 ? 3.115 9.805 1.728 1.00 0.00 56 ARG A CA 5
ATOM 5179 C C . ARG A 1 56 ? 2.123 9.487 0.622 1.00 0.00 56 ARG A C 5
ATOM 5180 O O . ARG A 1 56 ? 2.109 8.375 0.089 1.00 0.00 56 ARG A O 5
ATOM 5201 N N . VAL A 1 57 ? 1.291 10.457 0.284 1.00 0.00 57 VAL A N 5
ATOM 5202 C CA . VAL A 1 57 ? 0.291 10.266 -0.752 1.00 0.00 57 VAL A CA 5
ATOM 5203 C C . VAL A 1 57 ? 0.474 11.274 -1.876 1.00 0.00 57 VAL A C 5
ATOM 5204 O O . VAL A 1 57 ? 0.789 12.441 -1.639 1.00 0.00 57 VAL A O 5
ATOM 5217 N N . LEU A 1 58 ? 0.318 10.804 -3.098 1.00 0.00 58 LEU A N 5
ATOM 5218 C CA . LEU A 1 58 ? 0.347 11.663 -4.264 1.00 0.00 58 LEU A CA 5
ATOM 5219 C C . LEU A 1 58 ? -1.058 11.729 -4.852 1.00 0.00 58 LEU A C 5
ATOM 5220 O O . LEU A 1 58 ? -1.866 10.832 -4.615 1.00 0.00 58 LEU A O 5
ATOM 5236 N N . PRO A 1 59 ? -1.367 12.779 -5.627 1.00 0.00 59 PRO A N 5
ATOM 5237 C CA . PRO A 1 59 ? -2.713 12.995 -6.196 1.00 0.00 59 PRO A CA 5
ATOM 5238 C C . PRO A 1 59 ? -3.219 11.857 -7.098 1.00 0.00 59 PRO A C 5
ATOM 5239 O O . PRO A 1 59 ? -4.339 11.925 -7.610 1.00 0.00 59 PRO A O 5
ATOM 5250 N N . LYS A 1 60 ? -2.408 10.823 -7.303 1.00 0.00 60 LYS A N 5
ATOM 5251 C CA . LYS A 1 60 ? -2.814 9.710 -8.156 1.00 0.00 60 LYS A CA 5
ATOM 5252 C C . LYS A 1 60 ? -2.524 8.347 -7.509 1.00 0.00 60 LYS A C 5
ATOM 5253 O O . LYS A 1 60 ? -3.091 7.332 -7.919 1.00 0.00 60 LYS A O 5
ATOM 5272 N N . PHE A 1 61 ? -1.670 8.324 -6.485 1.00 0.00 61 PHE A N 5
ATOM 5273 C CA . PHE A 1 61 ? -1.261 7.064 -5.855 1.00 0.00 61 PHE A CA 5
ATOM 5274 C C . PHE A 1 61 ? -0.505 7.327 -4.556 1.00 0.00 61 PHE A C 5
ATOM 5275 O O . PHE A 1 61 ? -0.008 8.427 -4.334 1.00 0.00 61 PHE A O 5
ATOM 5292 N N . ALA A 1 62 ? -0.418 6.315 -3.702 1.00 0.00 62 ALA A N 5
ATOM 5293 C CA . ALA A 1 62 ? 0.230 6.467 -2.406 1.00 0.00 62 ALA A CA 5
ATOM 5294 C C . ALA A 1 62 ? 1.483 5.608 -2.304 1.00 0.00 62 ALA A C 5
ATOM 5295 O O . ALA A 1 62 ? 1.588 4.563 -2.949 1.00 0.00 62 ALA A O 5
ATOM 5302 N N . PHE A 1 63 ? 2.427 6.055 -1.485 1.00 0.00 63 PHE A N 5
ATOM 5303 C CA . PHE A 1 63 ? 3.665 5.327 -1.258 1.00 0.00 63 PHE A CA 5
ATOM 5304 C C . PHE A 1 63 ? 3.692 4.808 0.174 1.00 0.00 63 PHE A C 5
ATOM 5305 O O . PHE A 1 63 ? 3.460 5.568 1.118 1.00 0.00 63 PHE A O 5
ATOM 5322 N N . ALA A 1 64 ? 3.963 3.523 0.340 1.00 0.00 64 ALA A N 5
ATOM 5323 C CA . ALA A 1 64 ? 3.949 2.923 1.661 1.00 0.00 64 ALA A CA 5
ATOM 5324 C C . ALA A 1 64 ? 5.228 2.152 1.947 1.00 0.00 64 ALA A C 5
ATOM 5325 O O . ALA A 1 64 ? 5.867 1.616 1.043 1.00 0.00 64 ALA A O 5
ATOM 5332 N N . SER A 1 65 ? 5.600 2.115 3.218 1.00 0.00 65 SER A N 5
ATOM 5333 C CA . SER A 1 65 ? 6.743 1.338 3.658 1.00 0.00 65 SER A CA 5
ATOM 5334 C C . SER A 1 65 ? 6.253 0.143 4.474 1.00 0.00 65 SER A C 5
ATOM 5335 O O . SER A 1 65 ? 5.357 0.282 5.312 1.00 0.00 65 SER A O 5
ATOM 5343 N N . VAL A 1 66 ? 6.827 -1.023 4.219 1.00 0.00 66 VAL A N 5
ATOM 5344 C CA . VAL A 1 66 ? 6.398 -2.244 4.887 1.00 0.00 66 VAL A CA 5
ATOM 5345 C C . VAL A 1 66 ? 7.045 -2.372 6.267 1.00 0.00 66 VAL A C 5
ATOM 5346 O O . VAL A 1 66 ? 8.269 -2.352 6.405 1.00 0.00 66 VAL A O 5
ATOM 5359 N N . VAL A 1 67 ? 6.209 -2.495 7.289 1.00 0.00 67 VAL A N 5
ATOM 5360 C CA . VAL A 1 67 ? 6.684 -2.600 8.662 1.00 0.00 67 VAL A CA 5
ATOM 5361 C C . VAL A 1 67 ? 6.506 -4.022 9.185 1.00 0.00 67 VAL A C 5
ATOM 5362 O O . VAL A 1 67 ? 6.353 -4.241 10.390 1.00 0.00 67 VAL A O 5
ATOM 5375 N N . GLU A 1 68 ? 6.548 -4.976 8.254 1.00 0.00 68 GLU A N 5
ATOM 5376 C CA . GLU A 1 68 ? 6.471 -6.409 8.558 1.00 0.00 68 GLU A CA 5
ATOM 5377 C C . GLU A 1 68 ? 5.074 -6.799 9.039 1.00 0.00 68 GLU A C 5
ATOM 5378 O O . GLU A 1 68 ? 4.935 -7.202 10.215 1.00 0.00 68 GLU A O 5
ATOM 5391 N N . MET A 1 1 ? -24.359 21.500 4.467 1.00 0.00 1 MET A N 6
ATOM 5392 C CA . MET A 1 1 ? -23.102 21.212 5.183 1.00 0.00 1 MET A CA 6
ATOM 5393 C C . MET A 1 1 ? -21.980 20.922 4.195 1.00 0.00 1 MET A C 6
ATOM 5394 O O . MET A 1 1 ? -21.920 19.842 3.605 1.00 0.00 1 MET A O 6
ATOM 5410 N N . PHE A 1 2 ? -21.107 21.901 4.004 1.00 0.00 2 PHE A N 6
ATOM 5411 C CA . PHE A 1 2 ? -19.954 21.744 3.133 1.00 0.00 2 PHE A CA 6
ATOM 5412 C C . PHE A 1 2 ? -18.845 22.705 3.541 1.00 0.00 2 PHE A C 6
ATOM 5413 O O . PHE A 1 2 ? -18.912 23.903 3.263 1.00 0.00 2 PHE A O 6
ATOM 5430 N N . ARG A 1 3 ? -17.847 22.175 4.229 1.00 0.00 3 ARG A N 6
ATOM 5431 C CA . ARG A 1 3 ? -16.672 22.941 4.623 1.00 0.00 3 ARG A CA 6
ATOM 5432 C C . ARG A 1 3 ? -15.440 22.052 4.601 1.00 0.00 3 ARG A C 6
ATOM 5433 O O . ARG A 1 3 ? -15.312 21.153 5.429 1.00 0.00 3 ARG A O 6
ATOM 5454 N N . GLU A 1 4 ? -14.553 22.298 3.641 1.00 0.00 4 GLU A N 6
ATOM 5455 C CA . GLU A 1 4 ? -13.269 21.606 3.574 1.00 0.00 4 GLU A CA 6
ATOM 5456 C C . GLU A 1 4 ? -13.467 20.099 3.398 1.00 0.00 4 GLU A C 6
ATOM 5457 O O . GLU A 1 4 ? -13.230 19.314 4.320 1.00 0.00 4 GLU A O 6
ATOM 5469 N N . GLU A 1 5 ? -13.921 19.728 2.193 1.00 0.00 5 GLU A N 6
ATOM 5470 C CA . GLU A 1 5 ? -14.216 18.338 1.803 1.00 0.00 5 GLU A CA 6
ATOM 5471 C C . GLU A 1 5 ? -14.948 17.551 2.898 1.00 0.00 5 GLU A C 6
ATOM 5472 O O . GLU A 1 5 ? -15.647 18.119 3.743 1.00 0.00 5 GLU A O 6
ATOM 5484 N N . SER A 1 6 ? -14.826 16.234 2.842 1.00 0.00 6 SER A N 6
ATOM 5485 C CA . SER A 1 6 ? -15.406 15.365 3.850 1.00 0.00 6 SER A CA 6
ATOM 5486 C C . SER A 1 6 ? -14.376 14.324 4.275 1.00 0.00 6 SER A C 6
ATOM 5487 O O . SER A 1 6 ? -14.051 14.200 5.454 1.00 0.00 6 SER A O 6
ATOM 5495 N N . ARG A 1 7 ? -13.863 13.593 3.287 1.00 0.00 7 ARG A N 6
ATOM 5496 C CA . ARG A 1 7 ? -12.849 12.566 3.502 1.00 0.00 7 ARG A CA 6
ATOM 5497 C C . ARG A 1 7 ? -12.408 11.996 2.154 1.00 0.00 7 ARG A C 6
ATOM 5498 O O . ARG A 1 7 ? -12.675 10.841 1.830 1.00 0.00 7 ARG A O 6
ATOM 5519 N N . SER A 1 8 ? -11.735 12.823 1.364 1.00 0.00 8 SER A N 6
ATOM 5520 C CA . SER A 1 8 ? -11.371 12.456 -0.000 1.00 0.00 8 SER A CA 6
ATOM 5521 C C . SER A 1 8 ? -10.068 11.658 -0.043 1.00 0.00 8 SER A C 6
ATOM 5522 O O . SER A 1 8 ? -9.397 11.597 -1.074 1.00 0.00 8 SER A O 6
ATOM 5530 N N . VAL A 1 9 ? -9.733 11.027 1.069 1.00 0.00 9 VAL A N 6
ATOM 5531 C CA . VAL A 1 9 ? -8.520 10.227 1.162 1.00 0.00 9 VAL A CA 6
ATOM 5532 C C . VAL A 1 9 ? -8.795 8.891 1.848 1.00 0.00 9 VAL A C 6
ATOM 5533 O O . VAL A 1 9 ? -9.130 8.841 3.032 1.00 0.00 9 VAL A O 6
ATOM 5546 N N . PRO A 1 10 ? -8.688 7.787 1.096 1.00 0.00 10 PRO A N 6
ATOM 5547 C CA . PRO A 1 10 ? -8.829 6.438 1.650 1.00 0.00 10 PRO A CA 6
ATOM 5548 C C . PRO A 1 10 ? -7.680 6.107 2.598 1.00 0.00 10 PRO A C 6
ATOM 5549 O O . PRO A 1 10 ? -7.843 5.358 3.560 1.00 0.00 10 PRO A O 6
ATOM 5560 N N . VAL A 1 11 ? -6.521 6.683 2.310 1.00 0.00 11 VAL A N 6
ATOM 5561 C CA . VAL A 1 11 ? -5.341 6.517 3.140 1.00 0.00 11 VAL A CA 6
ATOM 5562 C C . VAL A 1 11 ? -4.712 7.877 3.394 1.00 0.00 11 VAL A C 6
ATOM 5563 O O . VAL A 1 11 ? -4.856 8.789 2.579 1.00 0.00 11 VAL A O 6
ATOM 5576 N N . GLU A 1 12 ? -4.035 8.019 4.520 1.00 0.00 12 GLU A N 6
ATOM 5577 C CA . GLU A 1 12 ? -3.444 9.297 4.885 1.00 0.00 12 GLU A CA 6
ATOM 5578 C C . GLU A 1 12 ? -1.958 9.144 5.186 1.00 0.00 12 GLU A C 6
ATOM 5579 O O . GLU A 1 12 ? -1.486 8.055 5.522 1.00 0.00 12 GLU A O 6
ATOM 5591 N N . GLU A 1 13 ? -1.227 10.240 5.036 1.00 0.00 13 GLU A N 6
ATOM 5592 C CA . GLU A 1 13 ? 0.209 10.254 5.272 1.00 0.00 13 GLU A CA 6
ATOM 5593 C C . GLU A 1 13 ? 0.532 10.017 6.742 1.00 0.00 13 GLU A C 6
ATOM 5594 O O . GLU A 1 13 ? 0.080 10.756 7.620 1.00 0.00 13 GLU A O 6
ATOM 5606 N N . GLY A 1 14 ? 1.316 8.985 7.005 1.00 0.00 14 GLY A N 6
ATOM 5607 C CA . GLY A 1 14 ? 1.724 8.679 8.359 1.00 0.00 14 GLY A CA 6
ATOM 5608 C C . GLY A 1 14 ? 0.779 7.711 9.028 1.00 0.00 14 GLY A C 6
ATOM 5609 O O . GLY A 1 14 ? 0.732 7.625 10.255 1.00 0.00 14 GLY A O 6
ATOM 5613 N N . GLU A 1 15 ? 0.036 6.970 8.218 1.00 0.00 15 GLU A N 6
ATOM 5614 C CA . GLU A 1 15 ? -0.942 6.023 8.738 1.00 0.00 15 GLU A CA 6
ATOM 5615 C C . GLU A 1 15 ? -0.528 4.602 8.408 1.00 0.00 15 GLU A C 6
ATOM 5616 O O . GLU A 1 15 ? 0.32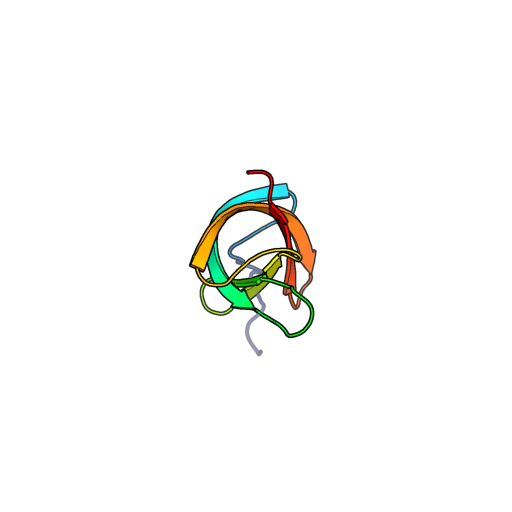5 4.379 7.554 1.00 0.00 15 GLU A O 6
ATOM 5628 N N . VAL A 1 16 ? -1.131 3.641 9.082 1.00 0.00 16 VAL A N 6
ATOM 5629 C CA . VAL A 1 16 ? -0.758 2.247 8.910 1.00 0.00 16 VAL A CA 6
ATOM 5630 C C . VAL A 1 16 ? -1.998 1.392 8.659 1.00 0.00 16 VAL A C 6
ATOM 5631 O O . VAL A 1 16 ? -3.007 1.523 9.351 1.00 0.00 16 VAL A O 6
ATOM 5644 N N . TYR A 1 17 ? -1.929 0.547 7.637 1.00 0.00 17 TYR A N 6
ATOM 5645 C CA . TYR A 1 17 ? -3.065 -0.275 7.244 1.00 0.00 17 TYR A CA 6
ATOM 5646 C C . TYR A 1 17 ? -2.614 -1.701 6.957 1.00 0.00 17 TYR A C 6
ATOM 5647 O O . TYR A 1 17 ? -1.453 -1.935 6.615 1.00 0.00 17 TYR A O 6
ATOM 5665 N N . ASP A 1 18 ? -3.527 -2.648 7.098 1.00 0.00 18 ASP A N 6
ATOM 5666 C CA . ASP A 1 18 ? -3.261 -4.023 6.710 1.00 0.00 18 ASP A CA 6
ATOM 5667 C C . ASP A 1 18 ? -3.738 -4.245 5.279 1.00 0.00 18 ASP A C 6
ATOM 5668 O O . ASP A 1 18 ? -4.900 -3.990 4.952 1.00 0.00 18 ASP A O 6
ATOM 5677 N N . VAL A 1 19 ? -2.836 -4.688 4.418 1.00 0.00 19 VAL A N 6
ATOM 5678 C CA . VAL A 1 19 ? -3.140 -4.810 3.002 1.00 0.00 19 VAL A CA 6
ATOM 5679 C C . VAL A 1 19 ? -2.687 -6.149 2.443 1.00 0.00 19 VAL A C 6
ATOM 5680 O O . VAL A 1 19 ? -1.793 -6.799 2.989 1.00 0.00 19 VAL A O 6
ATOM 5693 N N . THR A 1 20 ? -3.318 -6.547 1.353 1.00 0.00 20 THR A N 6
ATOM 5694 C CA . THR A 1 20 ? -2.916 -7.726 0.619 1.00 0.00 20 THR A CA 6
ATOM 5695 C C . THR A 1 20 ? -2.381 -7.320 -0.747 1.00 0.00 20 THR A C 6
ATOM 5696 O O . THR A 1 20 ? -3.058 -6.610 -1.496 1.00 0.00 20 THR A O 6
ATOM 5707 N N . ILE A 1 21 ? -1.162 -7.734 -1.054 1.00 0.00 21 ILE A N 6
ATOM 5708 C CA . ILE A 1 21 ? -0.592 -7.493 -2.369 1.00 0.00 21 ILE A CA 6
ATOM 5709 C C . ILE A 1 21 ? -1.308 -8.361 -3.397 1.00 0.00 21 ILE A C 6
ATOM 5710 O O . ILE A 1 21 ? -0.992 -9.538 -3.560 1.00 0.00 21 ILE A O 6
ATOM 5726 N N . GLN A 1 22 ? -2.303 -7.787 -4.049 1.00 0.00 22 GLN A N 6
ATOM 5727 C CA . GLN A 1 22 ? -3.121 -8.529 -4.995 1.00 0.00 22 GLN A CA 6
ATOM 5728 C C . GLN A 1 22 ? -2.479 -8.513 -6.375 1.00 0.00 22 GLN A C 6
ATOM 5729 O O . GLN A 1 22 ? -2.564 -9.483 -7.127 1.00 0.00 22 GLN A O 6
ATOM 5743 N N . ASP A 1 23 ? -1.822 -7.413 -6.694 1.00 0.00 23 ASP A N 6
ATOM 5744 C CA . ASP A 1 23 ? -1.179 -7.254 -7.988 1.00 0.00 23 ASP A CA 6
ATOM 5745 C C . ASP A 1 23 ? 0.277 -6.871 -7.788 1.00 0.00 23 ASP A C 6
ATOM 5746 O O . ASP A 1 23 ? 0.674 -6.469 -6.696 1.00 0.00 23 ASP A O 6
ATOM 5755 N N . ILE A 1 24 ? 1.073 -7.010 -8.825 1.00 0.00 24 ILE A N 6
ATOM 5756 C CA . ILE A 1 24 ? 2.442 -6.564 -8.788 1.00 0.00 24 ILE A CA 6
ATOM 5757 C C . ILE A 1 24 ? 2.771 -5.967 -10.146 1.00 0.00 24 ILE A C 6
ATOM 5758 O O . ILE A 1 24 ? 2.421 -6.530 -11.189 1.00 0.00 24 ILE A O 6
ATOM 5774 N N . ALA A 1 25 ? 3.369 -4.797 -10.140 1.00 0.00 25 ALA A N 6
ATOM 5775 C CA . ALA A 1 25 ? 3.649 -4.099 -11.376 1.00 0.00 25 ALA A CA 6
ATOM 5776 C C . ALA A 1 25 ? 4.853 -4.712 -12.070 1.00 0.00 25 ALA A C 6
ATOM 5777 O O . ALA A 1 25 ? 5.633 -5.433 -11.448 1.00 0.00 25 ALA A O 6
ATOM 5784 N N . ARG A 1 26 ? 5.010 -4.422 -13.353 1.00 0.00 26 ARG A N 6
ATOM 5785 C CA . ARG A 1 26 ? 6.140 -4.932 -14.117 1.00 0.00 26 ARG A CA 6
ATOM 5786 C C . ARG A 1 26 ? 7.426 -4.271 -13.626 1.00 0.00 26 ARG A C 6
ATOM 5787 O O . ARG A 1 26 ? 8.534 -4.708 -13.936 1.00 0.00 26 ARG A O 6
ATOM 5808 N N . GLN A 1 27 ? 7.250 -3.216 -12.839 1.00 0.00 27 GLN A N 6
ATOM 5809 C CA . GLN A 1 27 ? 8.348 -2.552 -12.151 1.00 0.00 27 GLN A CA 6
ATOM 5810 C C . GLN A 1 27 ? 8.853 -3.436 -11.004 1.00 0.00 27 GLN A C 6
ATOM 5811 O O . GLN A 1 27 ? 9.952 -3.242 -10.482 1.00 0.00 27 GLN A O 6
ATOM 5825 N N . GLY A 1 28 ? 8.032 -4.414 -10.625 1.00 0.00 28 GLY A N 6
ATOM 5826 C CA . GLY A 1 28 ? 8.411 -5.365 -9.597 1.00 0.00 28 GLY A CA 6
ATOM 5827 C C . GLY A 1 28 ? 8.075 -4.893 -8.199 1.00 0.00 28 GLY A C 6
ATOM 5828 O O . GLY A 1 28 ? 8.600 -5.415 -7.217 1.00 0.00 28 GLY A O 6
ATOM 5832 N N . ASP A 1 29 ? 7.203 -3.904 -8.101 1.00 0.00 29 ASP A N 6
ATOM 5833 C CA . ASP A 1 29 ? 6.770 -3.400 -6.807 1.00 0.00 29 ASP A CA 6
ATOM 5834 C C . ASP A 1 29 ? 5.357 -3.873 -6.512 1.00 0.00 29 ASP A C 6
ATOM 5835 O O . ASP A 1 29 ? 4.525 -3.966 -7.420 1.00 0.00 29 ASP A O 6
ATOM 5844 N N . GLY A 1 30 ? 5.100 -4.181 -5.249 1.00 0.00 30 GLY A N 6
ATOM 5845 C CA . GLY A 1 30 ? 3.818 -4.727 -4.857 1.00 0.00 30 GLY A CA 6
ATOM 5846 C C . GLY A 1 30 ? 2.702 -3.716 -4.993 1.00 0.00 30 GLY A C 6
ATOM 5847 O O . GLY A 1 30 ? 2.844 -2.563 -4.579 1.00 0.00 30 GLY A O 6
ATOM 5851 N N . ILE A 1 31 ? 1.597 -4.147 -5.581 1.00 0.00 31 ILE A N 6
ATOM 5852 C CA . ILE A 1 31 ? 0.455 -3.279 -5.800 1.00 0.00 31 ILE A CA 6
ATOM 5853 C C . ILE A 1 31 ? -0.674 -3.628 -4.841 1.00 0.00 31 ILE A C 6
ATOM 5854 O O . ILE A 1 31 ? -1.296 -4.693 -4.940 1.00 0.00 31 ILE A O 6
ATOM 5870 N N . ALA A 1 32 ? -0.914 -2.736 -3.899 1.00 0.00 32 ALA A N 6
ATOM 5871 C CA . ALA A 1 32 ? -2.024 -2.881 -2.979 1.00 0.00 32 ALA A CA 6
ATOM 5872 C C . ALA A 1 32 ? -3.163 -1.977 -3.417 1.00 0.00 32 ALA A C 6
ATOM 5873 O O . ALA A 1 32 ? -2.930 -0.932 -4.017 1.00 0.00 32 ALA A O 6
ATOM 5880 N N . ARG A 1 33 ? -4.387 -2.379 -3.136 1.00 0.00 33 ARG A N 6
ATOM 5881 C CA . ARG A 1 33 ? -5.545 -1.583 -3.510 1.00 0.00 33 ARG A CA 6
ATOM 5882 C C . ARG A 1 33 ? -6.574 -1.565 -2.394 1.00 0.00 33 ARG A C 6
ATOM 5883 O O . ARG A 1 33 ? -7.163 -2.592 -2.059 1.00 0.00 33 ARG A O 6
ATOM 5904 N N . ILE A 1 34 ? -6.779 -0.395 -1.814 1.00 0.00 34 ILE A N 6
ATOM 5905 C CA . ILE A 1 34 ? -7.785 -0.230 -0.781 1.00 0.00 34 ILE A CA 6
ATOM 5906 C C . ILE A 1 34 ? -8.993 0.485 -1.345 1.00 0.00 34 ILE A C 6
ATOM 5907 O O . ILE A 1 34 ? -8.955 1.690 -1.609 1.00 0.00 34 ILE A O 6
ATOM 5923 N N . GLU A 1 35 ? -10.046 -0.288 -1.551 1.00 0.00 35 GLU A N 6
ATOM 5924 C CA . GLU A 1 35 ? -11.303 0.206 -2.117 1.00 0.00 35 GLU A CA 6
ATOM 5925 C C . GLU A 1 35 ? -11.084 0.980 -3.422 1.00 0.00 35 GLU A C 6
ATOM 5926 O O . GLU A 1 35 ? -11.875 1.854 -3.777 1.00 0.00 35 GLU A O 6
ATOM 5938 N N . GLY A 1 36 ? -10.017 0.642 -4.137 1.00 0.00 36 GLY A N 6
ATOM 5939 C CA . GLY A 1 36 ? -9.754 1.268 -5.416 1.00 0.00 36 GLY A CA 6
ATOM 5940 C C . GLY A 1 36 ? -8.445 2.029 -5.445 1.00 0.00 36 GLY A C 6
ATOM 5941 O O . GLY A 1 36 ? -7.793 2.108 -6.485 1.00 0.00 36 GLY A O 6
ATOM 5945 N N . PHE A 1 37 ? -8.053 2.587 -4.307 1.00 0.00 37 PHE A N 6
ATOM 5946 C CA . PHE A 1 37 ? -6.835 3.384 -4.242 1.00 0.00 37 PHE A CA 6
ATOM 5947 C C . PHE A 1 37 ? -5.609 2.477 -4.260 1.00 0.00 37 PHE A C 6
ATOM 5948 O O . PHE A 1 37 ? -5.484 1.567 -3.438 1.00 0.00 37 PHE A O 6
ATOM 5965 N N . VAL A 1 38 ? -4.709 2.733 -5.202 1.00 0.00 38 VAL A N 6
ATOM 5966 C CA . VAL A 1 38 ? -3.530 1.901 -5.391 1.00 0.00 38 VAL A CA 6
ATOM 5967 C C . VAL A 1 38 ? -2.360 2.379 -4.527 1.00 0.00 38 VAL A C 6
ATOM 5968 O O . VAL A 1 38 ? -2.085 3.578 -4.427 1.00 0.00 38 VAL A O 6
ATOM 5981 N N . ILE A 1 39 ? -1.692 1.429 -3.889 1.00 0.00 39 ILE A N 6
ATOM 5982 C CA . ILE A 1 39 ? -0.540 1.716 -3.048 1.00 0.00 39 ILE A CA 6
ATOM 5983 C C . ILE A 1 39 ? 0.665 0.904 -3.520 1.00 0.00 39 ILE A C 6
ATOM 5984 O O . ILE A 1 39 ? 0.551 -0.299 -3.758 1.00 0.00 39 ILE A O 6
ATOM 6000 N N . PHE A 1 40 ? 1.805 1.565 -3.664 1.00 0.00 40 PHE A N 6
ATOM 6001 C CA . PHE A 1 40 ? 3.037 0.898 -4.066 1.00 0.00 40 PHE A CA 6
ATOM 6002 C C . PHE A 1 40 ? 3.842 0.478 -2.843 1.00 0.00 40 PHE A C 6
ATOM 6003 O O . PHE A 1 40 ? 4.233 1.316 -2.025 1.00 0.00 40 PHE A O 6
ATOM 6020 N N . VAL A 1 41 ? 4.074 -0.822 -2.717 1.00 0.00 41 VAL A N 6
ATOM 6021 C CA . VAL A 1 41 ? 4.869 -1.356 -1.622 1.00 0.00 41 VAL A CA 6
ATOM 6022 C C . VAL A 1 41 ? 6.067 -2.124 -2.174 1.00 0.00 41 VAL A C 6
ATOM 6023 O O . VAL A 1 41 ? 5.939 -3.270 -2.612 1.00 0.00 41 VAL A O 6
ATOM 6036 N N . PRO A 1 42 ? 7.243 -1.488 -2.182 1.00 0.00 42 PRO A N 6
ATOM 6037 C CA . PRO A 1 42 ? 8.466 -2.064 -2.758 1.00 0.00 42 PRO A CA 6
ATOM 6038 C C . PRO A 1 42 ? 8.959 -3.301 -2.006 1.00 0.00 42 PRO A C 6
ATOM 6039 O O . PRO A 1 42 ? 9.127 -3.272 -0.785 1.00 0.00 42 PRO A O 6
ATOM 6050 N N . GLY A 1 43 ? 9.179 -4.389 -2.741 1.00 0.00 43 GLY A N 6
ATOM 6051 C CA . GLY A 1 43 ? 9.786 -5.573 -2.157 1.00 0.00 43 GLY A CA 6
ATOM 6052 C C . GLY A 1 43 ? 8.796 -6.686 -1.857 1.00 0.00 43 GLY A C 6
ATOM 6053 O O . GLY A 1 43 ? 9.197 -7.804 -1.536 1.00 0.00 43 GLY A O 6
ATOM 6057 N N . THR A 1 44 ? 7.509 -6.403 -1.975 1.00 0.00 44 THR A N 6
ATOM 6058 C CA . THR A 1 44 ? 6.490 -7.389 -1.634 1.00 0.00 44 THR A CA 6
ATOM 6059 C C . THR A 1 44 ? 6.129 -8.263 -2.831 1.00 0.00 44 THR A C 6
ATOM 6060 O O . THR A 1 44 ? 6.322 -7.870 -3.982 1.00 0.00 44 THR A O 6
ATOM 6071 N N . LYS A 1 45 ? 5.619 -9.455 -2.550 1.00 0.00 45 LYS A N 6
ATOM 6072 C CA . LYS A 1 45 ? 5.218 -10.383 -3.593 1.00 0.00 45 LYS A CA 6
ATOM 6073 C C . LYS A 1 45 ? 3.701 -10.532 -3.595 1.00 0.00 45 LYS A C 6
ATOM 6074 O O . LYS A 1 45 ? 3.049 -10.267 -2.583 1.00 0.00 45 LYS A O 6
ATOM 6093 N N . VAL A 1 46 ? 3.141 -10.953 -4.722 1.00 0.00 46 VAL A N 6
ATOM 6094 C CA . VAL A 1 46 ? 1.706 -11.173 -4.816 1.00 0.00 46 VAL A CA 6
ATOM 6095 C C . VAL A 1 46 ? 1.262 -12.209 -3.790 1.00 0.00 46 VAL A C 6
ATOM 6096 O O . VAL A 1 46 ? 1.792 -13.323 -3.739 1.00 0.00 46 VAL A O 6
ATOM 6109 N N . GLY A 1 47 ? 0.312 -11.824 -2.957 1.00 0.00 47 GLY A N 6
ATOM 6110 C CA . GLY A 1 47 ? -0.185 -12.712 -1.938 1.00 0.00 47 GLY A CA 6
ATOM 6111 C C . GLY A 1 47 ? 0.256 -12.305 -0.550 1.00 0.00 47 GLY A C 6
ATOM 6112 O O . GLY A 1 47 ? -0.270 -12.810 0.444 1.00 0.00 47 GLY A O 6
ATOM 6116 N N . ASP A 1 48 ? 1.222 -11.396 -0.470 1.00 0.00 48 ASP A N 6
ATOM 6117 C CA . ASP A 1 48 ? 1.703 -10.921 0.821 1.00 0.00 48 ASP A CA 6
ATOM 6118 C C . ASP A 1 48 ? 0.645 -10.089 1.522 1.00 0.00 48 ASP A C 6
ATOM 6119 O O . ASP A 1 48 ? 0.221 -9.044 1.022 1.00 0.00 48 ASP A O 6
ATOM 6128 N N . GLU A 1 49 ? 0.206 -10.572 2.670 1.00 0.00 49 GLU A N 6
ATOM 6129 C CA . GLU A 1 49 ? -0.751 -9.847 3.482 1.00 0.00 49 GLU A CA 6
ATOM 6130 C C . GLU A 1 49 ? -0.040 -9.277 4.694 1.00 0.00 49 GLU A C 6
ATOM 6131 O O . GLU A 1 49 ? 0.188 -9.971 5.683 1.00 0.00 49 GLU A O 6
ATOM 6143 N N . VAL A 1 50 ? 0.341 -8.015 4.597 1.00 0.00 50 VAL A N 6
ATOM 6144 C CA . VAL A 1 50 ? 1.158 -7.385 5.621 1.00 0.00 50 VAL A CA 6
ATOM 6145 C C . VAL A 1 50 ? 0.598 -6.026 6.007 1.00 0.00 50 VAL A C 6
ATOM 6146 O O . VAL A 1 50 ? -0.355 -5.538 5.401 1.00 0.00 50 VAL A O 6
ATOM 6159 N N . ARG A 1 51 ? 1.193 -5.426 7.021 1.00 0.00 51 ARG A N 6
ATOM 6160 C CA . ARG A 1 51 ? 0.799 -4.101 7.460 1.00 0.00 51 ARG A CA 6
ATOM 6161 C C . ARG A 1 51 ? 1.811 -3.077 6.974 1.00 0.00 51 ARG A C 6
ATOM 6162 O O . ARG A 1 51 ? 3.017 -3.223 7.192 1.00 0.00 51 ARG A O 6
ATOM 6183 N N . ILE A 1 52 ? 1.320 -2.059 6.296 1.00 0.00 52 ILE A N 6
ATOM 6184 C CA . ILE A 1 52 ? 2.187 -1.063 5.693 1.00 0.00 52 ILE A CA 6
ATOM 6185 C C . ILE A 1 52 ? 1.969 0.308 6.313 1.00 0.00 52 ILE A C 6
ATOM 6186 O O . ILE A 1 52 ? 0.845 0.681 6.661 1.00 0.00 52 ILE A O 6
ATOM 6202 N N . LYS A 1 53 ? 3.052 1.048 6.453 1.00 0.00 53 LYS A N 6
ATOM 6203 C CA . LYS A 1 53 ? 2.996 2.411 6.945 1.00 0.00 53 LYS A CA 6
ATOM 6204 C C . LYS A 1 53 ? 3.020 3.369 5.763 1.00 0.00 53 LYS A C 6
ATOM 6205 O O . LYS A 1 53 ? 4.063 3.577 5.143 1.00 0.00 53 LYS A O 6
ATOM 6224 N N . VAL A 1 54 ? 1.856 3.911 5.429 1.00 0.00 54 VAL A N 6
ATOM 6225 C CA . VAL A 1 54 ? 1.742 4.865 4.341 1.00 0.00 54 VAL A CA 6
ATOM 6226 C C . VAL A 1 54 ? 2.421 6.159 4.742 1.00 0.00 54 VAL A C 6
ATOM 6227 O O . VAL A 1 54 ? 1.926 6.883 5.604 1.00 0.00 54 VAL A O 6
ATOM 6240 N N . GLU A 1 55 ? 3.561 6.424 4.129 1.00 0.00 55 GLU A N 6
ATOM 6241 C CA . GLU A 1 55 ? 4.392 7.556 4.508 1.00 0.00 55 GLU A CA 6
ATOM 6242 C C . GLU A 1 55 ? 4.078 8.795 3.669 1.00 0.00 55 GLU A C 6
ATOM 6243 O O . GLU A 1 55 ? 4.274 9.925 4.120 1.00 0.00 55 GLU A O 6
ATOM 6255 N N . ARG A 1 56 ? 3.578 8.591 2.458 1.00 0.00 56 ARG A N 6
ATOM 6256 C CA . ARG A 1 56 ? 3.142 9.704 1.628 1.00 0.00 56 ARG A CA 6
ATOM 6257 C C . ARG A 1 56 ? 2.092 9.249 0.625 1.00 0.00 56 ARG A C 6
ATOM 6258 O O . ARG A 1 56 ? 2.137 8.121 0.132 1.00 0.00 56 ARG A O 6
ATOM 6279 N N . VAL A 1 57 ? 1.140 10.124 0.342 1.00 0.00 57 VAL A N 6
ATOM 6280 C CA . VAL A 1 57 ? 0.136 9.858 -0.672 1.00 0.00 57 VAL A CA 6
ATOM 6281 C C . VAL A 1 57 ? 0.358 10.762 -1.880 1.00 0.00 57 VAL A C 6
ATOM 6282 O O . VAL A 1 57 ? 0.760 11.920 -1.742 1.00 0.00 57 VAL A O 6
ATOM 6295 N N . LEU A 1 58 ? 0.144 10.210 -3.060 1.00 0.00 58 LEU A N 6
ATOM 6296 C CA . LEU A 1 58 ? 0.266 10.954 -4.302 1.00 0.00 58 LEU A CA 6
ATOM 6297 C C . LEU A 1 58 ? -1.105 11.022 -4.968 1.00 0.00 58 LEU A C 6
ATOM 6298 O O . LEU A 1 58 ? -1.986 10.219 -4.653 1.00 0.00 58 LEU A O 6
ATOM 6314 N N . PRO A 1 59 ? -1.309 11.975 -5.892 1.00 0.00 59 PRO A N 6
ATOM 6315 C CA . PRO A 1 59 ? -2.610 12.203 -6.537 1.00 0.00 59 PRO A CA 6
ATOM 6316 C C . PRO A 1 59 ? -3.229 10.949 -7.161 1.00 0.00 59 PRO A C 6
ATOM 6317 O O . PRO A 1 59 ? -4.452 10.843 -7.256 1.00 0.00 59 PRO A O 6
ATOM 6328 N N . LYS A 1 60 ? -2.401 9.998 -7.588 1.00 0.00 60 LYS A N 6
ATOM 6329 C CA . LYS A 1 60 ? -2.918 8.816 -8.273 1.00 0.00 60 LYS A CA 6
ATOM 6330 C C . LYS A 1 60 ? -2.540 7.511 -7.568 1.00 0.00 60 LYS A C 6
ATOM 6331 O O . LYS A 1 60 ? -2.976 6.439 -7.990 1.00 0.00 60 LYS A O 6
ATOM 6350 N N . PHE A 1 61 ? -1.764 7.591 -6.492 1.00 0.00 61 PHE A N 6
ATOM 6351 C CA . PHE A 1 61 ? -1.279 6.386 -5.812 1.00 0.00 61 PHE A CA 6
ATOM 6352 C C . PHE A 1 61 ? -0.632 6.737 -4.476 1.00 0.00 61 PHE A C 6
ATOM 6353 O O . PHE A 1 61 ? -0.283 7.884 -4.241 1.00 0.00 61 PHE A O 6
ATOM 6370 N N . ALA A 1 62 ? -0.472 5.753 -3.607 1.00 0.00 62 ALA A N 6
ATOM 6371 C CA . ALA A 1 62 ? 0.180 5.976 -2.323 1.00 0.00 62 ALA A CA 6
ATOM 6372 C C . ALA A 1 62 ? 1.498 5.216 -2.253 1.00 0.00 62 ALA A C 6
ATOM 6373 O O . ALA A 1 62 ? 1.700 4.239 -2.977 1.00 0.00 62 ALA A O 6
ATOM 6380 N N . PHE A 1 63 ? 2.388 5.672 -1.384 1.00 0.00 63 PHE A N 6
ATOM 6381 C CA . PHE A 1 63 ? 3.677 5.022 -1.187 1.00 0.00 63 PHE A CA 6
ATOM 6382 C C . PHE A 1 63 ? 3.834 4.640 0.281 1.00 0.00 63 PHE A C 6
ATOM 6383 O O . PHE A 1 63 ? 3.629 5.475 1.171 1.00 0.00 63 PHE A O 6
ATOM 6400 N N . ALA A 1 64 ? 4.181 3.388 0.540 1.00 0.00 64 ALA A N 6
ATOM 6401 C CA . ALA A 1 64 ? 4.273 2.901 1.907 1.00 0.00 64 ALA A CA 6
ATOM 6402 C C . ALA A 1 64 ? 5.373 1.858 2.060 1.00 0.00 64 ALA A C 6
ATOM 6403 O O . ALA A 1 64 ? 5.786 1.229 1.086 1.00 0.00 64 ALA A O 6
ATOM 6410 N N . SER A 1 65 ? 5.831 1.684 3.291 1.00 0.00 65 SER A N 6
ATOM 6411 C CA . SER A 1 65 ? 6.834 0.683 3.608 1.00 0.00 65 SER A CA 6
ATOM 6412 C C . SER A 1 65 ? 6.256 -0.378 4.548 1.00 0.00 65 SER A C 6
ATOM 6413 O O . SER A 1 65 ? 5.241 -0.150 5.212 1.00 0.00 65 SER A O 6
ATOM 6421 N N . VAL A 1 66 ? 6.897 -1.539 4.595 1.00 0.00 66 VAL A N 6
ATOM 6422 C CA . VAL A 1 66 ? 6.408 -2.655 5.398 1.00 0.00 66 VAL A CA 6
ATOM 6423 C C . VAL A 1 66 ? 6.813 -2.505 6.862 1.00 0.00 66 VAL A C 6
ATOM 6424 O O . VAL A 1 66 ? 7.996 -2.379 7.178 1.00 0.00 66 VAL A O 6
ATOM 6437 N N . VAL A 1 67 ? 5.831 -2.523 7.753 1.00 0.00 67 VAL A N 6
ATOM 6438 C CA . VAL A 1 67 ? 6.093 -2.403 9.182 1.00 0.00 67 VAL A CA 6
ATOM 6439 C C . VAL A 1 67 ? 5.579 -3.631 9.925 1.00 0.00 67 VAL A C 6
ATOM 6440 O O . VAL A 1 67 ? 5.129 -3.542 11.069 1.00 0.00 67 VAL A O 6
ATOM 6453 N N . GLU A 1 68 ? 5.658 -4.776 9.258 1.00 0.00 68 GLU A N 6
ATOM 6454 C CA . GLU A 1 68 ? 5.254 -6.048 9.847 1.00 0.00 68 GLU A CA 6
ATOM 6455 C C . GLU A 1 68 ? 6.072 -6.337 11.103 1.00 0.00 68 GLU A C 6
ATOM 6456 O O . GLU A 1 68 ? 7.283 -6.620 10.975 1.00 0.00 68 GLU A O 6
ATOM 6469 N N . MET A 1 1 ? -5.902 21.476 9.368 1.00 0.00 1 MET A N 7
ATOM 6470 C CA . MET A 1 1 ? -7.295 21.042 9.133 1.00 0.00 1 MET A CA 7
ATOM 6471 C C . MET A 1 1 ? -8.189 22.235 8.813 1.00 0.00 1 MET A C 7
ATOM 6472 O O . MET A 1 1 ? -9.360 22.265 9.200 1.00 0.00 1 MET A O 7
ATOM 6488 N N . PHE A 1 2 ? -7.645 23.214 8.096 1.00 0.00 2 PHE A N 7
ATOM 6489 C CA . PHE A 1 2 ? -8.428 24.373 7.695 1.00 0.00 2 PHE A CA 7
ATOM 6490 C C . PHE A 1 2 ? -9.244 24.021 6.461 1.00 0.00 2 PHE A C 7
ATOM 6491 O O . PHE A 1 2 ? -8.881 23.099 5.729 1.00 0.00 2 PHE A O 7
ATOM 6508 N N . ARG A 1 3 ? -10.330 24.764 6.237 1.00 0.00 3 ARG A N 7
ATOM 6509 C CA . ARG A 1 3 ? -11.332 24.437 5.214 1.00 0.00 3 ARG A CA 7
ATOM 6510 C C . ARG A 1 3 ? -12.165 23.250 5.685 1.00 0.00 3 ARG A C 7
ATOM 6511 O O . ARG A 1 3 ? -11.700 22.415 6.461 1.00 0.00 3 ARG A O 7
ATOM 6532 N N . GLU A 1 4 ? -13.398 23.170 5.219 1.00 0.00 4 GLU A N 7
ATOM 6533 C CA . GLU A 1 4 ? -14.261 22.050 5.566 1.00 0.00 4 GLU A CA 7
ATOM 6534 C C . GLU A 1 4 ? -14.014 20.886 4.611 1.00 0.00 4 GLU A C 7
ATOM 6535 O O . GLU A 1 4 ? -14.913 20.440 3.896 1.00 0.00 4 GLU A O 7
ATOM 6547 N N . GLU A 1 5 ? -12.780 20.405 4.593 1.00 0.00 5 GLU A N 7
ATOM 6548 C CA . GLU A 1 5 ? -12.392 19.359 3.670 1.00 0.00 5 GLU A CA 7
ATOM 6549 C C . GLU A 1 5 ? -12.622 17.983 4.286 1.00 0.00 5 GLU A C 7
ATOM 6550 O O . GLU A 1 5 ? -12.265 17.724 5.437 1.00 0.00 5 GLU A O 7
ATOM 6562 N N . SER A 1 6 ? -13.267 17.119 3.531 1.00 0.00 6 SER A N 7
ATOM 6563 C CA . SER A 1 6 ? -13.388 15.727 3.906 1.00 0.00 6 SER A CA 7
ATOM 6564 C C . SER A 1 6 ? -12.631 14.877 2.896 1.00 0.00 6 SER A C 7
ATOM 6565 O O . SER A 1 6 ? -11.750 14.095 3.257 1.00 0.00 6 SER A O 7
ATOM 6573 N N . ARG A 1 7 ? -12.978 15.077 1.622 1.00 0.00 7 ARG A N 7
ATOM 6574 C CA . ARG A 1 7 ? -12.349 14.402 0.478 1.00 0.00 7 ARG A CA 7
ATOM 6575 C C . ARG A 1 7 ? -12.643 12.900 0.446 1.00 0.00 7 ARG A C 7
ATOM 6576 O O . ARG A 1 7 ? -12.831 12.334 -0.632 1.00 0.00 7 ARG A O 7
ATOM 6597 N N . SER A 1 8 ? -12.690 12.275 1.620 1.00 0.00 8 SER A N 7
ATOM 6598 C CA . SER A 1 8 ? -12.951 10.845 1.750 1.00 0.00 8 SER A CA 7
ATOM 6599 C C . SER A 1 8 ? -11.860 10.033 1.063 1.00 0.00 8 SER A C 7
ATOM 6600 O O . SER A 1 8 ? -12.068 9.442 0.002 1.00 0.00 8 SER A O 7
ATOM 6608 N N . VAL A 1 9 ? -10.683 10.042 1.662 1.00 0.00 9 VAL A N 7
ATOM 6609 C CA . VAL A 1 9 ? -9.554 9.296 1.135 1.00 0.00 9 VAL A CA 7
ATOM 6610 C C . VAL A 1 9 ? -9.438 7.939 1.823 1.00 0.00 9 VAL A C 7
ATOM 6611 O O . VAL A 1 9 ? -9.716 7.816 3.016 1.00 0.00 9 VAL A O 7
ATOM 6624 N N . PRO A 1 10 ? -9.066 6.894 1.071 1.00 0.00 10 PRO A N 7
ATOM 6625 C CA . PRO A 1 10 ? -8.907 5.548 1.622 1.00 0.00 10 PRO A CA 7
ATOM 6626 C C . PRO A 1 10 ? -7.707 5.443 2.560 1.00 0.00 10 PRO A C 7
ATOM 6627 O O . PRO A 1 10 ? -7.726 4.667 3.517 1.00 0.00 10 PRO A O 7
ATOM 6638 N N . VAL A 1 11 ? -6.673 6.234 2.288 1.00 0.00 11 VAL A N 7
ATOM 6639 C CA . VAL A 1 11 ? -5.456 6.211 3.089 1.00 0.00 11 VAL A CA 7
ATOM 6640 C C . VAL A 1 11 ? -4.966 7.628 3.370 1.00 0.00 11 VAL A C 7
ATOM 6641 O O . VAL A 1 11 ? -5.278 8.559 2.625 1.00 0.00 11 VAL A O 7
ATOM 6654 N N . GLU A 1 12 ? -4.202 7.781 4.441 1.00 0.00 12 GLU A N 7
ATOM 6655 C CA . GLU A 1 12 ? -3.629 9.070 4.801 1.00 0.00 12 GLU A CA 7
ATOM 6656 C C . GLU A 1 12 ? -2.150 8.918 5.144 1.00 0.00 12 GLU A C 7
ATOM 6657 O O . GLU A 1 12 ? -1.680 7.815 5.426 1.00 0.00 12 GLU A O 7
ATOM 6669 N N . GLU A 1 13 ? -1.418 10.025 5.097 1.00 0.00 13 GLU A N 7
ATOM 6670 C CA . GLU A 1 13 ? 0.018 10.007 5.342 1.00 0.00 13 GLU A CA 7
ATOM 6671 C C . GLU A 1 13 ? 0.351 9.645 6.788 1.00 0.00 13 GLU A C 7
ATOM 6672 O O . GLU A 1 13 ? -0.244 10.172 7.730 1.00 0.00 13 GLU A O 7
ATOM 6684 N N . GLY A 1 14 ? 1.297 8.728 6.937 1.00 0.00 14 GLY A N 7
ATOM 6685 C CA . GLY A 1 14 ? 1.817 8.356 8.236 1.00 0.00 14 GLY A CA 7
ATOM 6686 C C . GLY A 1 14 ? 0.896 7.434 8.998 1.00 0.00 14 GLY A C 7
ATOM 6687 O O . GLY A 1 14 ? 0.805 7.521 10.220 1.00 0.00 14 GLY A O 7
ATOM 6691 N N . GLU A 1 15 ? 0.229 6.537 8.290 1.00 0.00 15 GLU A N 7
ATOM 6692 C CA . GLU A 1 15 ? -0.677 5.594 8.938 1.00 0.00 15 GLU A CA 7
ATOM 6693 C C . GLU A 1 15 ? -0.318 4.170 8.587 1.00 0.00 15 GLU A C 7
ATOM 6694 O O . GLU A 1 15 ? 0.409 3.924 7.634 1.00 0.00 15 GLU A O 7
ATOM 6706 N N . VAL A 1 16 ? -0.854 3.235 9.348 1.00 0.00 16 VAL A N 7
ATOM 6707 C CA . VAL A 1 16 ? -0.506 1.833 9.193 1.00 0.00 16 VAL A CA 7
ATOM 6708 C C . VAL A 1 16 ? -1.744 1.001 8.895 1.00 0.00 16 VAL A C 7
ATOM 6709 O O . VAL A 1 16 ? -2.705 0.998 9.663 1.00 0.00 16 VAL A O 7
ATOM 6722 N N . TYR A 1 17 ? -1.709 0.294 7.779 1.00 0.00 17 TYR A N 7
ATOM 6723 C CA . TYR A 1 17 ? -2.822 -0.546 7.368 1.00 0.00 17 TYR A CA 7
ATOM 6724 C C . TYR A 1 17 ? -2.333 -1.965 7.115 1.00 0.00 17 TYR A C 7
ATOM 6725 O O . TYR A 1 17 ? -1.199 -2.167 6.680 1.00 0.00 17 TYR A O 7
ATOM 6743 N N . ASP A 1 18 ? -3.172 -2.939 7.416 1.00 0.00 18 ASP A N 7
ATOM 6744 C CA . ASP A 1 18 ? -2.895 -4.320 7.060 1.00 0.00 18 ASP A CA 7
ATOM 6745 C C . ASP A 1 18 ? -3.490 -4.614 5.690 1.00 0.00 18 ASP A C 7
ATOM 6746 O O . ASP A 1 18 ? -4.677 -4.909 5.554 1.00 0.00 18 ASP A O 7
ATOM 6755 N N . VAL A 1 19 ? -2.656 -4.500 4.671 1.00 0.00 19 VAL A N 7
ATOM 6756 C CA . VAL A 1 19 ? -3.116 -4.579 3.293 1.00 0.00 19 VAL A CA 7
ATOM 6757 C C . VAL A 1 19 ? -2.756 -5.913 2.661 1.00 0.00 19 VAL A C 7
ATOM 6758 O O . VAL A 1 19 ? -1.881 -6.628 3.145 1.00 0.00 19 VAL A O 7
ATOM 6771 N N . THR A 1 20 ? -3.440 -6.240 1.578 1.00 0.00 20 THR A N 7
ATOM 6772 C CA . THR A 1 20 ? -3.137 -7.433 0.817 1.00 0.00 20 THR A CA 7
ATOM 6773 C C . THR A 1 20 ? -2.540 -7.054 -0.532 1.00 0.00 20 THR A C 7
ATOM 6774 O O . THR A 1 20 ? -3.174 -6.349 -1.322 1.00 0.00 20 THR A O 7
ATOM 6785 N N . ILE A 1 21 ? -1.315 -7.495 -0.786 1.00 0.00 21 ILE A N 7
ATOM 6786 C CA . ILE A 1 21 ? -0.683 -7.268 -2.076 1.00 0.00 21 ILE A CA 7
ATOM 6787 C C . ILE A 1 21 ? -1.385 -8.110 -3.134 1.00 0.00 21 ILE A C 7
ATOM 6788 O O . ILE A 1 21 ? -1.241 -9.329 -3.169 1.00 0.00 21 ILE A O 7
ATOM 6804 N N . GLN A 1 22 ? -2.168 -7.457 -3.973 1.00 0.00 22 GLN A N 7
ATOM 6805 C CA . GLN A 1 22 ? -3.001 -8.155 -4.942 1.00 0.00 22 GLN A CA 7
ATOM 6806 C C . GLN A 1 22 ? -2.336 -8.199 -6.314 1.00 0.00 22 GLN A C 7
ATOM 6807 O O . GLN A 1 22 ? -2.643 -9.064 -7.134 1.00 0.00 22 GLN A O 7
ATOM 6821 N N . ASP A 1 23 ? -1.415 -7.280 -6.558 1.00 0.00 23 ASP A N 7
ATOM 6822 C CA . ASP A 1 23 ? -0.814 -7.157 -7.876 1.00 0.00 23 ASP A CA 7
ATOM 6823 C C . ASP A 1 23 ? 0.667 -6.805 -7.778 1.00 0.00 23 ASP A C 7
ATOM 6824 O O . ASP A 1 23 ? 1.141 -6.387 -6.723 1.00 0.00 23 ASP A O 7
ATOM 6833 N N . ILE A 1 24 ? 1.388 -6.982 -8.879 1.00 0.00 24 ILE A N 7
ATOM 6834 C CA . ILE A 1 24 ? 2.813 -6.689 -8.934 1.00 0.00 24 ILE A CA 7
ATOM 6835 C C . ILE A 1 24 ? 3.079 -5.710 -10.070 1.00 0.00 24 ILE A C 7
ATOM 6836 O O . ILE A 1 24 ? 2.596 -5.896 -11.187 1.00 0.00 24 ILE A O 7
ATOM 6852 N N . ALA A 1 25 ? 3.835 -4.670 -9.777 1.00 0.00 25 ALA A N 7
ATOM 6853 C CA . ALA A 1 25 ? 4.070 -3.596 -10.723 1.00 0.00 25 ALA A CA 7
ATOM 6854 C C . ALA A 1 25 ? 5.399 -3.761 -11.434 1.00 0.00 25 ALA A C 7
ATOM 6855 O O . ALA A 1 25 ? 5.876 -4.876 -11.652 1.00 0.00 25 ALA A O 7
ATOM 6862 N N . ARG A 1 26 ? 5.968 -2.624 -11.815 1.00 0.00 26 ARG A N 7
ATOM 6863 C CA . ARG A 1 26 ? 7.300 -2.559 -12.379 1.00 0.00 26 ARG A CA 7
ATOM 6864 C C . ARG A 1 26 ? 8.283 -3.362 -11.542 1.00 0.00 26 ARG A C 7
ATOM 6865 O O . ARG A 1 26 ? 8.482 -3.069 -10.362 1.00 0.00 26 ARG A O 7
ATOM 6886 N N . GLN A 1 27 ? 8.855 -4.391 -12.156 1.00 0.00 27 GLN A N 7
ATOM 6887 C CA . GLN A 1 27 ? 9.972 -5.126 -11.574 1.00 0.00 27 GLN A CA 7
ATOM 6888 C C . GLN A 1 27 ? 9.534 -6.007 -10.402 1.00 0.00 27 GLN A C 7
ATOM 6889 O O . GLN A 1 27 ? 9.438 -7.225 -10.541 1.00 0.00 27 GLN A O 7
ATOM 6903 N N . GLY A 1 28 ? 9.264 -5.390 -9.260 1.00 0.00 28 GLY A N 7
ATOM 6904 C CA . GLY A 1 28 ? 8.898 -6.144 -8.079 1.00 0.00 28 GLY A CA 7
ATOM 6905 C C . GLY A 1 28 ? 8.193 -5.295 -7.043 1.00 0.00 28 GLY A C 7
ATOM 6906 O O . GLY A 1 28 ? 8.131 -5.660 -5.866 1.00 0.00 28 GLY A O 7
ATOM 6910 N N . ASP A 1 29 ? 7.665 -4.155 -7.470 1.00 0.00 29 ASP A N 7
ATOM 6911 C CA . ASP A 1 29 ? 6.908 -3.299 -6.570 1.00 0.00 29 ASP A CA 7
ATOM 6912 C C . ASP A 1 29 ? 5.518 -3.880 -6.392 1.00 0.00 29 ASP A C 7
ATOM 6913 O O . ASP A 1 29 ? 4.806 -4.108 -7.366 1.00 0.00 29 ASP A O 7
ATOM 6922 N N . GLY A 1 30 ? 5.143 -4.147 -5.157 1.00 0.00 30 GLY A N 7
ATOM 6923 C CA . GLY A 1 30 ? 3.842 -4.714 -4.892 1.00 0.00 30 GLY A CA 7
ATOM 6924 C C . GLY A 1 30 ? 2.756 -3.668 -4.935 1.00 0.00 30 GLY A C 7
ATOM 6925 O O . GLY A 1 30 ? 2.934 -2.558 -4.434 1.00 0.00 30 GLY A O 7
ATOM 6929 N N . ILE A 1 31 ? 1.638 -4.008 -5.545 1.00 0.00 31 ILE A N 7
ATOM 6930 C CA . ILE A 1 31 ? 0.531 -3.084 -5.658 1.00 0.00 31 ILE A CA 7
ATOM 6931 C C . ILE A 1 31 ? -0.619 -3.507 -4.757 1.00 0.00 31 ILE A C 7
ATOM 6932 O O . ILE A 1 31 ? -1.230 -4.564 -4.950 1.00 0.00 31 ILE A O 7
ATOM 6948 N N . ALA A 1 32 ? -0.893 -2.683 -3.764 1.00 0.00 32 ALA A N 7
ATOM 6949 C CA . ALA A 1 32 ? -2.007 -2.910 -2.869 1.00 0.00 32 ALA A CA 7
ATOM 6950 C C . ALA A 1 32 ? -3.092 -1.877 -3.125 1.00 0.00 32 ALA A C 7
ATOM 6951 O O . ALA A 1 32 ? -2.896 -0.686 -2.890 1.00 0.00 32 ALA A O 7
ATOM 6958 N N . ARG A 1 33 ? -4.223 -2.327 -3.639 1.00 0.00 33 ARG A N 7
ATOM 6959 C CA . ARG A 1 33 ? -5.333 -1.429 -3.890 1.00 0.00 33 ARG A CA 7
ATOM 6960 C C . ARG A 1 33 ? -6.334 -1.492 -2.755 1.00 0.00 33 ARG A C 7
ATOM 6961 O O . ARG A 1 33 ? -6.945 -2.531 -2.517 1.00 0.00 33 ARG A O 7
ATOM 6982 N N . ILE A 1 34 ? -6.484 -0.388 -2.042 1.00 0.00 34 ILE A N 7
ATOM 6983 C CA . ILE A 1 34 ? -7.524 -0.283 -1.038 1.00 0.00 34 ILE A CA 7
ATOM 6984 C C . ILE A 1 34 ? -8.756 0.355 -1.650 1.00 0.00 34 ILE A C 7
ATOM 6985 O O . ILE A 1 34 ? -8.767 1.545 -1.971 1.00 0.00 34 ILE A O 7
ATOM 7001 N N . GLU A 1 35 ? -9.772 -0.475 -1.843 1.00 0.00 35 GLU A N 7
ATOM 7002 C CA . GLU A 1 35 ? -11.007 -0.079 -2.518 1.00 0.00 35 GLU A CA 7
ATOM 7003 C C . GLU A 1 35 ? -10.738 0.497 -3.909 1.00 0.00 35 GLU A C 7
ATOM 7004 O O . GLU A 1 35 ? -11.567 1.217 -4.464 1.00 0.00 35 GLU A O 7
ATOM 7016 N N . GLY A 1 36 ? -9.586 0.157 -4.474 1.00 0.00 36 GLY A N 7
ATOM 7017 C CA . GLY A 1 36 ? -9.243 0.629 -5.800 1.00 0.00 36 GLY A CA 7
ATOM 7018 C C . GLY A 1 36 ? -8.016 1.523 -5.819 1.00 0.00 36 GLY A C 7
ATOM 7019 O O . GLY A 1 36 ? -7.313 1.593 -6.829 1.00 0.00 36 GLY A O 7
ATOM 7023 N N . PHE A 1 37 ? -7.744 2.197 -4.706 1.00 0.00 37 PHE A N 7
ATOM 7024 C CA . PHE A 1 37 ? -6.626 3.136 -4.640 1.00 0.00 37 PHE A CA 7
ATOM 7025 C C . PHE A 1 37 ? -5.295 2.394 -4.688 1.00 0.00 37 PHE A C 7
ATOM 7026 O O . PHE A 1 37 ? -5.063 1.468 -3.913 1.00 0.00 37 PHE A O 7
ATOM 7043 N N . VAL A 1 38 ? -4.426 2.812 -5.597 1.00 0.00 38 VAL A N 7
ATOM 7044 C CA . VAL A 1 38 ? -3.165 2.119 -5.840 1.00 0.00 38 VAL A CA 7
ATOM 7045 C C . VAL A 1 38 ? -2.070 2.585 -4.883 1.00 0.00 38 VAL A C 7
ATOM 7046 O O . VAL A 1 38 ? -1.675 3.752 -4.896 1.00 0.00 38 VAL A O 7
ATOM 7059 N N . ILE A 1 39 ? -1.600 1.669 -4.046 1.00 0.00 39 ILE A N 7
ATOM 7060 C CA . ILE A 1 39 ? -0.472 1.934 -3.163 1.00 0.00 39 ILE A CA 7
ATOM 7061 C C . ILE A 1 39 ? 0.738 1.109 -3.602 1.00 0.00 39 ILE A C 7
ATOM 7062 O O . ILE A 1 39 ? 0.612 -0.087 -3.874 1.00 0.00 39 ILE A O 7
ATOM 7078 N N . PHE A 1 40 ? 1.896 1.753 -3.682 1.00 0.00 40 PHE A N 7
ATOM 7079 C CA . PHE A 1 40 ? 3.125 1.084 -4.089 1.00 0.00 40 PHE A CA 7
ATOM 7080 C C . PHE A 1 40 ? 3.909 0.597 -2.877 1.00 0.00 40 PHE A C 7
ATOM 7081 O O . PHE A 1 40 ? 4.257 1.386 -1.991 1.00 0.00 40 PHE A O 7
ATOM 7098 N N . VAL A 1 41 ? 4.178 -0.701 -2.843 1.00 0.00 41 VAL A N 7
ATOM 7099 C CA . VAL A 1 41 ? 4.960 -1.303 -1.773 1.00 0.00 41 VAL A CA 7
ATOM 7100 C C . VAL A 1 41 ? 6.103 -2.121 -2.375 1.00 0.00 41 VAL A C 7
ATOM 7101 O O . VAL A 1 41 ? 5.933 -3.297 -2.699 1.00 0.00 41 VAL A O 7
ATOM 7114 N N . PRO A 1 42 ? 7.274 -1.495 -2.560 1.00 0.00 42 PRO A N 7
ATOM 7115 C CA . PRO A 1 42 ? 8.421 -2.129 -3.224 1.00 0.00 42 PRO A CA 7
ATOM 7116 C C . PRO A 1 42 ? 8.907 -3.387 -2.506 1.00 0.00 42 PRO A C 7
ATOM 7117 O O . PRO A 1 42 ? 9.271 -3.340 -1.331 1.00 0.00 42 PRO A O 7
ATOM 7128 N N . GLY A 1 43 ? 8.899 -4.511 -3.217 1.00 0.00 43 GLY A N 7
ATOM 7129 C CA . GLY A 1 43 ? 9.424 -5.742 -2.664 1.00 0.00 43 GLY A CA 7
ATOM 7130 C C . GLY A 1 43 ? 8.372 -6.567 -1.943 1.00 0.00 43 GLY A C 7
ATOM 7131 O O . GLY A 1 43 ? 8.497 -6.826 -0.747 1.00 0.00 43 GLY A O 7
ATOM 7135 N N . THR A 1 44 ? 7.336 -6.985 -2.662 1.00 0.00 44 THR A N 7
ATOM 7136 C CA . THR A 1 44 ? 6.301 -7.843 -2.094 1.00 0.00 44 THR A CA 7
ATOM 7137 C C . THR A 1 44 ? 5.813 -8.856 -3.126 1.00 0.00 44 THR A C 7
ATOM 7138 O O . THR A 1 44 ? 6.236 -8.824 -4.283 1.00 0.00 44 THR A O 7
ATOM 7149 N N . LYS A 1 45 ? 4.939 -9.759 -2.700 1.00 0.00 45 LYS A N 7
ATOM 7150 C CA . LYS A 1 45 ? 4.422 -10.804 -3.572 1.00 0.00 45 LYS A CA 7
ATOM 7151 C C . LYS A 1 45 ? 2.896 -10.841 -3.490 1.00 0.00 45 LYS A C 7
ATOM 7152 O O . LYS A 1 45 ? 2.318 -10.490 -2.460 1.00 0.00 45 LYS A O 7
ATOM 7171 N N . VAL A 1 46 ? 2.245 -11.244 -4.580 1.00 0.00 46 VAL A N 7
ATOM 7172 C CA . VAL A 1 46 ? 0.789 -11.364 -4.595 1.00 0.00 46 VAL A CA 7
ATOM 7173 C C . VAL A 1 46 ? 0.313 -12.343 -3.523 1.00 0.00 46 VAL A C 7
ATOM 7174 O O . VAL A 1 46 ? 0.629 -13.532 -3.568 1.00 0.00 46 VAL A O 7
ATOM 7187 N N . GLY A 1 47 ? -0.447 -11.832 -2.565 1.00 0.00 47 GLY A N 7
ATOM 7188 C CA . GLY A 1 47 ? -0.939 -12.657 -1.479 1.00 0.00 47 GLY A CA 7
ATOM 7189 C C . GLY A 1 47 ? -0.424 -12.196 -0.130 1.00 0.00 47 GLY A C 7
ATOM 7190 O O . GLY A 1 47 ? -0.880 -12.675 0.911 1.00 0.00 47 GLY A O 7
ATOM 7194 N N . ASP A 1 48 ? 0.524 -11.262 -0.147 1.00 0.00 48 ASP A N 7
ATOM 7195 C CA . ASP A 1 48 ? 1.107 -10.747 1.089 1.00 0.00 48 ASP A CA 7
ATOM 7196 C C . ASP A 1 48 ? 0.130 -9.859 1.839 1.00 0.00 48 ASP A C 7
ATOM 7197 O O . ASP A 1 48 ? -0.137 -8.728 1.430 1.00 0.00 48 ASP A O 7
ATOM 7206 N N . GLU A 1 49 ? -0.424 -10.385 2.919 1.00 0.00 49 GLU A N 7
ATOM 7207 C CA . GLU A 1 49 ? -1.174 -9.573 3.857 1.00 0.00 49 GLU A CA 7
ATOM 7208 C C . GLU A 1 49 ? -0.211 -9.016 4.890 1.00 0.00 49 GLU A C 7
ATOM 7209 O O . GLU A 1 49 ? 0.171 -9.702 5.841 1.00 0.00 49 GLU A O 7
ATOM 7221 N N . VAL A 1 50 ? 0.212 -7.786 4.679 1.00 0.00 50 VAL A N 7
ATOM 7222 C CA . VAL A 1 50 ? 1.253 -7.196 5.501 1.00 0.00 50 VAL A CA 7
ATOM 7223 C C . VAL A 1 50 ? 0.841 -5.844 6.059 1.00 0.00 50 VAL A C 7
ATOM 7224 O O . VAL A 1 50 ? 0.028 -5.130 5.470 1.00 0.00 50 VAL A O 7
ATOM 7237 N N . ARG A 1 51 ? 1.406 -5.511 7.209 1.00 0.00 51 ARG A N 7
ATOM 7238 C CA . ARG A 1 51 ? 1.246 -4.193 7.787 1.00 0.00 51 ARG A CA 7
ATOM 7239 C C . ARG A 1 51 ? 2.183 -3.215 7.106 1.00 0.00 51 ARG A C 7
ATOM 7240 O O . ARG A 1 51 ? 3.385 -3.462 6.987 1.00 0.00 51 ARG A O 7
ATOM 7261 N N . ILE A 1 52 ? 1.631 -2.109 6.666 1.00 0.00 52 ILE A N 7
ATOM 7262 C CA . ILE A 1 52 ? 2.408 -1.092 5.982 1.00 0.00 52 ILE A CA 7
ATOM 7263 C C . ILE A 1 52 ? 2.069 0.286 6.510 1.00 0.00 52 ILE A C 7
ATOM 7264 O O . ILE A 1 52 ? 0.938 0.544 6.922 1.00 0.00 52 ILE A O 7
ATOM 7280 N N . LYS A 1 53 ? 3.055 1.158 6.521 1.00 0.00 53 LYS A N 7
ATOM 7281 C CA . LYS A 1 53 ? 2.834 2.541 6.874 1.00 0.00 53 LYS A CA 7
ATOM 7282 C C . LYS A 1 53 ? 2.811 3.377 5.611 1.00 0.00 53 LYS A C 7
ATOM 7283 O O . LYS A 1 53 ? 3.835 3.523 4.945 1.00 0.00 53 LYS A O 7
ATOM 7302 N N . VAL A 1 54 ? 1.649 3.913 5.273 1.00 0.00 54 VAL A N 7
ATOM 7303 C CA . VAL A 1 54 ? 1.543 4.807 4.141 1.00 0.00 54 VAL A CA 7
ATOM 7304 C C . VAL A 1 54 ? 2.292 6.075 4.487 1.00 0.00 54 VAL A C 7
ATOM 7305 O O . VAL A 1 54 ? 1.909 6.795 5.405 1.00 0.00 54 VAL A O 7
ATOM 7318 N N . GLU A 1 55 ? 3.384 6.301 3.778 1.00 0.00 55 GLU A N 7
ATOM 7319 C CA . GLU A 1 55 ? 4.332 7.350 4.120 1.00 0.00 55 GLU A CA 7
ATOM 7320 C C . GLU A 1 55 ? 4.018 8.652 3.406 1.00 0.00 55 GLU A C 7
ATOM 7321 O O . GLU A 1 55 ? 4.237 9.737 3.944 1.00 0.00 55 GLU A O 7
ATOM 7333 N N . ARG A 1 56 ? 3.497 8.540 2.199 1.00 0.00 56 ARG A N 7
ATOM 7334 C CA . ARG A 1 56 ? 3.298 9.697 1.348 1.00 0.00 56 ARG A CA 7
ATOM 7335 C C . ARG A 1 56 ? 2.209 9.411 0.329 1.00 0.00 56 ARG A C 7
ATOM 7336 O O . ARG A 1 56 ? 2.234 8.371 -0.334 1.00 0.00 56 ARG A O 7
ATOM 7357 N N . VAL A 1 57 ? 1.249 10.316 0.217 1.00 0.00 57 VAL A N 7
ATOM 7358 C CA . VAL A 1 57 ? 0.141 10.127 -0.705 1.00 0.00 57 VAL A CA 7
ATOM 7359 C C . VAL A 1 57 ? 0.166 11.168 -1.817 1.00 0.00 57 VAL A C 7
ATOM 7360 O O . VAL A 1 57 ? 0.470 12.337 -1.591 1.00 0.00 57 VAL A O 7
ATOM 7373 N N . LEU A 1 58 ? -0.132 10.716 -3.020 1.00 0.00 58 LEU A N 7
ATOM 7374 C CA . LEU A 1 58 ? -0.295 11.591 -4.162 1.00 0.00 58 LEU A CA 7
ATOM 7375 C C . LEU A 1 58 ? -1.677 11.353 -4.751 1.00 0.00 58 LEU A C 7
ATOM 7376 O O . LEU A 1 58 ? -2.228 10.264 -4.596 1.00 0.00 58 LEU A O 7
ATOM 7392 N N . PRO A 1 59 ? -2.261 12.353 -5.429 1.00 0.00 59 PRO A N 7
ATOM 7393 C CA . PRO A 1 59 ? -3.606 12.237 -6.017 1.00 0.00 59 PRO A CA 7
ATOM 7394 C C . PRO A 1 59 ? -3.754 11.049 -6.969 1.00 0.00 59 PRO A C 7
ATOM 7395 O O . PRO A 1 59 ? -4.869 10.638 -7.291 1.00 0.00 59 PRO A O 7
ATOM 7406 N N . LYS A 1 60 ? -2.629 10.498 -7.410 1.00 0.00 60 LYS A N 7
ATOM 7407 C CA . LYS A 1 60 ? -2.637 9.379 -8.342 1.00 0.00 60 LYS A CA 7
ATOM 7408 C C . LYS A 1 60 ? -2.387 8.047 -7.625 1.00 0.00 60 LYS A C 7
ATOM 7409 O O . LYS A 1 60 ? -2.950 7.020 -8.003 1.00 0.00 60 LYS A O 7
ATOM 7428 N N . PHE A 1 61 ? -1.555 8.070 -6.586 1.00 0.00 61 PHE A N 7
ATOM 7429 C CA . PHE A 1 61 ? -1.142 6.847 -5.897 1.00 0.00 61 PHE A CA 7
ATOM 7430 C C . PHE A 1 61 ? -0.392 7.186 -4.613 1.00 0.00 61 PHE A C 7
ATOM 7431 O O . PHE A 1 61 ? -0.095 8.348 -4.356 1.00 0.00 61 PHE A O 7
ATOM 7448 N N . ALA A 1 62 ? -0.073 6.175 -3.818 1.00 0.00 62 ALA A N 7
ATOM 7449 C CA . ALA A 1 62 ? 0.614 6.399 -2.549 1.00 0.00 62 ALA A CA 7
ATOM 7450 C C . ALA A 1 62 ? 1.783 5.439 -2.366 1.00 0.00 62 ALA A C 7
ATOM 7451 O O . ALA A 1 62 ? 1.844 4.390 -3.004 1.00 0.00 62 ALA A O 7
ATOM 7458 N N . PHE A 1 63 ? 2.708 5.810 -1.488 1.00 0.00 63 PHE A N 7
ATOM 7459 C CA . PHE A 1 63 ? 3.833 4.950 -1.134 1.00 0.00 63 PHE A CA 7
ATOM 7460 C C . PHE A 1 63 ? 3.642 4.426 0.281 1.00 0.00 63 PHE A C 7
ATOM 7461 O O . PHE A 1 63 ? 3.004 5.087 1.106 1.00 0.00 63 PHE A O 7
ATOM 7478 N N . ALA A 1 64 ? 4.198 3.259 0.573 1.00 0.00 64 ALA A N 7
ATOM 7479 C CA . ALA A 1 64 ? 4.103 2.705 1.915 1.00 0.00 64 ALA A CA 7
ATOM 7480 C C . ALA A 1 64 ? 5.389 1.997 2.326 1.00 0.00 64 ALA A C 7
ATOM 7481 O O . ALA A 1 64 ? 6.052 1.355 1.510 1.00 0.00 64 ALA A O 7
ATOM 7488 N N . SER A 1 65 ? 5.741 2.143 3.596 1.00 0.00 65 SER A N 7
ATOM 7489 C CA . SER A 1 65 ? 6.871 1.440 4.176 1.00 0.00 65 SER A CA 7
ATOM 7490 C C . SER A 1 65 ? 6.384 0.153 4.840 1.00 0.00 65 SER A C 7
ATOM 7491 O O . SER A 1 65 ? 5.337 0.145 5.486 1.00 0.00 65 SER A O 7
ATOM 7499 N N . VAL A 1 66 ? 7.132 -0.928 4.684 1.00 0.00 66 VAL A N 7
ATOM 7500 C CA . VAL A 1 66 ? 6.730 -2.211 5.243 1.00 0.00 66 VAL A CA 7
ATOM 7501 C C . VAL A 1 66 ? 7.098 -2.293 6.718 1.00 0.00 66 VAL A C 7
ATOM 7502 O O . VAL A 1 66 ? 8.273 -2.225 7.076 1.00 0.00 66 VAL A O 7
ATOM 7515 N N . VAL A 1 67 ? 6.091 -2.440 7.569 1.00 0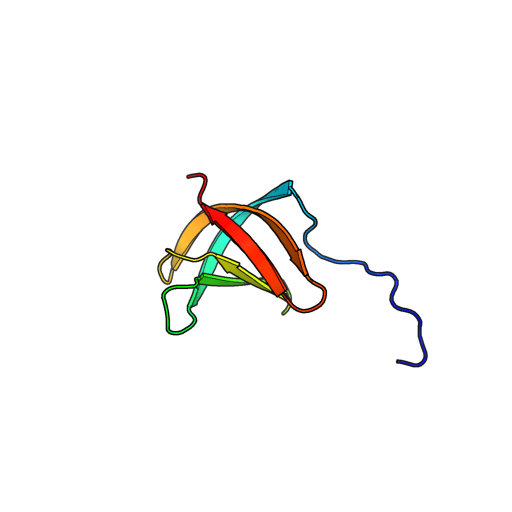.00 67 VAL A N 7
ATOM 7516 C CA . VAL A 1 67 ? 6.315 -2.535 9.008 1.00 0.00 67 VAL A CA 7
ATOM 7517 C C . VAL A 1 67 ? 5.834 -3.880 9.540 1.00 0.00 67 VAL A C 7
ATOM 7518 O O . VAL A 1 67 ? 5.606 -4.047 10.740 1.00 0.00 67 VAL A O 7
ATOM 7531 N N . GLU A 1 68 ? 5.711 -4.834 8.635 1.00 0.00 68 GLU A N 7
ATOM 7532 C CA . GLU A 1 68 ? 5.261 -6.174 8.978 1.00 0.00 68 GLU A CA 7
ATOM 7533 C C . GLU A 1 68 ? 6.471 -7.044 9.292 1.00 0.00 68 GLU A C 7
ATOM 7534 O O . GLU A 1 68 ? 6.607 -7.480 10.449 1.00 0.00 68 GLU A O 7
ATOM 7547 N N . MET A 1 1 ? -7.383 20.718 -3.517 1.00 0.00 1 MET A N 8
ATOM 7548 C CA . MET A 1 1 ? -8.392 21.795 -3.658 1.00 0.00 1 MET A CA 8
ATOM 7549 C C . MET A 1 1 ? -9.113 21.657 -4.993 1.00 0.00 1 MET A C 8
ATOM 7550 O O . MET A 1 1 ? -8.873 22.423 -5.928 1.00 0.00 1 MET A O 8
ATOM 7566 N N . PHE A 1 2 ? -9.980 20.657 -5.086 1.00 0.00 2 PHE A N 8
ATOM 7567 C CA . PHE A 1 2 ? -10.655 20.341 -6.337 1.00 0.00 2 PHE A CA 8
ATOM 7568 C C . PHE A 1 2 ? -12.153 20.622 -6.235 1.00 0.00 2 PHE A C 8
ATOM 7569 O O . PHE A 1 2 ? -12.838 20.799 -7.241 1.00 0.00 2 PHE A O 8
ATOM 7586 N N . ARG A 1 3 ? -12.650 20.668 -5.011 1.00 0.00 3 ARG A N 8
ATOM 7587 C CA . ARG A 1 3 ? -14.076 20.868 -4.762 1.00 0.00 3 ARG A CA 8
ATOM 7588 C C . ARG A 1 3 ? -14.291 21.588 -3.443 1.00 0.00 3 ARG A C 8
ATOM 7589 O O . ARG A 1 3 ? -14.948 22.627 -3.374 1.00 0.00 3 ARG A O 8
ATOM 7610 N N . GLU A 1 4 ? -13.705 21.011 -2.412 1.00 0.00 4 GLU A N 8
ATOM 7611 C CA . GLU A 1 4 ? -13.905 21.436 -1.036 1.00 0.00 4 GLU A CA 8
ATOM 7612 C C . GLU A 1 4 ? -13.102 20.492 -0.166 1.00 0.00 4 GLU A C 8
ATOM 7613 O O . GLU A 1 4 ? -12.788 20.776 0.992 1.00 0.00 4 GLU A O 8
ATOM 7625 N N . GLU A 1 5 ? -12.799 19.344 -0.777 1.00 0.00 5 GLU A N 8
ATOM 7626 C CA . GLU A 1 5 ? -11.963 18.311 -0.190 1.00 0.00 5 GLU A CA 8
ATOM 7627 C C . GLU A 1 5 ? -12.726 17.566 0.889 1.00 0.00 5 GLU A C 8
ATOM 7628 O O . GLU A 1 5 ? -13.957 17.567 0.871 1.00 0.00 5 GLU A O 8
ATOM 7640 N N . SER A 1 6 ? -11.998 16.916 1.794 1.00 0.00 6 SER A N 8
ATOM 7641 C CA . SER A 1 6 ? -12.560 15.893 2.684 1.00 0.00 6 SER A CA 8
ATOM 7642 C C . SER A 1 6 ? -13.244 14.835 1.824 1.00 0.00 6 SER A C 8
ATOM 7643 O O . SER A 1 6 ? -14.233 14.211 2.212 1.00 0.00 6 SER A O 8
ATOM 7651 N N . ARG A 1 7 ? -12.673 14.649 0.636 1.00 0.00 7 ARG A N 8
ATOM 7652 C CA . ARG A 1 7 ? -13.190 13.710 -0.349 1.00 0.00 7 ARG A CA 8
ATOM 7653 C C . ARG A 1 7 ? -12.578 12.325 -0.135 1.00 0.00 7 ARG A C 8
ATOM 7654 O O . ARG A 1 7 ? -12.088 12.026 0.953 1.00 0.00 7 ARG A O 8
ATOM 7675 N N . SER A 1 8 ? -12.611 11.490 -1.171 1.00 0.00 8 SER A N 8
ATOM 7676 C CA . SER A 1 8 ? -12.126 10.116 -1.077 1.00 0.00 8 SER A CA 8
ATOM 7677 C C . SER A 1 8 ? -10.626 10.067 -0.787 1.00 0.00 8 SER A C 8
ATOM 7678 O O . SER A 1 8 ? -9.798 10.294 -1.669 1.00 0.00 8 SER A O 8
ATOM 7686 N N . VAL A 1 9 ? -10.300 9.799 0.470 1.00 0.00 9 VAL A N 8
ATOM 7687 C CA . VAL A 1 9 ? -8.928 9.567 0.898 1.00 0.00 9 VAL A CA 8
ATOM 7688 C C . VAL A 1 9 ? -8.896 8.404 1.888 1.00 0.00 9 VAL A C 8
ATOM 7689 O O . VAL A 1 9 ? -9.021 8.591 3.098 1.00 0.00 9 VAL A O 8
ATOM 7702 N N . PRO A 1 10 ? -8.771 7.174 1.369 1.00 0.00 10 PRO A N 8
ATOM 7703 C CA . PRO A 1 10 ? -8.843 5.957 2.186 1.00 0.00 10 PRO A CA 8
ATOM 7704 C C . PRO A 1 10 ? -7.578 5.711 3.004 1.00 0.00 10 PRO A C 8
ATOM 7705 O O . PRO A 1 10 ? -7.582 4.917 3.949 1.00 0.00 10 PRO A O 8
ATOM 7716 N N . VAL A 1 11 ? -6.503 6.395 2.640 1.00 0.00 11 VAL A N 8
ATOM 7717 C CA . VAL A 1 11 ? -5.231 6.246 3.329 1.00 0.00 11 VAL A CA 8
ATOM 7718 C C . VAL A 1 11 ? -4.644 7.606 3.677 1.00 0.00 11 VAL A C 8
ATOM 7719 O O . VAL A 1 11 ? -4.787 8.567 2.919 1.00 0.00 11 VAL A O 8
ATOM 7732 N N . GLU A 1 12 ? -4.000 7.682 4.831 1.00 0.00 12 GLU A N 8
ATOM 7733 C CA . GLU A 1 12 ? -3.385 8.918 5.290 1.00 0.00 12 GLU A CA 8
ATOM 7734 C C . GLU A 1 12 ? -1.892 8.722 5.523 1.00 0.00 12 GLU A C 8
ATOM 7735 O O . GLU A 1 12 ? -1.445 7.625 5.865 1.00 0.00 12 GLU A O 8
ATOM 7747 N N . GLU A 1 13 ? -1.126 9.783 5.314 1.00 0.00 13 GLU A N 8
ATOM 7748 C CA . GLU A 1 13 ? 0.321 9.734 5.473 1.00 0.00 13 GLU A CA 8
ATOM 7749 C C . GLU A 1 13 ? 0.712 9.501 6.932 1.00 0.00 13 GLU A C 8
ATOM 7750 O O . GLU A 1 13 ? 0.230 10.187 7.836 1.00 0.00 13 GLU A O 8
ATOM 7762 N N . GLY A 1 14 ? 1.577 8.520 7.143 1.00 0.00 14 GLY A N 8
ATOM 7763 C CA . GLY A 1 14 ? 2.046 8.199 8.471 1.00 0.00 14 GLY A CA 8
ATOM 7764 C C . GLY A 1 14 ? 1.123 7.233 9.177 1.00 0.00 14 GLY A C 8
ATOM 7765 O O . GLY A 1 14 ? 1.053 7.217 10.407 1.00 0.00 14 GLY A O 8
ATOM 7769 N N . GLU A 1 15 ? 0.413 6.417 8.405 1.00 0.00 15 GLU A N 8
ATOM 7770 C CA . GLU A 1 15 ? -0.544 5.482 9.000 1.00 0.00 15 GLU A CA 8
ATOM 7771 C C . GLU A 1 15 ? -0.263 4.055 8.595 1.00 0.00 15 GLU A C 8
ATOM 7772 O O . GLU A 1 15 ? 0.318 3.794 7.549 1.00 0.00 15 GLU A O 8
ATOM 7784 N N . VAL A 1 16 ? -0.726 3.141 9.421 1.00 0.00 16 VAL A N 8
ATOM 7785 C CA . VAL A 1 16 ? -0.463 1.722 9.238 1.00 0.00 16 VAL A CA 8
ATOM 7786 C C . VAL A 1 16 ? -1.756 0.986 8.922 1.00 0.00 16 VAL A C 8
ATOM 7787 O O . VAL A 1 16 ? -2.763 1.162 9.609 1.00 0.00 16 VAL A O 8
ATOM 7800 N N . TYR A 1 17 ? -1.725 0.176 7.876 1.00 0.00 17 TYR A N 8
ATOM 7801 C CA . TYR A 1 17 ? -2.897 -0.574 7.447 1.00 0.00 17 TYR A CA 8
ATOM 7802 C C . TYR A 1 17 ? -2.530 -2.035 7.207 1.00 0.00 17 TYR A C 8
ATOM 7803 O O . TYR A 1 17 ? -1.388 -2.347 6.857 1.00 0.00 17 TYR A O 8
ATOM 7821 N N . ASP A 1 18 ? -3.496 -2.920 7.402 1.00 0.00 18 ASP A N 8
ATOM 7822 C CA . ASP A 1 18 ? -3.306 -4.342 7.138 1.00 0.00 18 ASP A CA 8
ATOM 7823 C C . ASP A 1 18 ? -3.801 -4.661 5.737 1.00 0.00 18 ASP A C 8
ATOM 7824 O O . ASP A 1 18 ? -5.004 -4.622 5.475 1.00 0.00 18 ASP A O 8
ATOM 7833 N N . VAL A 1 19 ? -2.881 -4.954 4.831 1.00 0.00 19 VAL A N 8
ATOM 7834 C CA . VAL A 1 19 ? -3.244 -5.153 3.438 1.00 0.00 19 VAL A CA 8
ATOM 7835 C C . VAL A 1 19 ? -2.630 -6.422 2.860 1.00 0.00 19 VAL A C 8
ATOM 7836 O O . VAL A 1 19 ? -1.517 -6.814 3.211 1.00 0.00 19 VAL A O 8
ATOM 7849 N N . THR A 1 20 ? -3.374 -7.068 1.987 1.00 0.00 20 THR A N 8
ATOM 7850 C CA . THR A 1 20 ? -2.850 -8.154 1.191 1.00 0.00 20 THR A CA 8
ATOM 7851 C C . THR A 1 20 ? -2.426 -7.603 -0.163 1.00 0.00 20 THR A C 8
ATOM 7852 O O . THR A 1 20 ? -3.103 -6.737 -0.712 1.00 0.00 20 THR A O 8
ATOM 7863 N N . ILE A 1 21 ? -1.303 -8.066 -0.681 1.00 0.00 21 ILE A N 8
ATOM 7864 C CA . ILE A 1 21 ? -0.799 -7.569 -1.954 1.00 0.00 21 ILE A CA 8
ATOM 7865 C C . ILE A 1 21 ? -1.508 -8.247 -3.125 1.00 0.00 21 ILE A C 8
ATOM 7866 O O . ILE A 1 21 ? -1.526 -9.476 -3.221 1.00 0.00 21 ILE A O 8
ATOM 7882 N N . GLN A 1 22 ? -2.088 -7.442 -4.009 1.00 0.00 22 GLN A N 8
ATOM 7883 C CA . GLN A 1 22 ? -2.843 -7.959 -5.147 1.00 0.00 22 GLN A CA 8
ATOM 7884 C C . GLN A 1 22 ? -1.908 -8.492 -6.225 1.00 0.00 22 GLN A C 8
ATOM 7885 O O . GLN A 1 22 ? -2.002 -9.656 -6.623 1.00 0.00 22 GLN A O 8
ATOM 7899 N N . ASP A 1 23 ? -1.006 -7.638 -6.688 1.00 0.00 23 ASP A N 8
ATOM 7900 C CA . ASP A 1 23 ? -0.085 -8.002 -7.760 1.00 0.00 23 ASP A CA 8
ATOM 7901 C C . ASP A 1 23 ? 1.302 -7.444 -7.503 1.00 0.00 23 ASP A C 8
ATOM 7902 O O . ASP A 1 23 ? 1.539 -6.777 -6.496 1.00 0.00 23 ASP A O 8
ATOM 7911 N N . ILE A 1 24 ? 2.209 -7.710 -8.427 1.00 0.00 24 ILE A N 8
ATOM 7912 C CA . ILE A 1 24 ? 3.581 -7.250 -8.328 1.00 0.00 24 ILE A CA 8
ATOM 7913 C C . ILE A 1 24 ? 3.925 -6.442 -9.564 1.00 0.00 24 ILE A C 8
ATOM 7914 O O . ILE A 1 24 ? 3.719 -6.893 -10.691 1.00 0.00 24 ILE A O 8
ATOM 7930 N N . ALA A 1 25 ? 4.426 -5.245 -9.351 1.00 0.00 25 ALA A N 8
ATOM 7931 C CA . ALA A 1 25 ? 4.812 -4.387 -10.447 1.00 0.00 25 ALA A CA 8
ATOM 7932 C C . ALA A 1 25 ? 6.234 -4.711 -10.876 1.00 0.00 25 ALA A C 8
ATOM 7933 O O . ALA A 1 25 ? 7.072 -5.066 -10.047 1.00 0.00 25 ALA A O 8
ATOM 7940 N N . ARG A 1 26 ? 6.500 -4.572 -12.168 1.00 0.00 26 ARG A N 8
ATOM 7941 C CA . ARG A 1 26 ? 7.776 -4.984 -12.751 1.00 0.00 26 ARG A CA 8
ATOM 7942 C C . ARG A 1 26 ? 8.951 -4.214 -12.149 1.00 0.00 26 ARG A C 8
ATOM 7943 O O . ARG A 1 26 ? 10.104 -4.622 -12.279 1.00 0.00 26 ARG A O 8
ATOM 7964 N N . GLN A 1 27 ? 8.654 -3.102 -11.488 1.00 0.00 27 GLN A N 8
ATOM 7965 C CA . GLN A 1 27 ? 9.679 -2.302 -10.830 1.00 0.00 27 GLN A CA 8
ATOM 7966 C C . GLN A 1 27 ? 10.237 -3.027 -9.605 1.00 0.00 27 GLN A C 8
ATOM 7967 O O . GLN A 1 27 ? 11.368 -2.779 -9.186 1.00 0.00 27 GLN A O 8
ATOM 7981 N N . GLY A 1 28 ? 9.446 -3.936 -9.049 1.00 0.00 28 GLY A N 8
ATOM 7982 C CA . GLY A 1 28 ? 9.842 -4.618 -7.834 1.00 0.00 28 GLY A CA 8
ATOM 7983 C C . GLY A 1 28 ? 9.037 -4.150 -6.641 1.00 0.00 28 GLY A C 8
ATOM 7984 O O . GLY A 1 28 ? 9.432 -4.350 -5.491 1.00 0.00 28 GLY A O 8
ATOM 7988 N N . ASP A 1 29 ? 7.911 -3.511 -6.920 1.00 0.00 29 ASP A N 8
ATOM 7989 C CA . ASP A 1 29 ? 7.024 -3.028 -5.876 1.00 0.00 29 ASP A CA 8
ATOM 7990 C C . ASP A 1 29 ? 5.719 -3.799 -5.928 1.00 0.00 29 ASP A C 8
ATOM 7991 O O . ASP A 1 29 ? 5.335 -4.305 -6.983 1.00 0.00 29 ASP A O 8
ATOM 8000 N N . GLY A 1 30 ? 5.049 -3.903 -4.799 1.00 0.00 30 GLY A N 8
ATOM 8001 C CA . GLY A 1 30 ? 3.787 -4.605 -4.754 1.00 0.00 30 GLY A CA 8
ATOM 8002 C C . GLY A 1 30 ? 2.621 -3.676 -4.982 1.00 0.00 30 GLY A C 8
ATOM 8003 O O . GLY A 1 30 ? 2.652 -2.516 -4.564 1.00 0.00 30 GLY A O 8
ATOM 8007 N N . ILE A 1 31 ? 1.599 -4.182 -5.650 1.00 0.00 31 ILE A N 8
ATOM 8008 C CA . ILE A 1 31 ? 0.422 -3.393 -5.963 1.00 0.00 31 ILE A CA 8
ATOM 8009 C C . ILE A 1 31 ? -0.708 -3.718 -4.995 1.00 0.00 31 ILE A C 8
ATOM 8010 O O . ILE A 1 31 ? -1.268 -4.818 -5.019 1.00 0.00 31 ILE A O 8
ATOM 8026 N N . ALA A 1 32 ? -1.015 -2.767 -4.129 1.00 0.00 32 ALA A N 8
ATOM 8027 C CA . ALA A 1 32 ? -2.135 -2.895 -3.213 1.00 0.00 32 ALA A CA 8
ATOM 8028 C C . ALA A 1 32 ? -3.219 -1.901 -3.597 1.00 0.00 32 ALA A C 8
ATOM 8029 O O . ALA A 1 32 ? -2.967 -0.962 -4.353 1.00 0.00 32 ALA A O 8
ATOM 8036 N N . ARG A 1 33 ? -4.423 -2.105 -3.095 1.00 0.00 33 ARG A N 8
ATOM 8037 C CA . ARG A 1 33 ? -5.534 -1.231 -3.423 1.00 0.00 33 ARG A CA 8
ATOM 8038 C C . ARG A 1 33 ? -6.461 -1.061 -2.226 1.00 0.00 33 ARG A C 8
ATOM 8039 O O . ARG A 1 33 ? -6.824 -2.037 -1.568 1.00 0.00 33 ARG A O 8
ATOM 8060 N N . ILE A 1 34 ? -6.833 0.175 -1.934 1.00 0.00 34 ILE A N 8
ATOM 8061 C CA . ILE A 1 34 ? -7.845 0.442 -0.922 1.00 0.00 34 ILE A CA 8
ATOM 8062 C C . ILE A 1 34 ? -8.907 1.365 -1.490 1.00 0.00 34 ILE A C 8
ATOM 8063 O O . ILE A 1 34 ? -8.613 2.491 -1.887 1.00 0.00 34 ILE A O 8
ATOM 8079 N N . GLU A 1 35 ? -10.133 0.858 -1.547 1.00 0.00 35 GLU A N 8
ATOM 8080 C CA . GLU A 1 35 ? -11.255 1.571 -2.156 1.00 0.00 35 GLU A CA 8
ATOM 8081 C C . GLU A 1 35 ? -10.935 1.895 -3.623 1.00 0.00 35 GLU A C 8
ATOM 8082 O O . GLU A 1 35 ? -11.453 2.846 -4.208 1.00 0.00 35 GLU A O 8
ATOM 8094 N N . GLY A 1 36 ? -10.079 1.072 -4.220 1.00 0.00 36 GLY A N 8
ATOM 8095 C CA . GLY A 1 36 ? -9.706 1.265 -5.606 1.00 0.00 36 GLY A CA 8
ATOM 8096 C C . GLY A 1 36 ? -8.459 2.112 -5.762 1.00 0.00 36 GLY A C 8
ATOM 8097 O O . GLY A 1 36 ? -7.855 2.144 -6.834 1.00 0.00 36 GLY A O 8
ATOM 8101 N N . PHE A 1 37 ? -8.073 2.797 -4.695 1.00 0.00 37 PHE A N 8
ATOM 8102 C CA . PHE A 1 37 ? -6.893 3.650 -4.718 1.00 0.00 37 PHE A CA 8
ATOM 8103 C C . PHE A 1 37 ? -5.635 2.787 -4.669 1.00 0.00 37 PHE A C 8
ATOM 8104 O O . PHE A 1 37 ? -5.435 2.019 -3.721 1.00 0.00 37 PHE A O 8
ATOM 8121 N N . VAL A 1 38 ? -4.805 2.903 -5.699 1.00 0.00 38 VAL A N 8
ATOM 8122 C CA . VAL A 1 38 ? -3.635 2.047 -5.844 1.00 0.00 38 VAL A CA 8
ATOM 8123 C C . VAL A 1 38 ? -2.498 2.500 -4.933 1.00 0.00 38 VAL A C 8
ATOM 8124 O O . VAL A 1 38 ? -2.117 3.675 -4.920 1.00 0.00 38 VAL A O 8
ATOM 8137 N N . ILE A 1 39 ? -1.966 1.553 -4.173 1.00 0.00 39 ILE A N 8
ATOM 8138 C CA . ILE A 1 39 ? -0.868 1.812 -3.260 1.00 0.00 39 ILE A CA 8
ATOM 8139 C C . ILE A 1 39 ? 0.332 0.945 -3.635 1.00 0.00 39 ILE A C 8
ATOM 8140 O O . ILE A 1 39 ? 0.194 -0.265 -3.823 1.00 0.00 39 ILE A O 8
ATOM 8156 N N . PHE A 1 40 ? 1.499 1.558 -3.761 1.00 0.00 40 PHE A N 8
ATOM 8157 C CA . PHE A 1 40 ? 2.710 0.827 -4.108 1.00 0.00 40 PHE A CA 8
ATOM 8158 C C . PHE A 1 40 ? 3.567 0.584 -2.874 1.00 0.00 40 PHE A C 8
ATOM 8159 O O . PHE A 1 40 ? 3.913 1.522 -2.148 1.00 0.00 40 PHE A O 8
ATOM 8176 N N . VAL A 1 41 ? 3.895 -0.680 -2.635 1.00 0.00 41 VAL A N 8
ATOM 8177 C CA . VAL A 1 41 ? 4.694 -1.067 -1.481 1.00 0.00 41 VAL A CA 8
ATOM 8178 C C . VAL A 1 41 ? 5.946 -1.815 -1.929 1.00 0.00 41 VAL A C 8
ATOM 8179 O O . VAL A 1 41 ? 5.865 -2.955 -2.392 1.00 0.00 41 VAL A O 8
ATOM 8192 N N . PRO A 1 42 ? 7.116 -1.173 -1.812 1.00 0.00 42 PRO A N 8
ATOM 8193 C CA . PRO A 1 42 ? 8.398 -1.755 -2.229 1.00 0.00 42 PRO A CA 8
ATOM 8194 C C . PRO A 1 42 ? 8.740 -3.046 -1.491 1.00 0.00 42 PRO A C 8
ATOM 8195 O O . PRO A 1 42 ? 8.734 -3.091 -0.259 1.00 0.00 42 PRO A O 8
ATOM 8206 N N . GLY A 1 43 ? 9.033 -4.094 -2.254 1.00 0.00 43 GLY A N 8
ATOM 8207 C CA . GLY A 1 43 ? 9.488 -5.341 -1.670 1.00 0.00 43 GLY A CA 8
ATOM 8208 C C . GLY A 1 43 ? 8.376 -6.144 -1.024 1.00 0.00 43 GLY A C 8
ATOM 8209 O O . GLY A 1 43 ? 8.378 -6.353 0.189 1.00 0.00 43 GLY A O 8
ATOM 8213 N N . THR A 1 44 ? 7.428 -6.593 -1.832 1.00 0.00 44 THR A N 8
ATOM 8214 C CA . THR A 1 44 ? 6.347 -7.439 -1.352 1.00 0.00 44 THR A CA 8
ATOM 8215 C C . THR A 1 44 ? 6.125 -8.611 -2.307 1.00 0.00 44 THR A C 8
ATOM 8216 O O . THR A 1 44 ? 6.910 -8.810 -3.238 1.00 0.00 44 THR A O 8
ATOM 8227 N N . LYS A 1 45 ? 5.064 -9.383 -2.083 1.00 0.00 45 LYS A N 8
ATOM 8228 C CA . LYS A 1 45 ? 4.811 -10.579 -2.879 1.00 0.00 45 LYS A CA 8
ATOM 8229 C C . LYS A 1 45 ? 3.314 -10.757 -3.134 1.00 0.00 45 LYS A C 8
ATOM 8230 O O . LYS A 1 45 ? 2.490 -10.274 -2.362 1.00 0.00 45 LYS A O 8
ATOM 8249 N N . VAL A 1 46 ? 2.971 -11.435 -4.230 1.00 0.00 46 VAL A N 8
ATOM 8250 C CA . VAL A 1 46 ? 1.574 -11.689 -4.577 1.00 0.00 46 VAL A CA 8
ATOM 8251 C C . VAL A 1 46 ? 0.866 -12.467 -3.472 1.00 0.00 46 VAL A C 8
ATOM 8252 O O . VAL A 1 46 ? 1.278 -13.574 -3.117 1.00 0.00 46 VAL A O 8
ATOM 8265 N N . GLY A 1 47 ? -0.188 -11.876 -2.927 1.00 0.00 47 GLY A N 8
ATOM 8266 C CA . GLY A 1 47 ? -0.970 -12.540 -1.904 1.00 0.00 47 GLY A CA 8
ATOM 8267 C C . GLY A 1 47 ? -0.338 -12.440 -0.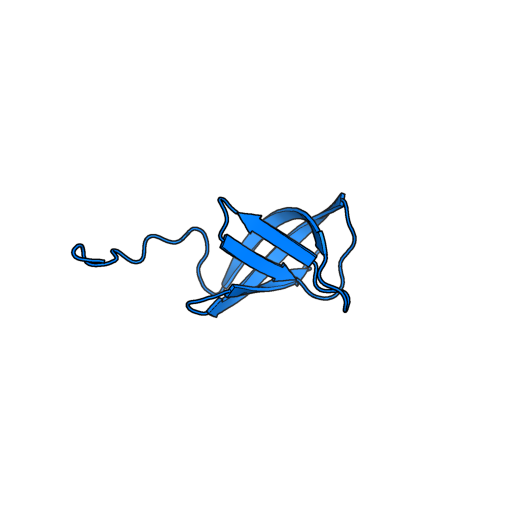532 1.00 0.00 47 GLY A C 8
ATOM 8268 O O . GLY A 1 47 ? -0.837 -13.022 0.429 1.00 0.00 47 GLY A O 8
ATOM 8272 N N . ASP A 1 48 ? 0.763 -11.704 -0.437 1.00 0.00 48 ASP A N 8
ATOM 8273 C CA . ASP A 1 48 ? 1.455 -11.551 0.835 1.00 0.00 48 ASP A CA 8
ATOM 8274 C C . ASP A 1 48 ? 0.692 -10.583 1.728 1.00 0.00 48 ASP A C 8
ATOM 8275 O O . ASP A 1 48 ? 0.426 -9.443 1.342 1.00 0.00 48 ASP A O 8
ATOM 8284 N N . GLU A 1 49 ? 0.315 -11.049 2.906 1.00 0.00 49 GLU A N 8
ATOM 8285 C CA . GLU A 1 49 ? -0.409 -10.219 3.853 1.00 0.00 49 GLU A CA 8
ATOM 8286 C C . GLU A 1 49 ? 0.570 -9.457 4.732 1.00 0.00 49 GLU A C 8
ATOM 8287 O O . GLU A 1 49 ? 1.218 -10.032 5.611 1.00 0.00 49 GLU A O 8
ATOM 8299 N N . VAL A 1 50 ? 0.689 -8.167 4.481 1.00 0.00 50 VAL A N 8
ATOM 8300 C CA . VAL A 1 50 ? 1.653 -7.348 5.187 1.00 0.00 50 VAL A CA 8
ATOM 8301 C C . VAL A 1 50 ? 1.005 -6.094 5.752 1.00 0.00 50 VAL A C 8
ATOM 8302 O O . VAL A 1 50 ? 0.063 -5.545 5.179 1.00 0.00 50 VAL A O 8
ATOM 8315 N N . ARG A 1 51 ? 1.502 -5.657 6.890 1.00 0.00 51 ARG A N 8
ATOM 8316 C CA . ARG A 1 51 ? 1.035 -4.434 7.499 1.00 0.00 51 ARG A CA 8
ATOM 8317 C C . ARG A 1 51 ? 1.994 -3.314 7.142 1.00 0.00 51 ARG A C 8
ATOM 8318 O O . ARG A 1 51 ? 3.183 -3.368 7.452 1.00 0.00 51 ARG A O 8
ATOM 8339 N N . ILE A 1 52 ? 1.480 -2.328 6.436 1.00 0.00 52 ILE A N 8
ATOM 8340 C CA . ILE A 1 52 ? 2.311 -1.294 5.851 1.00 0.00 52 ILE A CA 8
ATOM 8341 C C . ILE A 1 52 ? 2.002 0.065 6.441 1.00 0.00 52 ILE A C 8
ATOM 8342 O O . ILE A 1 52 ? 0.901 0.304 6.931 1.00 0.00 52 ILE A O 8
ATOM 8358 N N . LYS A 1 53 ? 2.977 0.950 6.388 1.00 0.00 53 LYS A N 8
ATOM 8359 C CA . LYS A 1 53 ? 2.758 2.332 6.749 1.00 0.00 53 LYS A CA 8
ATOM 8360 C C . LYS A 1 53 ? 2.713 3.175 5.486 1.00 0.00 53 LYS A C 8
ATOM 8361 O O . LYS A 1 53 ? 3.692 3.232 4.735 1.00 0.00 53 LYS A O 8
ATOM 8380 N N . VAL A 1 54 ? 1.581 3.810 5.244 1.00 0.00 54 VAL A N 8
ATOM 8381 C CA . VAL A 1 54 ? 1.468 4.734 4.138 1.00 0.00 54 VAL A CA 8
ATOM 8382 C C . VAL A 1 54 ? 2.308 5.950 4.447 1.00 0.00 54 VAL A C 8
ATOM 8383 O O . VAL A 1 54 ? 2.079 6.630 5.452 1.00 0.00 54 VAL A O 8
ATOM 8396 N N . GLU A 1 55 ? 3.298 6.179 3.601 1.00 0.00 55 GLU A N 8
ATOM 8397 C CA . GLU A 1 55 ? 4.264 7.242 3.794 1.00 0.00 55 GLU A CA 8
ATOM 8398 C C . GLU A 1 55 ? 3.834 8.514 3.077 1.00 0.00 55 GLU A C 8
ATOM 8399 O O . GLU A 1 55 ? 3.900 9.610 3.636 1.00 0.00 55 GLU A O 8
ATOM 8411 N N . ARG A 1 56 ? 3.403 8.359 1.831 1.00 0.00 56 ARG A N 8
ATOM 8412 C CA . ARG A 1 56 ? 3.107 9.501 0.981 1.00 0.00 56 ARG A CA 8
ATOM 8413 C C . ARG A 1 56 ? 1.798 9.281 0.234 1.00 0.00 56 ARG A C 8
ATOM 8414 O O . ARG A 1 56 ? 1.487 8.156 -0.168 1.00 0.00 56 ARG A O 8
ATOM 8435 N N . VAL A 1 57 ? 1.042 10.350 0.046 1.00 0.00 57 VAL A N 8
ATOM 8436 C CA . VAL A 1 57 ? -0.188 10.284 -0.738 1.00 0.00 57 VAL A CA 8
ATOM 8437 C C . VAL A 1 57 ? -0.158 11.311 -1.867 1.00 0.00 57 VAL A C 8
ATOM 8438 O O . VAL A 1 57 ? -0.097 12.523 -1.640 1.00 0.00 57 VAL A O 8
ATOM 8451 N N . LEU A 1 58 ? -0.170 10.817 -3.089 1.00 0.00 58 LEU A N 8
ATOM 8452 C CA . LEU A 1 58 ? -0.134 11.675 -4.259 1.00 0.00 58 LEU A CA 8
ATOM 8453 C C . LEU A 1 58 ? -1.454 11.574 -5.007 1.00 0.00 58 LEU A C 8
ATOM 8454 O O . LEU A 1 58 ? -2.117 10.539 -4.954 1.00 0.00 58 LEU A O 8
ATOM 8470 N N . PRO A 1 59 ? -1.849 12.632 -5.729 1.00 0.00 59 PRO A N 8
ATOM 8471 C CA . PRO A 1 59 ? -3.080 12.631 -6.534 1.00 0.00 59 PRO A CA 8
ATOM 8472 C C . PRO A 1 59 ? -2.994 11.683 -7.735 1.00 0.00 59 PRO A C 8
ATOM 8473 O O . PRO A 1 59 ? -3.836 11.716 -8.631 1.00 0.00 59 PRO A O 8
ATOM 8484 N N . LYS A 1 60 ? -1.957 10.857 -7.747 1.00 0.00 60 LYS A N 8
ATOM 8485 C CA . LYS A 1 60 ? -1.744 9.888 -8.809 1.00 0.00 60 LYS A CA 8
ATOM 8486 C C . LYS A 1 60 ? -1.765 8.467 -8.252 1.00 0.00 60 LYS A C 8
ATOM 8487 O O . LYS A 1 60 ? -2.188 7.530 -8.931 1.00 0.00 60 LYS A O 8
ATOM 8506 N N . PHE A 1 61 ? -1.315 8.321 -7.005 1.00 0.00 61 PHE A N 8
ATOM 8507 C CA . PHE A 1 61 ? -1.183 7.014 -6.366 1.00 0.00 61 PHE A CA 8
ATOM 8508 C C . PHE A 1 61 ? -0.696 7.184 -4.931 1.00 0.00 61 PHE A C 8
ATOM 8509 O O . PHE A 1 61 ? -0.297 8.282 -4.533 1.00 0.00 61 PHE A O 8
ATOM 8526 N N . ALA A 1 62 ? -0.718 6.108 -4.163 1.00 0.00 62 ALA A N 8
ATOM 8527 C CA . ALA A 1 62 ? -0.211 6.143 -2.799 1.00 0.00 62 ALA A CA 8
ATOM 8528 C C . ALA A 1 62 ? 1.095 5.369 -2.695 1.00 0.00 62 ALA A C 8
ATOM 8529 O O . ALA A 1 62 ? 1.295 4.373 -3.391 1.00 0.00 62 ALA A O 8
ATOM 8536 N N . PHE A 1 63 ? 1.977 5.826 -1.822 1.00 0.00 63 PHE A N 8
ATOM 8537 C CA . PHE A 1 63 ? 3.250 5.160 -1.605 1.00 0.00 63 PHE A CA 8
ATOM 8538 C C . PHE A 1 63 ? 3.375 4.766 -0.141 1.00 0.00 63 PHE A C 8
ATOM 8539 O O . PHE A 1 63 ? 3.270 5.615 0.748 1.00 0.00 63 PHE A O 8
ATOM 8556 N N . ALA A 1 64 ? 3.594 3.485 0.109 1.00 0.00 64 ALA A N 8
ATOM 8557 C CA . ALA A 1 64 ? 3.667 2.976 1.468 1.00 0.00 64 ALA A CA 8
ATOM 8558 C C . ALA A 1 64 ? 4.848 2.037 1.631 1.00 0.00 64 ALA A C 8
ATOM 8559 O O . ALA A 1 64 ? 5.273 1.396 0.674 1.00 0.00 64 ALA A O 8
ATOM 8566 N N . SER A 1 65 ? 5.372 1.958 2.840 1.00 0.00 65 SER A N 8
ATOM 8567 C CA . SER A 1 65 ? 6.470 1.057 3.132 1.00 0.00 65 SER A CA 8
ATOM 8568 C C . SER A 1 65 ? 5.996 -0.030 4.090 1.00 0.00 65 SER A C 8
ATOM 8569 O O . SER A 1 65 ? 5.142 0.216 4.942 1.00 0.00 65 SER A O 8
ATOM 8577 N N . VAL A 1 66 ? 6.542 -1.227 3.949 1.00 0.00 66 VAL A N 8
ATOM 8578 C CA . VAL A 1 66 ? 6.106 -2.352 4.757 1.00 0.00 66 VAL A CA 8
ATOM 8579 C C . VAL A 1 66 ? 6.771 -2.331 6.138 1.00 0.00 66 VAL A C 8
ATOM 8580 O O . VAL A 1 66 ? 7.993 -2.414 6.262 1.00 0.00 66 VAL A O 8
ATOM 8593 N N . VAL A 1 67 ? 5.950 -2.203 7.174 1.00 0.00 67 VAL A N 8
ATOM 8594 C CA . VAL A 1 67 ? 6.445 -2.205 8.546 1.00 0.00 67 VAL A CA 8
ATOM 8595 C C . VAL A 1 67 ? 6.306 -3.611 9.122 1.00 0.00 67 VAL A C 8
ATOM 8596 O O . VAL A 1 67 ? 6.537 -3.856 10.310 1.00 0.00 67 VAL A O 8
ATOM 8609 N N . GLU A 1 68 ? 5.960 -4.518 8.217 1.00 0.00 68 GLU A N 8
ATOM 8610 C CA . GLU A 1 68 ? 5.809 -5.943 8.492 1.00 0.00 68 GLU A CA 8
ATOM 8611 C C . GLU A 1 68 ? 4.574 -6.214 9.344 1.00 0.00 68 GLU A C 8
ATOM 8612 O O . GLU A 1 68 ? 3.512 -6.525 8.761 1.00 0.00 68 GLU A O 8
ATOM 8625 N N . MET A 1 1 ? -14.011 15.272 -1.223 1.00 0.00 1 MET A N 9
ATOM 8626 C CA . MET A 1 1 ? -14.287 16.507 -1.993 1.00 0.00 1 MET A CA 9
ATOM 8627 C C . MET A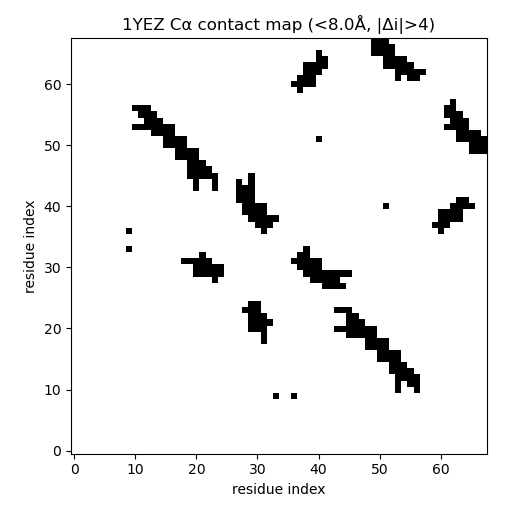 1 1 ? -15.786 16.790 -2.051 1.00 0.00 1 MET A C 9
ATOM 8628 O O . MET A 1 1 ? -16.541 16.025 -2.648 1.00 0.00 1 MET A O 9
ATOM 8644 N N . PHE A 1 2 ? -16.204 17.887 -1.407 1.00 0.00 2 PHE A N 9
ATOM 8645 C CA . PHE A 1 2 ? -17.598 18.351 -1.433 1.00 0.00 2 PHE A CA 9
ATOM 8646 C C . PHE A 1 2 ? -18.522 17.345 -0.752 1.00 0.00 2 PHE A C 9
ATOM 8647 O O . PHE A 1 2 ? -18.945 16.360 -1.360 1.00 0.00 2 PHE A O 9
ATOM 8664 N N . ARG A 1 3 ? -18.801 17.601 0.531 1.00 0.00 3 ARG A N 9
ATOM 8665 C CA . ARG A 1 3 ? -19.522 16.663 1.402 1.00 0.00 3 ARG A CA 9
ATOM 8666 C C . ARG A 1 3 ? -18.633 15.469 1.750 1.00 0.00 3 ARG A C 9
ATOM 8667 O O . ARG A 1 3 ? -18.974 14.647 2.597 1.00 0.00 3 ARG A O 9
ATOM 8688 N N . GLU A 1 4 ? -17.495 15.397 1.062 1.00 0.00 4 GLU A N 9
ATOM 8689 C CA . GLU A 1 4 ? -16.403 14.480 1.374 1.00 0.00 4 GLU A CA 9
ATOM 8690 C C . GLU A 1 4 ? -16.761 13.013 1.173 1.00 0.00 4 GLU A C 9
ATOM 8691 O O . GLU A 1 4 ? -16.000 12.131 1.577 1.00 0.00 4 GLU A O 9
ATOM 8703 N N . GLU A 1 5 ? -17.908 12.759 0.539 1.00 0.00 5 GLU A N 9
ATOM 8704 C CA . GLU A 1 5 ? -18.251 11.420 0.064 1.00 0.00 5 GLU A CA 9
ATOM 8705 C C . GLU A 1 5 ? -18.220 10.406 1.208 1.00 0.00 5 GLU A C 9
ATOM 8706 O O . GLU A 1 5 ? -18.409 10.764 2.369 1.00 0.00 5 GLU A O 9
ATOM 8718 N N . SER A 1 6 ? -17.992 9.142 0.881 1.00 0.00 6 SER A N 9
ATOM 8719 C CA . SER A 1 6 ? -17.852 8.116 1.899 1.00 0.00 6 SER A CA 9
ATOM 8720 C C . SER A 1 6 ? -16.398 8.031 2.352 1.00 0.00 6 SER A C 9
ATOM 8721 O O . SER A 1 6 ? -16.111 7.912 3.542 1.00 0.00 6 SER A O 9
ATOM 8729 N N . ARG A 1 7 ? -15.483 8.103 1.397 1.00 0.00 7 ARG A N 9
ATOM 8730 C CA . ARG A 1 7 ? -14.063 8.016 1.698 1.00 0.00 7 ARG A CA 9
ATOM 8731 C C . ARG A 1 7 ? -13.322 9.297 1.336 1.00 0.00 7 ARG A C 9
ATOM 8732 O O . ARG A 1 7 ? -12.767 9.953 2.214 1.00 0.00 7 ARG A O 9
ATOM 8753 N N . SER A 1 8 ? -13.292 9.604 0.033 1.00 0.00 8 SER A N 9
ATOM 8754 C CA . SER A 1 8 ? -12.537 10.731 -0.563 1.00 0.00 8 SER A CA 9
ATOM 8755 C C . SER A 1 8 ? -11.024 10.543 -0.446 1.00 0.00 8 SER A C 9
ATOM 8756 O O . SER A 1 8 ? -10.246 11.118 -1.206 1.00 0.00 8 SER A O 9
ATOM 8764 N N . VAL A 1 9 ? -10.648 9.705 0.488 1.00 0.00 9 VAL A N 9
ATOM 8765 C CA . VAL A 1 9 ? -9.264 9.322 0.749 1.00 0.00 9 VAL A CA 9
ATOM 8766 C C . VAL A 1 9 ? -9.244 7.985 1.484 1.00 0.00 9 VAL A C 9
ATOM 8767 O O . VAL A 1 9 ? -9.598 7.910 2.662 1.00 0.00 9 VAL A O 9
ATOM 8780 N N . PRO A 1 10 ? -8.887 6.903 0.781 1.00 0.00 10 PRO A N 9
ATOM 8781 C CA . PRO A 1 10 ? -8.842 5.557 1.363 1.00 0.00 10 PRO A CA 9
ATOM 8782 C C . PRO A 1 10 ? -7.817 5.450 2.488 1.00 0.00 10 PRO A C 9
ATOM 8783 O O . PRO A 1 10 ? -8.076 4.836 3.523 1.00 0.00 10 PRO A O 9
ATOM 8794 N N . VAL A 1 11 ? -6.660 6.062 2.278 1.00 0.00 11 VAL A N 9
ATOM 8795 C CA . VAL A 1 11 ? -5.580 6.023 3.252 1.00 0.00 11 VAL A CA 9
ATOM 8796 C C . VAL A 1 11 ? -5.067 7.428 3.535 1.00 0.00 11 VAL A C 9
ATOM 8797 O O . VAL A 1 11 ? -5.316 8.351 2.758 1.00 0.00 11 VAL A O 9
ATOM 8810 N N . GLU A 1 12 ? -4.359 7.586 4.643 1.00 0.00 12 GLU A N 9
ATOM 8811 C CA . GLU A 1 12 ? -3.789 8.874 5.001 1.00 0.00 12 GLU A CA 9
ATOM 8812 C C . GLU A 1 12 ? -2.319 8.721 5.369 1.00 0.00 12 GLU A C 9
ATOM 8813 O O . GLU A 1 12 ? -1.873 7.634 5.739 1.00 0.00 12 GLU A O 9
ATOM 8825 N N . GLU A 1 13 ? -1.572 9.812 5.242 1.00 0.00 13 GLU A N 9
ATOM 8826 C CA . GLU A 1 13 ? -0.129 9.795 5.453 1.00 0.00 13 GLU A CA 9
ATOM 8827 C C . GLU A 1 13 ? 0.242 9.506 6.905 1.00 0.00 13 GLU A C 9
ATOM 8828 O O . GLU A 1 13 ? -0.324 10.084 7.837 1.00 0.00 13 GLU A O 9
ATOM 8840 N N . GLY A 1 14 ? 1.194 8.605 7.075 1.00 0.00 14 GLY A N 9
ATOM 8841 C CA . GLY A 1 14 ? 1.719 8.285 8.382 1.00 0.00 14 GLY A CA 9
ATOM 8842 C C . GLY A 1 14 ? 0.855 7.306 9.131 1.00 0.00 14 GLY A C 9
ATOM 8843 O O . GLY A 1 14 ? 0.808 7.334 10.359 1.00 0.00 14 GLY A O 9
ATOM 8847 N N . GLU A 1 15 ? 0.188 6.424 8.406 1.00 0.00 15 GLU A N 9
ATOM 8848 C CA . GLU A 1 15 ? -0.667 5.428 9.049 1.00 0.00 15 GLU A CA 9
ATOM 8849 C C . GLU A 1 15 ? -0.316 4.033 8.582 1.00 0.00 15 GLU A C 9
ATOM 8850 O O . GLU A 1 15 ? 0.205 3.847 7.489 1.00 0.00 15 GLU A O 9
ATOM 8862 N N . VAL A 1 16 ? -0.637 3.056 9.405 1.00 0.00 16 VAL A N 9
ATOM 8863 C CA . VAL A 1 16 ? -0.260 1.678 9.135 1.00 0.00 16 VAL A CA 9
ATOM 8864 C C . VAL A 1 16 ? -1.492 0.790 8.991 1.00 0.00 16 VAL A C 9
ATOM 8865 O O . VAL A 1 16 ? -2.384 0.788 9.840 1.00 0.00 16 VAL A O 9
ATOM 8878 N N . TYR A 1 17 ? -1.538 0.048 7.897 1.00 0.00 17 TYR A N 9
ATOM 8879 C CA . TYR A 1 17 ? -2.662 -0.824 7.607 1.00 0.00 17 TYR A CA 9
ATOM 8880 C C . TYR A 1 17 ? -2.164 -2.240 7.354 1.00 0.00 17 TYR A C 9
ATOM 8881 O O . TYR A 1 17 ? -1.203 -2.443 6.608 1.00 0.00 17 TYR A O 9
ATOM 8899 N N . ASP A 1 18 ? -2.800 -3.214 7.984 1.00 0.00 18 ASP A N 9
ATOM 8900 C CA . ASP A 1 18 ? -2.473 -4.612 7.742 1.00 0.00 18 ASP A CA 9
ATOM 8901 C C . ASP A 1 18 ? -3.180 -5.074 6.478 1.00 0.00 18 ASP A C 9
ATOM 8902 O O . ASP A 1 18 ? -4.363 -5.420 6.504 1.00 0.00 18 ASP A O 9
ATOM 8911 N N . VAL A 1 19 ? -2.461 -5.053 5.371 1.00 0.00 19 VAL A N 9
ATOM 8912 C CA . VAL A 1 19 ? -3.060 -5.280 4.061 1.00 0.00 19 VAL A CA 9
ATOM 8913 C C . VAL A 1 19 ? -2.594 -6.590 3.451 1.00 0.00 19 VAL A C 9
ATOM 8914 O O . VAL A 1 19 ? -1.687 -7.245 3.958 1.00 0.00 19 VAL A O 9
ATOM 8927 N N . THR A 1 20 ? -3.233 -6.967 2.362 1.00 0.00 20 THR A N 9
ATOM 8928 C CA . THR A 1 20 ? -2.793 -8.091 1.563 1.00 0.00 20 THR A CA 9
ATOM 8929 C C . THR A 1 20 ? -2.490 -7.609 0.146 1.00 0.00 20 THR A C 9
ATOM 8930 O O . THR A 1 20 ? -3.310 -6.927 -0.473 1.00 0.00 20 THR A O 9
ATOM 8941 N N . ILE A 1 21 ? -1.309 -7.943 -0.356 1.00 0.00 21 ILE A N 9
ATOM 8942 C CA . ILE A 1 21 ? -0.876 -7.466 -1.661 1.00 0.00 21 ILE A CA 9
ATOM 8943 C C . ILE A 1 21 ? -1.711 -8.097 -2.770 1.00 0.00 21 ILE A C 9
ATOM 8944 O O . ILE A 1 21 ? -1.694 -9.315 -2.968 1.00 0.00 21 ILE A O 9
ATOM 8960 N N . GLN A 1 22 ? -2.439 -7.248 -3.482 1.00 0.00 22 GLN A N 9
ATOM 8961 C CA . GLN A 1 22 ? -3.391 -7.687 -4.493 1.00 0.00 22 GLN A CA 9
ATOM 8962 C C . GLN A 1 22 ? -2.710 -7.940 -5.833 1.00 0.00 22 GLN A C 9
ATOM 8963 O O . GLN A 1 22 ? -3.027 -8.905 -6.524 1.00 0.00 22 GLN A O 9
ATOM 8977 N N . ASP A 1 23 ? -1.776 -7.075 -6.201 1.00 0.00 23 ASP A N 9
ATOM 8978 C CA . ASP A 1 23 ? -1.104 -7.194 -7.492 1.00 0.00 23 ASP A CA 9
ATOM 8979 C C . ASP A 1 23 ? 0.361 -6.799 -7.354 1.00 0.00 23 ASP A C 9
ATOM 8980 O O . ASP A 1 23 ? 0.802 -6.416 -6.273 1.00 0.00 23 ASP A O 9
ATOM 8989 N N . ILE A 1 24 ? 1.102 -6.867 -8.448 1.00 0.00 24 ILE A N 9
ATOM 8990 C CA . ILE A 1 24 ? 2.527 -6.581 -8.440 1.00 0.00 24 ILE A CA 9
ATOM 8991 C C . ILE A 1 24 ? 2.883 -5.737 -9.650 1.00 0.00 24 ILE A C 9
ATOM 8992 O O . ILE A 1 24 ? 2.687 -6.156 -10.792 1.00 0.00 24 ILE A O 9
ATOM 9008 N N . ALA A 1 25 ? 3.396 -4.551 -9.397 1.00 0.00 25 ALA A N 9
ATOM 9009 C CA . ALA A 1 25 ? 3.811 -3.672 -10.468 1.00 0.00 25 ALA A CA 9
ATOM 9010 C C . ALA A 1 25 ? 5.075 -4.209 -11.119 1.00 0.00 25 ALA A C 9
ATOM 9011 O O . ALA A 1 25 ? 5.876 -4.876 -10.462 1.00 0.00 25 ALA A O 9
ATOM 9018 N N . ARG A 1 26 ? 5.243 -3.920 -12.405 1.00 0.00 26 ARG A N 9
ATOM 9019 C CA . ARG A 1 26 ? 6.384 -4.405 -13.184 1.00 0.00 26 ARG A CA 9
ATOM 9020 C C . ARG A 1 26 ? 7.714 -4.186 -12.454 1.00 0.00 26 ARG A C 9
ATOM 9021 O O . ARG A 1 26 ? 8.612 -5.022 -12.525 1.00 0.00 26 ARG A O 9
ATOM 9042 N N . GLN A 1 27 ? 7.816 -3.078 -11.731 1.00 0.00 27 GLN A N 9
ATOM 9043 C CA . GLN A 1 27 ? 9.061 -2.702 -11.061 1.00 0.00 27 GLN A CA 9
ATOM 9044 C C . GLN A 1 27 ? 9.338 -3.585 -9.839 1.00 0.00 27 GLN A C 9
ATOM 9045 O O . GLN A 1 27 ? 10.448 -3.589 -9.307 1.00 0.00 27 GLN A O 9
ATOM 9059 N N . GLY A 1 28 ? 8.331 -4.325 -9.395 1.00 0.00 28 GLY A N 9
ATOM 9060 C CA . GLY A 1 28 ? 8.473 -5.125 -8.192 1.00 0.00 28 GLY A CA 9
ATOM 9061 C C . GLY A 1 28 ? 7.778 -4.484 -7.009 1.00 0.00 28 GLY A C 9
ATOM 9062 O O . GLY A 1 28 ? 7.924 -4.924 -5.865 1.00 0.00 28 GLY A O 9
ATOM 9066 N N . ASP A 1 29 ? 7.036 -3.421 -7.288 1.00 0.00 29 ASP A N 9
ATOM 9067 C CA . ASP A 1 29 ? 6.260 -2.730 -6.269 1.00 0.00 29 ASP A CA 9
ATOM 9068 C C . ASP A 1 29 ? 4.955 -3.467 -6.019 1.00 0.00 29 ASP A C 9
ATOM 9069 O O . ASP A 1 29 ? 4.174 -3.690 -6.944 1.00 0.00 29 ASP A O 9
ATOM 9078 N N . GLY A 1 30 ? 4.729 -3.858 -4.779 1.00 0.00 30 GLY A N 9
ATOM 9079 C CA . GLY A 1 30 ? 3.501 -4.540 -4.434 1.00 0.00 30 GLY A CA 9
ATOM 9080 C C . GLY A 1 30 ? 2.323 -3.597 -4.443 1.00 0.00 30 GLY A C 9
ATOM 9081 O O . GLY A 1 30 ? 2.361 -2.542 -3.812 1.00 0.00 30 GLY A O 9
ATOM 9085 N N . ILE A 1 31 ? 1.279 -3.968 -5.163 1.00 0.00 31 ILE A N 9
ATOM 9086 C CA . ILE A 1 31 ? 0.121 -3.109 -5.319 1.00 0.00 31 ILE A CA 9
ATOM 9087 C C . ILE A 1 31 ? -0.965 -3.454 -4.312 1.00 0.00 31 ILE A C 9
ATOM 9088 O O . ILE A 1 31 ? -1.638 -4.486 -4.420 1.00 0.00 31 ILE A O 9
ATOM 9104 N N . ALA A 1 32 ? -1.116 -2.596 -3.321 1.00 0.00 32 ALA A N 9
ATOM 9105 C CA . ALA A 1 32 ? -2.236 -2.682 -2.407 1.00 0.00 32 ALA A CA 9
ATOM 9106 C C . ALA A 1 32 ? -3.319 -1.722 -2.874 1.00 0.00 32 ALA A C 9
ATOM 9107 O O . ALA A 1 32 ? -3.273 -0.529 -2.586 1.00 0.00 32 ALA A O 9
ATOM 9114 N N . ARG A 1 33 ? -4.263 -2.240 -3.641 1.00 0.00 33 ARG A N 9
ATOM 9115 C CA . ARG A 1 33 ? -5.284 -1.404 -4.247 1.00 0.00 33 ARG A CA 9
ATOM 9116 C C . ARG A 1 33 ? -6.533 -1.351 -3.376 1.00 0.00 33 ARG A C 9
ATOM 9117 O O . ARG A 1 33 ? -7.367 -2.257 -3.389 1.00 0.00 33 ARG A O 9
ATOM 9138 N N . ILE A 1 34 ? -6.643 -0.287 -2.603 1.00 0.00 34 ILE A N 9
ATOM 9139 C CA . ILE A 1 34 ? -7.772 -0.110 -1.711 1.00 0.00 34 ILE A CA 9
ATOM 9140 C C . ILE A 1 34 ? -8.863 0.698 -2.389 1.00 0.00 34 ILE A C 9
ATOM 9141 O O . ILE A 1 34 ? -8.695 1.885 -2.675 1.00 0.00 34 ILE A O 9
ATOM 9157 N N . GLU A 1 35 ? -9.969 0.018 -2.669 1.00 0.00 35 GLU A N 9
ATOM 9158 C CA . GLU A 1 35 ? -11.125 0.617 -3.344 1.00 0.00 35 GLU A CA 9
ATOM 9159 C C . GLU A 1 35 ? -10.746 1.226 -4.693 1.00 0.00 35 GLU A C 9
ATOM 9160 O O . GLU A 1 35 ? -11.411 2.141 -5.182 1.00 0.00 35 GLU A O 9
ATOM 9172 N N . GLY A 1 36 ? -9.688 0.699 -5.296 1.00 0.00 36 GLY A N 9
ATOM 9173 C CA . GLY A 1 36 ? -9.245 1.187 -6.586 1.00 0.00 36 GLY A CA 9
ATOM 9174 C C . GLY A 1 36 ? -8.003 2.052 -6.483 1.00 0.00 36 GLY A C 9
ATOM 9175 O O . GLY A 1 36 ? -7.281 2.232 -7.465 1.00 0.00 36 GLY A O 9
ATOM 9179 N N . PHE A 1 37 ? -7.753 2.580 -5.294 1.00 0.00 37 PHE A N 9
ATOM 9180 C CA . PHE A 1 37 ? -6.603 3.444 -5.062 1.00 0.00 37 PHE A CA 9
ATOM 9181 C C . PHE A 1 37 ? -5.328 2.610 -4.989 1.00 0.00 37 PHE A C 9
ATOM 9182 O O . PHE A 1 37 ? -5.226 1.690 -4.180 1.00 0.00 37 PHE A O 9
ATOM 9199 N N . VAL A 1 38 ? -4.364 2.934 -5.841 1.00 0.00 38 VAL A N 9
ATOM 9200 C CA . VAL A 1 38 ? -3.150 2.135 -5.964 1.00 0.00 38 VAL A CA 9
ATOM 9201 C C . VAL A 1 38 ? -2.056 2.611 -5.011 1.00 0.00 38 VAL A C 9
ATOM 9202 O O . VAL A 1 38 ? -1.569 3.742 -5.111 1.00 0.00 38 VAL A O 9
ATOM 9215 N N . ILE A 1 39 ? -1.687 1.742 -4.084 1.00 0.00 39 ILE A N 9
ATOM 9216 C CA . ILE A 1 39 ? -0.584 2.008 -3.176 1.00 0.00 39 ILE A CA 9
ATOM 9217 C C . ILE A 1 39 ? 0.599 1.109 -3.528 1.00 0.00 39 ILE A C 9
ATOM 9218 O O . ILE A 1 39 ? 0.455 -0.112 -3.610 1.00 0.00 39 ILE A O 9
ATOM 9234 N N . PHE A 1 40 ? 1.757 1.716 -3.751 1.00 0.00 40 PHE A N 9
ATOM 9235 C CA . PHE A 1 40 ? 2.952 0.974 -4.131 1.00 0.00 40 PHE A CA 9
ATOM 9236 C C . PHE A 1 40 ? 3.803 0.630 -2.913 1.00 0.00 40 PHE A C 9
ATOM 9237 O O . PHE A 1 40 ? 4.234 1.516 -2.168 1.00 0.00 40 PHE A O 9
ATOM 9254 N N . VAL A 1 41 ? 4.024 -0.663 -2.708 1.00 0.00 41 VAL A N 9
ATOM 9255 C CA . VAL A 1 41 ? 4.890 -1.143 -1.639 1.00 0.00 41 VAL A CA 9
ATOM 9256 C C . VAL A 1 41 ? 5.910 -2.140 -2.195 1.00 0.00 41 VAL A C 9
ATOM 9257 O O . VAL A 1 41 ? 5.652 -3.345 -2.244 1.00 0.00 41 VAL A O 9
ATOM 9270 N N . PRO A 1 42 ? 7.075 -1.645 -2.639 1.00 0.00 42 PRO A N 9
ATOM 9271 C CA . PRO A 1 42 ? 8.101 -2.474 -3.288 1.00 0.00 42 PRO A CA 9
ATOM 9272 C C . PRO A 1 42 ? 8.688 -3.540 -2.364 1.00 0.00 42 PRO A C 9
ATOM 9273 O O . PRO A 1 42 ? 8.970 -3.281 -1.191 1.00 0.00 42 PRO A O 9
ATOM 9284 N N . GLY A 1 43 ? 8.866 -4.745 -2.896 1.00 0.00 43 GLY A N 9
ATOM 9285 C CA . GLY A 1 43 ? 9.502 -5.806 -2.134 1.00 0.00 43 GLY A CA 9
ATOM 9286 C C . GLY A 1 43 ? 8.544 -6.913 -1.746 1.00 0.00 43 GLY A C 9
ATOM 9287 O O . GLY A 1 43 ? 8.967 -7.965 -1.262 1.00 0.00 43 GLY A O 9
ATOM 9291 N N . THR A 1 44 ? 7.259 -6.683 -1.954 1.00 0.00 44 THR A N 9
ATOM 9292 C CA . THR A 1 44 ? 6.244 -7.661 -1.597 1.00 0.00 44 THR A CA 9
ATOM 9293 C C . THR A 1 44 ? 5.868 -8.525 -2.803 1.00 0.00 44 THR A C 9
ATOM 9294 O O . THR A 1 44 ? 6.427 -8.360 -3.891 1.00 0.00 44 THR A O 9
ATOM 9305 N N . LYS A 1 45 ? 4.939 -9.457 -2.607 1.00 0.00 45 LYS A N 9
ATOM 9306 C CA . LYS A 1 45 ? 4.515 -10.349 -3.680 1.00 0.00 45 LYS A CA 9
ATOM 9307 C C . LYS A 1 45 ? 3.010 -10.618 -3.580 1.00 0.00 45 LYS A C 9
ATOM 9308 O O . LYS A 1 45 ? 2.397 -10.323 -2.556 1.00 0.00 45 LYS A O 9
ATOM 9327 N N . VAL A 1 46 ? 2.422 -11.160 -4.645 1.00 0.00 46 VAL A N 9
ATOM 9328 C CA . VAL A 1 46 ? 0.983 -11.432 -4.683 1.00 0.00 46 VAL A CA 9
ATOM 9329 C C . VAL A 1 46 ? 0.571 -12.368 -3.551 1.00 0.00 46 VAL A C 9
ATOM 9330 O O . VAL A 1 46 ? 1.044 -13.501 -3.470 1.00 0.00 46 VAL A O 9
ATOM 9343 N N . GLY A 1 47 ? -0.301 -11.884 -2.677 1.00 0.00 47 GLY A N 9
ATOM 9344 C CA . GLY A 1 47 ? -0.783 -12.705 -1.587 1.00 0.00 47 GLY A CA 9
ATOM 9345 C C . GLY A 1 47 ? -0.062 -12.431 -0.284 1.00 0.00 47 GLY A C 9
ATOM 9346 O O . GLY A 1 47 ? -0.432 -12.971 0.757 1.00 0.00 47 GLY A O 9
ATOM 9350 N N . ASP A 1 48 ? 0.964 -11.591 -0.334 1.00 0.00 48 ASP A N 9
ATOM 9351 C CA . ASP A 1 48 ? 1.735 -11.259 0.859 1.00 0.00 48 ASP A CA 9
ATOM 9352 C C . ASP A 1 48 ? 0.944 -10.305 1.743 1.00 0.00 48 ASP A C 9
ATOM 9353 O O . ASP A 1 48 ? 0.676 -9.166 1.362 1.00 0.00 48 ASP A O 9
ATOM 9362 N N . GLU A 1 49 ? 0.541 -10.790 2.901 1.00 0.00 49 GLU A N 9
ATOM 9363 C CA . GLU A 1 49 ? -0.245 -9.995 3.830 1.00 0.00 49 GLU A CA 9
ATOM 9364 C C . GLU A 1 49 ? 0.636 -9.435 4.941 1.00 0.00 49 GLU A C 9
ATOM 9365 O O . GLU A 1 49 ? 1.106 -10.171 5.813 1.00 0.00 49 GLU A O 9
ATOM 9377 N N . VAL A 1 50 ? 0.872 -8.132 4.887 1.00 0.00 50 VAL A N 9
ATOM 9378 C CA . VAL A 1 50 ? 1.747 -7.462 5.838 1.00 0.00 50 VAL A CA 9
ATOM 9379 C C . VAL A 1 50 ? 1.201 -6.088 6.200 1.00 0.00 50 VAL A C 9
ATOM 9380 O O . VAL A 1 50 ? 0.354 -5.536 5.494 1.00 0.00 50 VAL A O 9
ATOM 9393 N N . ARG A 1 51 ? 1.683 -5.545 7.305 1.00 0.00 51 ARG A N 9
ATOM 9394 C CA . ARG A 1 51 ? 1.330 -4.198 7.707 1.00 0.00 51 ARG A CA 9
ATOM 9395 C C . ARG A 1 51 ? 2.208 -3.196 6.976 1.00 0.00 51 ARG A C 9
ATOM 9396 O O . ARG A 1 51 ? 3.439 -3.280 7.020 1.00 0.00 51 ARG A O 9
ATOM 9417 N N . ILE A 1 52 ? 1.579 -2.269 6.283 1.00 0.00 52 ILE A N 9
ATOM 9418 C CA . ILE A 1 52 ? 2.307 -1.228 5.585 1.00 0.00 52 ILE A CA 9
ATOM 9419 C C . ILE A 1 52 ? 1.935 0.134 6.143 1.00 0.00 52 ILE A C 9
ATOM 9420 O O . ILE A 1 52 ? 0.764 0.405 6.417 1.00 0.00 52 ILE A O 9
ATOM 9436 N N . LYS A 1 53 ? 2.927 0.981 6.339 1.00 0.00 53 LYS A N 9
ATOM 9437 C CA . LYS A 1 53 ? 2.669 2.341 6.753 1.00 0.00 53 LYS A CA 9
ATOM 9438 C C . LYS A 1 53 ? 2.760 3.260 5.552 1.00 0.00 53 LYS A C 9
ATOM 9439 O O . LYS A 1 53 ? 3.824 3.400 4.944 1.00 0.00 53 LYS A O 9
ATOM 9458 N N . VAL A 1 54 ? 1.633 3.855 5.196 1.00 0.00 54 VAL A N 9
ATOM 9459 C CA . VAL A 1 54 ? 1.590 4.812 4.110 1.00 0.00 54 VAL A CA 9
ATOM 9460 C C . VAL A 1 54 ? 2.325 6.066 4.537 1.00 0.00 54 VAL A C 9
ATOM 9461 O O . VAL A 1 54 ? 1.973 6.680 5.550 1.00 0.00 54 VAL A O 9
ATOM 9474 N N . GLU A 1 55 ? 3.354 6.413 3.774 1.00 0.00 55 GLU A N 9
ATOM 9475 C CA . GLU A 1 55 ? 4.238 7.519 4.108 1.00 0.00 55 GLU A CA 9
ATOM 9476 C C . GLU A 1 55 ? 3.790 8.799 3.417 1.00 0.00 55 GLU A C 9
ATOM 9477 O O . GLU A 1 55 ? 3.716 9.860 4.034 1.00 0.00 55 GLU A O 9
ATOM 9489 N N . ARG A 1 56 ? 3.477 8.682 2.133 1.00 0.00 56 ARG A N 9
ATOM 9490 C CA . ARG A 1 56 ? 3.191 9.845 1.303 1.00 0.00 56 ARG A CA 9
ATOM 9491 C C . ARG A 1 56 ? 2.039 9.542 0.355 1.00 0.00 56 ARG A C 9
ATOM 9492 O O . ARG A 1 56 ? 1.974 8.450 -0.219 1.00 0.00 56 ARG A O 9
ATOM 9513 N N . VAL A 1 57 ? 1.131 10.493 0.193 1.00 0.00 57 VAL A N 9
ATOM 9514 C CA . VAL A 1 57 ? 0.039 10.333 -0.753 1.00 0.00 57 VAL A CA 9
ATOM 9515 C C . VAL A 1 57 ? 0.149 11.349 -1.887 1.00 0.00 57 VAL A C 9
ATOM 9516 O O . VAL A 1 57 ? 0.458 12.522 -1.668 1.00 0.00 57 VAL A O 9
ATOM 9529 N N . LEU A 1 58 ? -0.072 10.880 -3.102 1.00 0.00 58 LEU A N 9
ATOM 9530 C CA . LEU A 1 58 ? -0.047 11.733 -4.277 1.00 0.00 58 LEU A CA 9
ATOM 9531 C C . LEU A 1 58 ? -1.383 11.620 -4.999 1.00 0.00 58 LEU A C 9
ATOM 9532 O O . LEU A 1 58 ? -2.079 10.615 -4.857 1.00 0.00 58 LEU A O 9
ATOM 9548 N N . PRO A 1 59 ? -1.759 12.638 -5.788 1.00 0.00 59 PRO A N 9
ATOM 9549 C CA . PRO A 1 59 ? -3.046 12.662 -6.501 1.00 0.00 59 PRO A CA 9
ATOM 9550 C C . PRO A 1 59 ? -3.240 11.478 -7.451 1.00 0.00 59 PRO A C 9
ATOM 9551 O O . PRO A 1 59 ? -4.362 11.196 -7.875 1.00 0.00 59 PRO A O 9
ATOM 9562 N N . LYS A 1 60 ? -2.155 10.789 -7.783 1.00 0.00 60 LYS A N 9
ATOM 9563 C CA . LYS A 1 60 ? -2.223 9.689 -8.738 1.00 0.00 60 LYS A CA 9
ATOM 9564 C C . LYS A 1 60 ? -1.999 8.333 -8.062 1.00 0.00 60 LYS A C 9
ATOM 9565 O O . LYS A 1 60 ? -2.433 7.302 -8.577 1.00 0.00 60 LYS A O 9
ATOM 9584 N N . PHE A 1 61 ? -1.345 8.335 -6.903 1.00 0.00 61 PHE A N 9
ATOM 9585 C CA . PHE A 1 61 ? -0.979 7.085 -6.230 1.00 0.00 61 PHE A CA 9
ATOM 9586 C C . PHE A 1 61 ? -0.408 7.358 -4.844 1.00 0.00 61 PHE A C 9
ATOM 9587 O O . PHE A 1 61 ? -0.164 8.505 -4.482 1.00 0.00 61 PHE A O 9
ATOM 9604 N N . ALA A 1 62 ? -0.189 6.301 -4.072 1.00 0.00 62 ALA A N 9
ATOM 9605 C CA . ALA A 1 62 ? 0.397 6.439 -2.746 1.00 0.00 62 ALA A CA 9
ATOM 9606 C C . ALA A 1 62 ? 1.593 5.511 -2.579 1.00 0.00 62 ALA A C 9
ATOM 9607 O O . ALA A 1 62 ? 1.713 4.507 -3.283 1.00 0.00 62 ALA A O 9
ATOM 9614 N N . PHE A 1 63 ? 2.470 5.852 -1.645 1.00 0.00 63 PHE A N 9
ATOM 9615 C CA . PHE A 1 63 ? 3.654 5.051 -1.370 1.00 0.00 63 PHE A CA 9
ATOM 9616 C C . PHE A 1 63 ? 3.687 4.671 0.106 1.00 0.00 63 PHE A C 9
ATOM 9617 O O . PHE A 1 63 ? 3.414 5.505 0.975 1.00 0.00 63 PHE A O 9
ATOM 9634 N N . ALA A 1 64 ? 4.013 3.418 0.390 1.00 0.00 64 ALA A N 9
ATOM 9635 C CA . ALA A 1 64 ? 4.014 2.924 1.758 1.00 0.00 64 ALA A CA 9
ATOM 9636 C C . ALA A 1 64 ? 5.241 2.067 2.039 1.00 0.00 64 ALA A C 9
ATOM 9637 O O . ALA A 1 64 ? 5.920 1.610 1.117 1.00 0.00 64 ALA A O 9
ATOM 9644 N N . SER A 1 65 ? 5.522 1.856 3.316 1.00 0.00 65 SER A N 9
ATOM 9645 C CA . SER A 1 65 ? 6.666 1.061 3.730 1.00 0.00 65 SER A CA 9
ATOM 9646 C C . SER A 1 65 ? 6.216 -0.181 4.498 1.00 0.00 65 SER A C 9
ATOM 9647 O O . SER A 1 65 ? 5.225 -0.141 5.229 1.00 0.00 65 SER A O 9
ATOM 9655 N N . VAL A 1 66 ? 6.940 -1.280 4.321 1.00 0.00 66 VAL A N 9
ATOM 9656 C CA . VAL A 1 66 ? 6.621 -2.524 5.010 1.00 0.00 66 VAL A CA 9
ATOM 9657 C C . VAL A 1 66 ? 7.114 -2.467 6.450 1.00 0.00 66 VAL A C 9
ATOM 9658 O O . VAL A 1 66 ? 8.280 -2.161 6.698 1.00 0.00 66 VAL A O 9
ATOM 9671 N N . VAL A 1 67 ? 6.225 -2.744 7.395 1.00 0.00 67 VAL A N 9
ATOM 9672 C CA . VAL A 1 67 ? 6.612 -2.787 8.798 1.00 0.00 67 VAL A CA 9
ATOM 9673 C C . VAL A 1 67 ? 6.263 -4.138 9.405 1.00 0.00 67 VAL A C 9
ATOM 9674 O O . VAL A 1 67 ? 6.297 -4.308 10.624 1.00 0.00 67 VAL A O 9
ATOM 9687 N N . GLU A 1 68 ? 5.962 -5.090 8.526 1.00 0.00 68 GLU A N 9
ATOM 9688 C CA . GLU A 1 68 ? 5.592 -6.454 8.913 1.00 0.00 68 GLU A CA 9
ATOM 9689 C C . GLU A 1 68 ? 4.311 -6.445 9.748 1.00 0.00 68 GLU A C 9
ATOM 9690 O O . GLU A 1 68 ? 3.228 -6.682 9.170 1.00 0.00 68 GLU A O 9
ATOM 9703 N N . MET A 1 1 ? -28.850 20.652 2.818 1.00 0.00 1 MET A N 10
ATOM 9704 C CA . MET A 1 1 ? -27.431 20.862 3.188 1.00 0.00 1 MET A CA 10
ATOM 9705 C C . MET A 1 1 ? -26.517 19.992 2.333 1.00 0.00 1 MET A C 10
ATOM 9706 O O . MET A 1 1 ? -25.648 20.505 1.625 1.00 0.00 1 MET A O 10
ATOM 9722 N N . PHE A 1 2 ? -26.731 18.674 2.399 1.00 0.00 2 PHE A N 10
ATOM 9723 C CA . PHE A 1 2 ? -25.888 17.695 1.707 1.00 0.00 2 PHE A CA 10
ATOM 9724 C C . PHE A 1 2 ? -24.454 17.742 2.227 1.00 0.00 2 PHE A C 10
ATOM 9725 O O . PHE A 1 2 ? -24.176 18.359 3.259 1.00 0.00 2 PHE A O 10
ATOM 9742 N N . ARG A 1 3 ? -23.555 17.062 1.530 1.00 0.00 3 ARG A N 10
ATOM 9743 C CA . ARG A 1 3 ? -22.159 17.009 1.942 1.00 0.00 3 ARG A CA 10
ATOM 9744 C C . ARG A 1 3 ? -21.242 16.696 0.766 1.00 0.00 3 ARG A C 10
ATOM 9745 O O . ARG A 1 3 ? -20.131 17.224 0.690 1.00 0.00 3 ARG A O 10
ATOM 9766 N N . GLU A 1 4 ? -21.730 15.846 -0.139 1.00 0.00 4 GLU A N 10
ATOM 9767 C CA . GLU A 1 4 ? -20.946 15.318 -1.255 1.00 0.00 4 GLU A CA 10
ATOM 9768 C C . GLU A 1 4 ? -19.982 14.257 -0.733 1.00 0.00 4 GLU A C 10
ATOM 9769 O O . GLU A 1 4 ? -18.910 14.570 -0.215 1.00 0.00 4 GLU A O 10
ATOM 9781 N N . GLU A 1 5 ? -20.398 13.003 -0.846 1.00 0.00 5 GLU A N 10
ATOM 9782 C CA . GLU A 1 5 ? -19.640 11.883 -0.308 1.00 0.00 5 GLU A CA 10
ATOM 9783 C C . GLU A 1 5 ? -18.428 11.552 -1.171 1.00 0.00 5 GLU A C 10
ATOM 9784 O O . GLU A 1 5 ? -18.009 12.356 -2.005 1.00 0.00 5 GLU A O 10
ATOM 9796 N N . SER A 1 6 ? -17.886 10.353 -0.955 1.00 0.00 6 SER A N 10
ATOM 9797 C CA . SER A 1 6 ? -16.642 9.916 -1.573 1.00 0.00 6 SER A CA 10
ATOM 9798 C C . SER A 1 6 ? -15.474 10.634 -0.912 1.00 0.00 6 SER A C 10
ATOM 9799 O O . SER A 1 6 ? -14.943 11.615 -1.434 1.00 0.00 6 SER A O 10
ATOM 9807 N N . ARG A 1 7 ? -15.141 10.162 0.284 1.00 0.00 7 ARG A N 10
ATOM 9808 C CA . ARG A 1 7 ? -14.054 10.724 1.083 1.00 0.00 7 ARG A CA 10
ATOM 9809 C C . ARG A 1 7 ? -12.753 10.810 0.286 1.00 0.00 7 ARG A C 10
ATOM 9810 O O . ARG A 1 7 ? -12.410 9.894 -0.465 1.00 0.00 7 ARG A O 10
ATOM 9831 N N . SER A 1 8 ? -12.039 11.915 0.456 1.00 0.00 8 SER A N 10
ATOM 9832 C CA . SER A 1 8 ? -10.783 12.136 -0.241 1.00 0.00 8 SER A CA 10
ATOM 9833 C C . SER A 1 8 ? -9.708 11.180 0.239 1.00 0.00 8 SER A C 10
ATOM 9834 O O . SER A 1 8 ? -9.064 11.411 1.262 1.00 0.00 8 SER A O 10
ATOM 9842 N N . VAL A 1 9 ? -9.554 10.096 -0.516 1.00 0.00 9 VAL A N 10
ATOM 9843 C CA . VAL A 1 9 ? -8.492 9.123 -0.315 1.00 0.00 9 VAL A CA 10
ATOM 9844 C C . VAL A 1 9 ? -8.701 8.314 0.971 1.00 0.00 9 VAL A C 10
ATOM 9845 O O . VAL A 1 9 ? -8.681 8.852 2.079 1.00 0.00 9 VAL A O 10
ATOM 9858 N N . PRO A 1 10 ? -8.909 6.995 0.829 1.00 0.00 10 PRO A N 10
ATOM 9859 C CA . PRO A 1 10 ? -9.175 6.100 1.966 1.00 0.00 10 PRO A CA 10
ATOM 9860 C C . PRO A 1 10 ? -7.949 5.865 2.853 1.00 0.00 10 PRO A C 10
ATOM 9861 O O . PRO A 1 10 ? -8.050 5.246 3.910 1.00 0.00 10 PRO A O 10
ATOM 9872 N N . VAL A 1 11 ? -6.797 6.355 2.418 1.00 0.00 11 VAL A N 10
ATOM 9873 C CA . VAL A 1 11 ? -5.562 6.212 3.183 1.00 0.00 11 VAL A CA 10
ATOM 9874 C C . VAL A 1 11 ? -4.816 7.537 3.242 1.00 0.00 11 VAL A C 10
ATOM 9875 O O . VAL A 1 11 ? -4.628 8.197 2.223 1.00 0.00 11 VAL A O 10
ATOM 9888 N N . GLU A 1 12 ? -4.409 7.940 4.432 1.00 0.00 12 GLU A N 10
ATOM 9889 C CA . GLU A 1 12 ? -3.693 9.192 4.598 1.00 0.00 12 GLU A CA 10
ATOM 9890 C C . GLU A 1 12 ? -2.252 8.965 5.033 1.00 0.00 12 GLU A C 10
ATOM 9891 O O . GLU A 1 12 ? -1.832 7.840 5.311 1.00 0.00 12 GLU A O 10
ATOM 9903 N N . GLU A 1 13 ? -1.506 10.058 5.076 1.00 0.00 13 GLU A N 10
ATOM 9904 C CA . GLU A 1 13 ? -0.092 10.032 5.408 1.00 0.00 13 GLU A CA 10
ATOM 9905 C C . GLU A 1 13 ? 0.151 9.630 6.861 1.00 0.00 13 GLU A C 10
ATOM 9906 O O . GLU A 1 13 ? -0.421 10.212 7.785 1.00 0.00 13 GLU A O 10
ATOM 9918 N N . GLY A 1 14 ? 0.989 8.622 7.038 1.00 0.00 14 GLY A N 10
ATOM 9919 C CA . GLY A 1 14 ? 1.422 8.203 8.353 1.00 0.00 14 GLY A CA 10
ATOM 9920 C C . GLY A 1 14 ? 0.546 7.122 8.945 1.00 0.00 14 GLY A C 10
ATOM 9921 O O . GLY A 1 14 ? 0.621 6.850 10.142 1.00 0.00 14 GLY A O 10
ATOM 9925 N N . GLU A 1 15 ? -0.257 6.470 8.116 1.00 0.00 15 GLU A N 10
ATOM 9926 C CA . GLU A 1 15 ? -1.183 5.461 8.626 1.00 0.00 15 GLU A CA 10
ATOM 9927 C C . GLU A 1 15 ? -0.626 4.059 8.438 1.00 0.00 15 GLU A C 10
ATOM 9928 O O . GLU A 1 15 ? 0.252 3.837 7.613 1.00 0.00 15 GLU A O 10
ATOM 9940 N N . VAL A 1 16 ? -1.160 3.113 9.198 1.00 0.00 16 VAL A N 10
ATOM 9941 C CA . VAL A 1 16 ? -0.715 1.724 9.139 1.00 0.00 16 VAL A CA 10
ATOM 9942 C C . VAL A 1 16 ? -1.898 0.803 8.850 1.00 0.00 16 VAL A C 10
ATOM 9943 O O . VAL A 1 16 ? -2.901 0.826 9.568 1.00 0.00 16 VAL A O 10
ATOM 9956 N N . TYR A 1 17 ? -1.784 0.009 7.793 1.00 0.00 17 TYR A N 10
ATOM 9957 C CA . TYR A 1 17 ? -2.865 -0.880 7.379 1.00 0.00 17 TYR A CA 10
ATOM 9958 C C . TYR A 1 17 ? -2.381 -2.313 7.192 1.00 0.00 17 TYR A C 10
ATOM 9959 O O . TYR A 1 17 ? -1.276 -2.545 6.694 1.00 0.00 17 TYR A O 10
ATOM 9977 N N . ASP A 1 18 ? -3.215 -3.265 7.604 1.00 0.00 18 ASP A N 10
ATOM 9978 C CA . ASP A 1 18 ? -2.991 -4.678 7.297 1.00 0.00 18 ASP A CA 10
ATOM 9979 C C . ASP A 1 18 ? -3.468 -4.954 5.884 1.00 0.00 18 ASP A C 10
ATOM 9980 O O . ASP A 1 18 ? -4.664 -5.150 5.657 1.00 0.00 18 ASP A O 10
ATOM 9989 N N . VAL A 1 19 ? -2.549 -4.948 4.932 1.00 0.00 19 VAL A N 10
ATOM 9990 C CA . VAL A 1 19 ? -2.917 -5.071 3.533 1.00 0.00 19 VAL A CA 10
ATOM 9991 C C . VAL A 1 19 ? -2.500 -6.416 2.956 1.00 0.00 19 VAL A C 10
ATOM 9992 O O . VAL A 1 19 ? -1.516 -7.021 3.386 1.00 0.00 19 VAL A O 10
ATOM 10005 N N . THR A 1 20 ? -3.281 -6.886 2.000 1.00 0.00 20 THR A N 10
ATOM 10006 C CA . THR A 1 20 ? -2.934 -8.066 1.242 1.00 0.00 20 THR A CA 10
ATOM 10007 C C . THR A 1 20 ? -2.590 -7.654 -0.182 1.00 0.00 20 THR A C 10
ATOM 10008 O O . THR A 1 20 ? -3.412 -7.059 -0.880 1.00 0.00 20 THR A O 10
ATOM 10019 N N . ILE A 1 21 ? -1.363 -7.931 -0.590 1.00 0.00 21 ILE A N 10
ATOM 10020 C CA . ILE A 1 21 ? -0.883 -7.504 -1.890 1.00 0.00 21 ILE A CA 10
ATOM 10021 C C . ILE A 1 21 ? -1.579 -8.276 -3.002 1.00 0.00 21 ILE A C 10
ATOM 10022 O O . ILE A 1 21 ? -1.449 -9.495 -3.102 1.00 0.00 21 ILE A O 10
ATOM 10038 N N . GLN A 1 22 ? -2.322 -7.557 -3.828 1.00 0.00 22 GLN A N 10
ATOM 10039 C CA . GLN A 1 22 ? -3.132 -8.179 -4.859 1.00 0.00 22 GLN A CA 10
ATOM 10040 C C . GLN A 1 22 ? -2.324 -8.390 -6.128 1.00 0.00 22 GLN A C 10
ATOM 10041 O O . GLN A 1 22 ? -2.289 -9.490 -6.674 1.00 0.00 22 GLN A O 10
ATOM 10055 N N . ASP A 1 23 ? -1.670 -7.335 -6.591 1.00 0.00 23 ASP A N 10
ATOM 10056 C CA . ASP A 1 23 ? -0.897 -7.397 -7.827 1.00 0.00 23 ASP A CA 10
ATOM 10057 C C . ASP A 1 23 ? 0.542 -6.972 -7.588 1.00 0.00 23 ASP A C 10
ATOM 10058 O O . ASP A 1 23 ? 0.917 -6.632 -6.469 1.00 0.00 23 ASP A O 10
ATOM 10067 N N . ILE A 1 24 ? 1.333 -6.976 -8.650 1.00 0.00 24 ILE A N 10
ATOM 10068 C CA . ILE A 1 24 ? 2.733 -6.611 -8.587 1.00 0.00 24 ILE A CA 10
ATOM 10069 C C . ILE A 1 24 ? 3.047 -5.748 -9.792 1.00 0.00 24 ILE A C 10
ATOM 10070 O O . ILE A 1 24 ? 2.583 -6.030 -10.896 1.00 0.00 24 ILE A O 10
ATOM 10086 N N . ALA A 1 25 ? 3.807 -4.699 -9.583 1.00 0.00 25 ALA A N 10
ATOM 10087 C CA . ALA A 1 25 ? 4.205 -3.838 -10.674 1.00 0.00 25 ALA A CA 10
ATOM 10088 C C . ALA A 1 25 ? 5.157 -4.587 -11.576 1.00 0.00 25 ALA A C 10
ATOM 10089 O O . ALA A 1 25 ? 4.861 -4.880 -12.736 1.00 0.00 25 ALA A O 10
ATOM 10096 N N . ARG A 1 26 ? 6.303 -4.883 -11.000 1.00 0.00 26 ARG A N 10
ATOM 10097 C CA . ARG A 1 26 ? 7.307 -5.721 -11.601 1.00 0.00 26 ARG A CA 10
ATOM 10098 C C . ARG A 1 26 ? 8.388 -5.975 -10.572 1.00 0.00 26 ARG A C 10
ATOM 10099 O O . ARG A 1 26 ? 8.853 -5.045 -9.913 1.00 0.00 26 ARG A O 10
ATOM 10120 N N . GLN A 1 27 ? 8.691 -7.245 -10.370 1.00 0.00 27 GLN A N 10
ATOM 10121 C CA . GLN A 1 27 ? 9.812 -7.679 -9.541 1.00 0.00 27 GLN A CA 10
ATOM 10122 C C . GLN A 1 27 ? 9.479 -7.626 -8.050 1.00 0.00 27 GLN A C 10
ATOM 10123 O O . GLN A 1 27 ? 9.441 -8.664 -7.387 1.00 0.00 27 GLN A O 10
ATOM 10137 N N . GLY A 1 28 ? 9.211 -6.437 -7.521 1.00 0.00 28 GLY A N 10
ATOM 10138 C CA . GLY A 1 28 ? 9.092 -6.304 -6.082 1.00 0.00 28 GLY A CA 10
ATOM 10139 C C . GLY A 1 28 ? 8.078 -5.275 -5.623 1.00 0.00 28 GLY A C 10
ATOM 10140 O O . GLY A 1 28 ? 7.621 -5.329 -4.479 1.00 0.00 28 GLY A O 10
ATOM 10144 N N . ASP A 1 29 ? 7.735 -4.320 -6.478 1.00 0.00 29 ASP A N 10
ATOM 10145 C CA . ASP A 1 29 ? 6.765 -3.296 -6.095 1.00 0.00 29 ASP A CA 10
ATOM 10146 C C . ASP A 1 29 ? 5.371 -3.899 -6.070 1.00 0.00 29 ASP A C 10
ATOM 10147 O O . ASP A 1 29 ? 4.807 -4.220 -7.117 1.00 0.00 29 ASP A O 10
ATOM 10156 N N . GLY A 1 30 ? 4.835 -4.076 -4.876 1.00 0.00 30 GLY A N 10
ATOM 10157 C CA . GLY A 1 30 ? 3.519 -4.651 -4.732 1.00 0.00 30 GLY A CA 10
ATOM 10158 C C . GLY A 1 30 ? 2.424 -3.642 -4.974 1.00 0.00 30 GLY A C 10
ATOM 10159 O O . GLY A 1 30 ? 2.565 -2.469 -4.624 1.00 0.00 30 GLY A O 10
ATOM 10163 N N . ILE A 1 31 ? 1.341 -4.098 -5.577 1.00 0.00 31 ILE A N 10
ATOM 10164 C CA . ILE A 1 31 ? 0.210 -3.238 -5.863 1.00 0.00 31 ILE A CA 10
ATOM 10165 C C . ILE A 1 31 ? -0.932 -3.536 -4.902 1.00 0.00 31 ILE A C 10
ATOM 10166 O O . ILE A 1 31 ? -1.629 -4.548 -5.033 1.00 0.00 31 ILE A O 10
ATOM 10182 N N . ALA A 1 32 ? -1.092 -2.672 -3.916 1.00 0.00 32 ALA A N 10
ATOM 10183 C CA . ALA A 1 32 ? -2.207 -2.763 -2.996 1.00 0.00 32 ALA A CA 10
ATOM 10184 C C . ALA A 1 32 ? -3.294 -1.797 -3.436 1.00 0.00 32 ALA A C 10
ATOM 10185 O O . ALA A 1 32 ? -3.000 -0.751 -4.011 1.00 0.00 32 ALA A O 10
ATOM 10192 N N . ARG A 1 33 ? -4.544 -2.150 -3.202 1.00 0.00 33 ARG A N 10
ATOM 10193 C CA . ARG A 1 33 ? -5.645 -1.282 -3.582 1.00 0.00 33 ARG A CA 10
ATOM 10194 C C . ARG A 1 33 ? -6.718 -1.255 -2.502 1.00 0.00 33 ARG A C 10
ATOM 10195 O O . ARG A 1 33 ? -7.422 -2.238 -2.276 1.00 0.00 33 ARG A O 10
ATOM 10216 N N . ILE A 1 34 ? -6.822 -0.126 -1.823 1.00 0.00 34 ILE A N 10
ATOM 10217 C CA . ILE A 1 34 ? -7.888 0.081 -0.860 1.00 0.00 34 ILE A CA 10
ATOM 10218 C C . ILE A 1 34 ? -8.959 0.949 -1.485 1.00 0.00 34 ILE A C 10
ATOM 10219 O O . ILE A 1 34 ? -8.684 2.078 -1.898 1.00 0.00 34 ILE A O 10
ATOM 10235 N N . GLU A 1 35 ? -10.157 0.384 -1.597 1.00 0.00 35 GLU A N 10
ATOM 10236 C CA . GLU A 1 35 ? -11.294 1.040 -2.244 1.00 0.00 35 GLU A CA 10
ATOM 10237 C C . GLU A 1 35 ? -11.044 1.187 -3.751 1.00 0.00 35 GLU A C 10
ATOM 10238 O O . GLU A 1 35 ? -11.909 1.634 -4.503 1.00 0.00 35 GLU A O 10
ATOM 10250 N N . GLY A 1 36 ? -9.862 0.773 -4.187 1.00 0.00 36 GLY A N 10
ATOM 10251 C CA . GLY A 1 36 ? -9.478 0.923 -5.571 1.00 0.00 36 GLY A CA 10
ATOM 10252 C C . GLY A 1 36 ? -8.265 1.814 -5.735 1.00 0.00 36 GLY A C 10
ATOM 10253 O O . GLY A 1 36 ? -7.639 1.835 -6.799 1.00 0.00 36 GLY A O 10
ATOM 10257 N N . PHE A 1 37 ? -7.924 2.546 -4.682 1.00 0.00 37 PHE A N 10
ATOM 10258 C CA . PHE A 1 37 ? -6.783 3.448 -4.718 1.00 0.00 37 PHE A CA 10
ATOM 10259 C C . PHE A 1 37 ? -5.489 2.646 -4.641 1.00 0.00 37 PHE A C 10
ATOM 10260 O O . PHE A 1 37 ? -5.319 1.811 -3.749 1.00 0.00 37 PHE A O 10
ATOM 10277 N N . VAL A 1 38 ? -4.590 2.898 -5.585 1.00 0.00 38 VAL A N 10
ATOM 10278 C CA . VAL A 1 38 ? -3.366 2.115 -5.717 1.00 0.00 38 VAL A CA 10
ATOM 10279 C C . VAL A 1 38 ? -2.293 2.573 -4.731 1.00 0.00 38 VAL A C 10
ATOM 10280 O O . VAL A 1 38 ? -1.999 3.765 -4.617 1.00 0.00 38 VAL A O 10
ATOM 10293 N N . ILE A 1 39 ? -1.721 1.612 -4.023 1.00 0.00 39 ILE A N 10
ATOM 10294 C CA . ILE A 1 39 ? -0.633 1.865 -3.098 1.00 0.00 39 ILE A CA 10
ATOM 10295 C C . ILE A 1 39 ? 0.571 1.011 -3.479 1.00 0.00 39 ILE A C 10
ATOM 10296 O O . ILE A 1 39 ? 0.451 -0.210 -3.610 1.00 0.00 39 ILE A O 10
ATOM 10312 N N . PHE A 1 40 ? 1.717 1.649 -3.677 1.00 0.00 40 PHE A N 10
ATOM 10313 C CA . PHE A 1 40 ? 2.939 0.940 -4.042 1.00 0.00 40 PHE A CA 10
ATOM 10314 C C . PHE A 1 40 ? 3.710 0.518 -2.799 1.00 0.00 40 PHE A C 10
ATOM 10315 O O . PHE A 1 40 ? 3.892 1.314 -1.870 1.00 0.00 40 PHE A O 10
ATOM 10332 N N . VAL A 1 41 ? 4.154 -0.735 -2.782 1.00 0.00 41 VAL A N 10
ATOM 10333 C CA . VAL A 1 41 ? 4.888 -1.274 -1.646 1.00 0.00 41 VAL A CA 10
ATOM 10334 C C . VAL A 1 41 ? 6.145 -1.997 -2.124 1.00 0.00 41 VAL A C 10
ATOM 10335 O O . VAL A 1 41 ? 6.072 -3.107 -2.650 1.00 0.00 41 VAL A O 10
ATOM 10348 N N . PRO A 1 42 ? 7.314 -1.371 -1.959 1.00 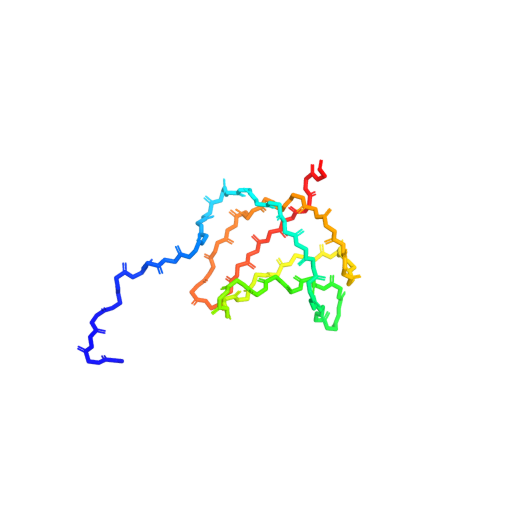0.00 42 PRO A N 10
ATOM 10349 C CA . PRO A 1 42 ? 8.589 -1.935 -2.405 1.00 0.00 42 PRO A CA 10
ATOM 10350 C C . PRO A 1 42 ? 9.020 -3.151 -1.584 1.00 0.00 42 PRO A C 10
ATOM 10351 O O . PRO A 1 42 ? 9.470 -3.014 -0.444 1.00 0.00 42 PRO A O 10
ATOM 10362 N N . GLY A 1 43 ? 8.866 -4.338 -2.160 1.00 0.00 43 GLY A N 10
ATOM 10363 C CA . GLY A 1 43 ? 9.340 -5.542 -1.506 1.00 0.00 43 GLY A CA 10
ATOM 10364 C C . GLY A 1 43 ? 8.216 -6.441 -1.036 1.00 0.00 43 GLY A C 10
ATOM 10365 O O . GLY A 1 43 ? 8.215 -6.897 0.106 1.00 0.00 43 GLY A O 10
ATOM 10369 N N . THR A 1 44 ? 7.257 -6.698 -1.910 1.00 0.00 44 THR A N 10
ATOM 10370 C CA . THR A 1 44 ? 6.145 -7.573 -1.581 1.00 0.00 44 THR A CA 10
ATOM 10371 C C . THR A 1 44 ? 5.810 -8.503 -2.742 1.00 0.00 44 THR A C 10
ATOM 10372 O O . THR A 1 44 ? 6.335 -8.343 -3.845 1.00 0.00 44 THR A O 10
ATOM 10383 N N . LYS A 1 45 ? 4.934 -9.472 -2.490 1.00 0.00 45 LYS A N 10
ATOM 10384 C CA . LYS A 1 45 ? 4.577 -10.464 -3.493 1.00 0.00 45 LYS A CA 10
ATOM 10385 C C . LYS A 1 45 ? 3.058 -10.628 -3.552 1.00 0.00 45 LYS A C 10
ATOM 10386 O O . LYS A 1 45 ? 2.348 -10.157 -2.665 1.00 0.00 45 LYS A O 10
ATOM 10405 N N . VAL A 1 46 ? 2.564 -11.291 -4.593 1.00 0.00 46 VAL A N 10
ATOM 10406 C CA . VAL A 1 46 ? 1.130 -11.531 -4.730 1.00 0.00 46 VAL A CA 10
ATOM 10407 C C . VAL A 1 46 ? 0.641 -12.450 -3.614 1.00 0.00 46 VAL A C 10
ATOM 10408 O O . VAL A 1 46 ? 1.066 -13.602 -3.518 1.00 0.00 46 VAL A O 10
ATOM 10421 N N . GLY A 1 47 ? -0.237 -11.930 -2.771 1.00 0.00 47 GLY A N 10
ATOM 10422 C CA . GLY A 1 47 ? -0.765 -12.711 -1.671 1.00 0.00 47 GLY A CA 10
ATOM 10423 C C . GLY A 1 47 ? -0.009 -12.474 -0.379 1.00 0.00 47 GLY A C 10
ATOM 10424 O O . GLY A 1 47 ? -0.311 -13.087 0.647 1.00 0.00 47 GLY A O 10
ATOM 10428 N N . ASP A 1 48 ? 0.976 -11.584 -0.427 1.00 0.00 48 ASP A N 10
ATOM 10429 C CA . ASP A 1 48 ? 1.768 -11.267 0.753 1.00 0.00 48 ASP A CA 10
ATOM 10430 C C . ASP A 1 48 ? 0.950 -10.389 1.690 1.00 0.00 48 ASP A C 10
ATOM 10431 O O . ASP A 1 48 ? 0.450 -9.334 1.288 1.00 0.00 48 ASP A O 10
ATOM 10440 N N . GLU A 1 49 ? 0.789 -10.837 2.923 1.00 0.00 49 GLU A N 10
ATOM 10441 C CA . GLU A 1 49 ? 0.019 -10.098 3.908 1.00 0.00 49 GLU A CA 10
ATOM 10442 C C . GLU A 1 49 ? 0.947 -9.388 4.882 1.00 0.00 49 GLU A C 10
ATOM 10443 O O . GLU A 1 49 ? 1.591 -10.025 5.718 1.00 0.00 49 GLU A O 10
ATOM 10455 N N . VAL A 1 50 ? 1.014 -8.072 4.769 1.00 0.00 50 VAL A N 10
ATOM 10456 C CA . VAL A 1 50 ? 1.906 -7.276 5.600 1.00 0.00 50 VAL A CA 10
ATOM 10457 C C . VAL A 1 50 ? 1.225 -6.004 6.084 1.00 0.00 50 VAL A C 10
ATOM 10458 O O . VAL A 1 50 ? 0.206 -5.580 5.533 1.00 0.00 50 VAL A O 10
ATOM 10471 N N . ARG A 1 51 ? 1.786 -5.413 7.123 1.00 0.00 51 ARG A N 10
ATOM 10472 C CA . ARG A 1 51 ? 1.346 -4.115 7.587 1.00 0.00 51 ARG A CA 10
ATOM 10473 C C . ARG A 1 51 ? 2.242 -3.043 6.998 1.00 0.00 51 ARG A C 10
ATOM 10474 O O . ARG A 1 51 ? 3.466 -3.091 7.139 1.00 0.00 51 ARG A O 10
ATOM 10495 N N . ILE A 1 52 ? 1.637 -2.100 6.309 1.00 0.00 52 ILE A N 10
ATOM 10496 C CA . ILE A 1 52 ? 2.387 -1.037 5.669 1.00 0.00 52 ILE A CA 10
ATOM 10497 C C . ILE A 1 52 ? 2.006 0.311 6.251 1.00 0.00 52 ILE A C 10
ATOM 10498 O O . ILE A 1 52 ? 0.846 0.545 6.602 1.00 0.00 52 ILE A O 10
ATOM 10514 N N . LYS A 1 53 ? 2.986 1.185 6.373 1.00 0.00 53 LYS A N 10
ATOM 10515 C CA . LYS A 1 53 ? 2.725 2.550 6.774 1.00 0.00 53 LYS A CA 10
ATOM 10516 C C . LYS A 1 53 ? 2.691 3.430 5.538 1.00 0.00 53 LYS A C 10
ATOM 10517 O O . LYS A 1 53 ? 3.716 3.641 4.892 1.00 0.00 53 LYS A O 10
ATOM 10536 N N . VAL A 1 54 ? 1.510 3.912 5.189 1.00 0.00 54 VAL A N 10
ATOM 10537 C CA . VAL A 1 54 ? 1.372 4.833 4.076 1.00 0.00 54 VAL A CA 10
ATOM 10538 C C . VAL A 1 54 ? 2.011 6.145 4.464 1.00 0.00 54 VAL A C 10
ATOM 10539 O O . VAL A 1 54 ? 1.487 6.861 5.310 1.00 0.00 54 VAL A O 10
ATOM 10552 N N . GLU A 1 55 ? 3.164 6.428 3.874 1.00 0.00 55 GLU A N 10
ATOM 10553 C CA . GLU A 1 55 ? 3.968 7.570 4.268 1.00 0.00 55 GLU A CA 10
ATOM 10554 C C . GLU A 1 55 ? 3.570 8.815 3.495 1.00 0.00 55 GLU A C 10
ATOM 10555 O O . GLU A 1 55 ? 3.487 9.907 4.057 1.00 0.00 55 GLU A O 10
ATOM 10567 N N . ARG A 1 56 ? 3.311 8.644 2.208 1.00 0.00 56 ARG A N 10
ATOM 10568 C CA . ARG A 1 56 ? 3.022 9.772 1.334 1.00 0.00 56 ARG A CA 10
ATOM 10569 C C . ARG A 1 56 ? 1.906 9.436 0.364 1.00 0.00 56 ARG A C 10
ATOM 10570 O O . ARG A 1 56 ? 1.934 8.400 -0.300 1.00 0.00 56 ARG A O 10
ATOM 10591 N N . VAL A 1 57 ? 0.918 10.306 0.294 1.00 0.00 57 VAL A N 10
ATOM 10592 C CA . VAL A 1 57 ? -0.121 10.182 -0.705 1.00 0.00 57 VAL A CA 10
ATOM 10593 C C . VAL A 1 57 ? 0.207 11.085 -1.887 1.00 0.00 57 VAL A C 10
ATOM 10594 O O . VAL A 1 57 ? 0.333 12.298 -1.742 1.00 0.00 57 VAL A O 10
ATOM 10607 N N . LEU A 1 58 ? 0.395 10.482 -3.044 1.00 0.00 58 LEU A N 10
ATOM 10608 C CA . LEU A 1 58 ? 0.763 11.228 -4.234 1.00 0.00 58 LEU A CA 10
ATOM 10609 C C . LEU A 1 58 ? -0.463 11.429 -5.122 1.00 0.00 58 LEU A C 10
ATOM 10610 O O . LEU A 1 58 ? -1.465 10.731 -4.961 1.00 0.00 58 LEU A O 10
ATOM 10626 N N . PRO A 1 59 ? -0.398 12.394 -6.061 1.00 0.00 59 PRO A N 10
ATOM 10627 C CA . PRO A 1 59 ? -1.529 12.767 -6.923 1.00 0.00 59 PRO A CA 10
ATOM 10628 C C . PRO A 1 59 ? -2.310 11.582 -7.502 1.00 0.00 59 PRO A C 10
ATOM 10629 O O . PRO A 1 59 ? -3.538 11.630 -7.590 1.00 0.00 59 PRO A O 10
ATOM 10640 N N . LYS A 1 60 ? -1.615 10.516 -7.883 1.00 0.00 60 LYS A N 10
ATOM 10641 C CA . LYS A 1 60 ? -2.274 9.420 -8.583 1.00 0.00 60 LYS A CA 10
ATOM 10642 C C . LYS A 1 60 ? -2.160 8.087 -7.833 1.00 0.00 60 LYS A C 10
ATOM 10643 O O . LYS A 1 60 ? -2.734 7.085 -8.262 1.00 0.00 60 LYS A O 10
ATOM 10662 N N . PHE A 1 61 ? -1.437 8.069 -6.718 1.00 0.00 61 PHE A N 10
ATOM 10663 C CA . PHE A 1 61 ? -1.232 6.827 -5.967 1.00 0.00 61 PHE A CA 10
ATOM 10664 C C . PHE A 1 61 ? -0.570 7.107 -4.623 1.00 0.00 61 PHE A C 10
ATOM 10665 O O . PHE A 1 61 ? -0.079 8.201 -4.387 1.00 0.00 61 PHE A O 10
ATOM 10682 N N . ALA A 1 62 ? -0.555 6.113 -3.747 1.00 0.00 62 ALA A N 10
ATOM 10683 C CA . ALA A 1 62 ? 0.064 6.265 -2.441 1.00 0.00 62 ALA A CA 10
ATOM 10684 C C . ALA A 1 62 ? 1.357 5.471 -2.354 1.00 0.00 62 ALA A C 10
ATOM 10685 O O . ALA A 1 62 ? 1.495 4.414 -2.969 1.00 0.00 62 ALA A O 10
ATOM 10692 N N . PHE A 1 63 ? 2.302 5.995 -1.592 1.00 0.00 63 PHE A N 10
ATOM 10693 C CA . PHE A 1 63 ? 3.561 5.313 -1.343 1.00 0.00 63 PHE A CA 10
ATOM 10694 C C . PHE A 1 63 ? 3.629 4.907 0.124 1.00 0.00 63 PHE A C 10
ATOM 10695 O O . PHE A 1 63 ? 3.438 5.743 1.015 1.00 0.00 63 PHE A O 10
ATOM 10712 N N . ALA A 1 64 ? 3.883 3.635 0.376 1.00 0.00 64 ALA A N 10
ATOM 10713 C CA . ALA A 1 64 ? 3.892 3.127 1.735 1.00 0.00 64 ALA A CA 10
ATOM 10714 C C . ALA A 1 64 ? 5.150 2.323 2.020 1.00 0.00 64 ALA A C 10
ATOM 10715 O O . ALA A 1 64 ? 5.785 1.792 1.110 1.00 0.00 64 ALA A O 10
ATOM 10722 N N . SER A 1 65 ? 5.498 2.239 3.290 1.00 0.00 65 SER A N 10
ATOM 10723 C CA . SER A 1 65 ? 6.657 1.483 3.715 1.00 0.00 65 SER A CA 10
ATOM 10724 C C . SER A 1 65 ? 6.210 0.184 4.377 1.00 0.00 65 SER A C 10
ATOM 10725 O O . SER A 1 65 ? 5.339 0.190 5.250 1.00 0.00 65 SER A O 10
ATOM 10733 N N . VAL A 1 66 ? 6.794 -0.928 3.954 1.00 0.00 66 VAL A N 10
ATOM 10734 C CA . VAL A 1 66 ? 6.417 -2.232 4.474 1.00 0.00 66 VAL A CA 10
ATOM 10735 C C . VAL A 1 66 ? 7.074 -2.494 5.831 1.00 0.00 66 VAL A C 10
ATOM 10736 O O . VAL A 1 66 ? 8.296 -2.425 5.971 1.00 0.00 66 VAL A O 10
ATOM 10749 N N . VAL A 1 67 ? 6.251 -2.764 6.836 1.00 0.00 67 VAL A N 10
ATOM 10750 C CA . VAL A 1 67 ? 6.755 -3.056 8.172 1.00 0.00 67 VAL A CA 10
ATOM 10751 C C . VAL A 1 67 ? 6.638 -4.548 8.448 1.00 0.00 67 VAL A C 10
ATOM 10752 O O . VAL A 1 67 ? 7.035 -5.044 9.503 1.00 0.00 67 VAL A O 10
ATOM 10765 N N . GLU A 1 68 ? 6.130 -5.247 7.448 1.00 0.00 68 GLU A N 10
ATOM 10766 C CA . GLU A 1 68 ? 5.836 -6.676 7.534 1.00 0.00 68 GLU A CA 10
ATOM 10767 C C . GLU A 1 68 ? 4.860 -6.961 8.670 1.00 0.00 68 GLU A C 10
ATOM 10768 O O . GLU A 1 68 ? 3.641 -6.818 8.449 1.00 0.00 68 GLU A O 10
#

Foldseek 3Di:
DDDDDDDDDPDDAFDKDFFFFAAAPPDAFTWTADVHATETEGGADHRGTFIWTFHDQDPRHTYTYTPD

Secondary structure (DSSP, 8-state):
--SPP----S--TTEEEEEE--EEETTTEEEEEETTEEEEEES--TT-EEEEEEEEE-SS-EEEEE--

Solvent-accessible surface area: 5135 Å² total; per-residue (Å²): 187,188,165,149,147,89,136,101,61,54,2,83,87,41,57,76,74,122,15,62,0,116,70,48,31,242,164,26,28,0,25,4,155,51,177,45,45,47,0,50,0,74,67,23,135,95,47,40,143,24,111,0,77,0,101,143,25,54,104,164,68,0,84,2,49,46,79,160

CATH classification: 2.40.50.140

Organism: Methanosarcina mazei (strain ATCC BAA-159 / DSM 3647 / Goe1 / Go1 / JCM 11833 / OCM 88) (NCBI:txid192952)

Nearest PDB structures (foldseek):
  1yez-assembly1_A  TM=8.796E-01  e=2.830E-11  Methanosarcina mazei Go1
  1yvc-assembly1_A  TM=9.108E-01  e=8.898E-07  Methanococcus maripaludis
  5xj1-assembly1_A  TM=9.264E-01  e=3.914E-05  Streptococcus pneumoniae TIGR4
  5xj2-assembly2_B  TM=9.131E-01  e=6.657E-05  Streptococcus pneumoniae TIGR4
  1uwv-assembly1_A  TM=9.083E-01  e=4.877E-04  Escherichia coli K-12